Protein 2JIG (pdb70)

Solvent-accessible surface area: 17798 Å² total; per-residue (Å²): 134,57,39,130,33,114,74,54,60,49,11,84,35,0,16,0,1,20,3,52,107,3,4,50,80,130,20,0,65,83,0,8,102,58,0,117,114,90,30,100,81,3,52,42,95,53,149,176,64,56,135,85,65,92,9,150,97,3,24,0,30,1,9,101,1,40,79,45,77,39,92,50,0,22,117,0,2,106,25,0,2,24,22,5,14,10,23,46,105,3,1,14,14,0,6,0,6,23,7,58,122,34,30,59,18,69,46,37,77,7,31,117,43,60,102,8,15,24,36,58,140,40,62,38,54,2,16,0,2,0,19,0,0,0,29,85,12,127,91,7,0,2,1,1,0,13,68,7,124,150,105,22,109,41,149,57,58,18,130,36,0,65,139,0,17,6,8,88,2,74,63,0,2,0,0,3,1,16,0,2,94,36,75,37,50,74,14,79,10,0,35,8,4,9,0,42,0,90,112,40,61,2,7,0,0,8,0,14,0,2,22,38,92,33,74,121,124,89,45,178,14,63,37,53,47,37,10,79,61,0,17,0,0,23,3,48,65,0,2,7,82,148,15,0,59,78,0,12,118,59,0,132,112,101,73,106,48,50,43,14,117,8,52,78,56,137,17,102,50,1,17,105,0,6,124,18,0,2,66,27,4,13,9,16,57,93,3,1,31,14,0,29,0,28,33,31,127,48,150,37,115,64,86,49,7,17,50,133,71,104,115,68,18,15,95,121,73,0,10,30,34,14,0,5,0,20,0,0,0,30,82,2,113,87,0,0,0,2,0,0,28,70,6,156,124,118,22,116,39,151,39,66,11,134,22,0,64,130,0,12,5,5,48,1,70,62,1,1,0,0,2,2,15,1,3,93,37,80,40,50,60,15,74,14,0,37,10,2,21,2,44,41,109,117,50,69,3,5,0,0,9,0,34,0,4,18,19,62,72,65,72

Secondary structure (DSSP, 8-state):
------EEEEETTTTEEEETT-S-HHHHHHHHHHHGGG-EE-EEEETTTTEEEE-SSB-SEEEE--TT-SHHHHHHHHHHHHHHT--GGGBPPPEEEEEETT--EEEE--SS--TTSSS----S-EEEEEEEE-S--SEE--EEETTSSS---STTS-TTGGGSEEE---TT-EEEEESB-TTS-B-GGG-EEE--EEESEEEEEEEEEESS----/------EEEEEETTEEEEETTSS-HHHHHHHHHHHGGG--EEEEEE-TTSSHHHHHHHHHHHHHHT--GGGEEEEEEEEE------B-SS-SSGGGGSGGGTSSEEEEEEEE-S--SEE--EEETTSSS---STT--TTGGGSEEE---TT-EEEEESB-TTS-B-GGG-BEE--EEES--EEEEEEEESS-TT-

B-factor: mean 23.2, std 6.6, range [10.87, 57.45]

Radius of gyration: 22.9 Å; Cα contacts (8 Å, |Δi|>4): 1084; chains: 2; bounding box: 45×56×76 Å

Structure (mmCIF, N/CA/C/O backbone):
data_2JIG
#
_entry.id   2JIG
#
_cell.length_a   57.920
_cell.length_b   60.250
_cell.length_c   116.850
_cell.angle_alpha   90.00
_cell.angle_beta   90.00
_cell.angle_gamma   90.00
#
_symmetry.space_group_name_H-M   'P 21 21 21'
#
loop_
_entity.id
_entity.type
_entity.pdbx_description
1 polymer 'PROLYL-4 HYDROXYLASE'
2 non-polymer 'ZINC ION'
3 non-polymer 'PYRIDINE-2,4-DICARBOXYLIC ACID'
4 non-polymer GLYCEROL
5 non-polymer 'SULFATE ION'
6 water water
#
loop_
_atom_site.group_PDB
_atom_site.id
_atom_site.type_symbol
_atom_site.label_atom_id
_atom_site.label_alt_id
_atom_site.label_comp_id
_atom_site.label_asym_id
_atom_site.label_entity_id
_atom_site.label_seq_id
_atom_site.pdbx_PDB_ins_code
_atom_site.Cartn_x
_atom_site.Cartn_y
_atom_site.Cartn_z
_atom_site.occupancy
_atom_site.B_iso_or_equiv
_atom_site.auth_seq_id
_atom_site.auth_comp_id
_atom_site.auth_asym_id
_atom_site.auth_atom_id
_atom_site.pdbx_PDB_model_num
ATOM 1 N N . GLU A 1 7 ? -10.827 35.106 -8.809 1.00 41.89 36 GLU A N 1
ATOM 2 C CA . GLU A 1 7 ? -9.937 35.438 -7.646 1.00 42.05 36 GLU A CA 1
ATOM 3 C C . GLU A 1 7 ? -9.622 34.226 -6.755 1.00 41.20 36 GLU A C 1
ATOM 4 O O . GLU A 1 7 ? -9.309 33.158 -7.280 1.00 41.19 36 GLU A O 1
ATOM 10 N N . GLU A 1 8 ? -9.675 34.388 -5.427 1.00 40.21 37 GLU A N 1
ATOM 11 C CA . GLU A 1 8 ? -9.310 33.303 -4.500 1.00 39.08 37 GLU A CA 1
ATOM 12 C C . GLU A 1 8 ? -10.173 32.049 -4.715 1.00 38.40 37 GLU A C 1
ATOM 13 O O . GLU A 1 8 ? -11.384 32.146 -4.957 1.00 38.72 37 GLU A O 1
ATOM 19 N N . TRP A 1 9 ? -9.522 30.887 -4.651 1.00 36.77 38 TRP A N 1
ATOM 20 C CA . TRP A 1 9 ? -10.156 29.584 -4.899 1.00 34.87 38 TRP A CA 1
ATOM 21 C C . TRP A 1 9 ? -10.134 28.718 -3.643 1.00 34.34 38 TRP A C 1
ATOM 22 O O . TRP A 1 9 ? -9.126 28.644 -2.939 1.00 33.69 38 TRP A O 1
ATOM 33 N N . ARG A 1 10 ? -11.257 28.058 -3.395 1.00 33.79 39 ARG A N 1
ATOM 34 C CA . ARG A 1 10 ? -11.431 27.182 -2.256 1.00 33.73 39 ARG A CA 1
ATOM 35 C C . ARG A 1 10 ? -11.814 25.824 -2.841 1.00 33.30 39 ARG A C 1
ATOM 36 O O . ARG A 1 10 ? -12.834 25.709 -3.529 1.00 33.27 39 ARG A O 1
ATOM 44 N N . GLY A 1 11 ? -10.977 24.817 -2.604 1.00 32.37 40 GLY A N 1
ATOM 45 C CA . GLY A 1 11 ? -11.253 23.468 -3.094 1.00 31.25 40 GLY A CA 1
ATOM 46 C C . GLY A 1 11 ? -10.297 22.433 -2.539 1.00 30.56 40 GLY A C 1
ATOM 47 O O . GLY A 1 11 ? -9.405 22.751 -1.753 1.00 30.88 40 GLY A O 1
ATOM 48 N N . GLU A 1 12 ? -10.479 21.189 -2.965 1.00 29.65 41 GLU A N 1
ATOM 49 C CA . GLU A 1 12 ? -9.645 20.093 -2.510 1.00 28.76 41 GLU A CA 1
ATOM 50 C C . GLU A 1 12 ? -8.294 20.074 -3.237 1.00 27.78 41 GLU A C 1
ATOM 51 O O . GLU A 1 12 ? -8.238 20.085 -4.471 1.00 26.69 41 GLU A O 1
ATOM 57 N N . VAL A 1 13 ? -7.210 20.059 -2.464 1.00 26.05 42 VAL A N 1
ATOM 58 C CA . VAL A 1 13 ? -5.880 19.847 -3.038 1.00 24.91 42 VAL A CA 1
ATOM 59 C C . VAL A 1 13 ? -5.396 18.467 -2.603 1.00 24.92 42 VAL A C 1
ATOM 60 O O . VAL A 1 13 ? -5.397 18.135 -1.411 1.00 24.80 42 VAL A O 1
ATOM 64 N N . VAL A 1 14 ? -5.016 17.653 -3.576 1.00 23.92 43 VAL A N 1
ATOM 65 C CA . VAL A 1 14 ? -4.405 16.365 -3.295 1.00 23.93 43 VAL A CA 1
ATOM 66 C C . VAL A 1 14 ? -2.903 16.493 -3.501 1.00 23.19 43 VAL A C 1
ATOM 67 O O . VAL A 1 14 ? -2.452 16.792 -4.609 1.00 21.79 43 VAL A O 1
ATOM 71 N N . HIS A 1 15 ? -2.139 16.274 -2.431 1.00 22.36 44 HIS A N 1
ATOM 72 C CA . HIS A 1 15 ? -0.688 16.256 -2.526 1.00 21.98 44 HIS A CA 1
ATOM 73 C C . HIS A 1 15 ? -0.315 14.960 -3.246 1.00 21.44 44 HIS A C 1
ATOM 74 O O . HIS A 1 15 ? -0.719 13.874 -2.835 1.00 21.09 44 HIS A O 1
ATOM 81 N N . LEU A 1 16 ? 0.424 15.087 -4.339 1.00 20.84 45 LEU A N 1
ATOM 82 C CA . LEU A 1 16 ? 0.817 13.919 -5.120 1.00 20.51 45 LEU A CA 1
ATOM 83 C C . LEU A 1 16 ? 2.243 13.465 -4.817 1.00 19.94 45 LEU A C 1
ATOM 84 O O . LEU A 1 16 ? 2.521 12.257 -4.752 1.00 20.09 45 LEU A O 1
ATOM 89 N N . SER A 1 17 ? 3.145 14.426 -4.640 1.00 19.05 46 SER A N 1
ATOM 90 C CA . SER A 1 17 ? 4.564 14.111 -4.520 1.00 19.41 46 SER A CA 1
ATOM 91 C C . SER A 1 17 ? 5.334 15.295 -3.931 1.00 19.26 46 SER A C 1
ATOM 92 O O . SER A 1 17 ? 4.893 16.433 -4.056 1.00 19.75 46 SER A O 1
ATOM 95 N N . TRP A 1 18 ? 6.465 15.026 -3.270 1.00 18.80 47 TRP A N 1
ATOM 96 C CA . TRP A 1 18 ? 7.418 16.071 -2.919 1.00 19.26 47 TRP A CA 1
ATOM 97 C C . TRP A 1 18 ? 8.588 16.105 -3.887 1.00 19.12 47 TRP A C 1
ATOM 98 O O . TRP A 1 18 ? 9.249 17.127 -4.025 1.00 20.11 47 TRP A O 1
ATOM 109 N N . SER A 1 19 ? 8.838 14.985 -4.562 1.00 19.16 48 SER A N 1
ATOM 110 C CA . SER A 1 19 ? 9.900 14.900 -5.557 1.00 19.43 48 SER A CA 1
ATOM 111 C C . SER A 1 19 ? 9.310 14.302 -6.841 1.00 19.41 48 SER A C 1
ATOM 112 O O . SER A 1 19 ? 9.189 13.086 -6.926 1.00 19.33 48 SER A O 1
ATOM 115 N N . PRO A 1 20 ? 8.890 15.158 -7.804 1.00 18.54 49 PRO A N 1
ATOM 116 C CA . PRO A 1 20 ? 8.927 16.627 -7.759 1.00 18.40 49 PRO A CA 1
ATOM 117 C C . PRO A 1 20 ? 7.743 17.126 -6.932 1.00 18.22 49 PRO A C 1
ATOM 118 O O . PRO A 1 20 ? 6.867 16.345 -6.593 1.00 18.65 49 PRO A O 1
ATOM 122 N N . ARG A 1 21 ? 7.715 18.406 -6.598 1.00 17.58 50 ARG A N 1
ATOM 123 C CA . ARG A 1 21 ? 6.550 18.935 -5.908 1.00 17.14 50 ARG A CA 1
ATOM 124 C C . ARG A 1 21 ? 5.385 18.967 -6.870 1.00 17.16 50 ARG A C 1
ATOM 125 O O . ARG A 1 21 ? 5.451 19.608 -7.905 1.00 18.00 50 ARG A O 1
ATOM 133 N N . ALA A 1 22 ? 4.333 18.238 -6.533 1.00 17.11 51 ALA A N 1
ATOM 134 C CA . ALA A 1 22 ? 3.171 18.132 -7.389 1.00 17.18 51 ALA A CA 1
ATOM 135 C C . ALA A 1 22 ? 1.897 18.063 -6.549 1.00 17.75 51 ALA A C 1
ATOM 136 O O . ALA A 1 22 ? 1.829 17.301 -5.575 1.00 18.42 51 ALA A O 1
ATOM 138 N N . PHE A 1 23 ? 0.900 18.857 -6.942 1.00 17.70 52 PHE A N 1
ATOM 139 C CA . PHE A 1 23 ? -0.350 19.001 -6.205 1.00 18.16 52 PHE A CA 1
ATOM 140 C C . PHE A 1 23 ? -1.511 19.003 -7.205 1.00 18.94 52 PHE A C 1
ATOM 141 O O . PHE A 1 23 ? -1.456 19.699 -8.244 1.00 19.09 52 PHE A O 1
ATOM 149 N N . LEU A 1 24 ? -2.551 18.235 -6.899 1.00 19.05 53 LEU A N 1
ATOM 150 C CA . LEU A 1 24 ? -3.722 18.157 -7.749 1.00 19.91 53 LEU A CA 1
ATOM 151 C C . LEU A 1 24 ? -4.862 18.977 -7.166 1.00 19.82 53 LEU A C 1
ATOM 152 O O . LEU A 1 24 ? -5.330 18.715 -6.052 1.00 19.87 53 LEU A O 1
ATOM 157 N N . LEU A 1 25 ? -5.292 19.975 -7.924 1.00 20.26 54 LEU A N 1
ATOM 158 C CA . LEU A 1 25 ? -6.353 20.872 -7.506 1.00 20.66 54 LEU A CA 1
ATOM 159 C C . LEU A 1 25 ? -7.661 20.377 -8.108 1.00 21.31 54 LEU A C 1
ATOM 160 O O . LEU A 1 25 ? -7.873 20.438 -9.322 1.00 20.99 54 LEU A O 1
ATOM 165 N N . LYS A 1 26 ? -8.530 19.848 -7.243 1.00 21.54 55 LYS A N 1
ATOM 166 C CA . LYS A 1 26 ? -9.768 19.225 -7.681 1.00 21.19 55 LYS A CA 1
ATOM 167 C C . LYS A 1 26 ? -10.762 20.303 -8.072 1.00 21.71 55 LYS A C 1
ATOM 168 O O . LYS A 1 26 ? -10.958 21.259 -7.321 1.00 21.41 55 LYS A O 1
ATOM 174 N N . ASN A 1 27 ? -11.412 20.150 -9.229 1.00 21.97 56 ASN A N 1
ATOM 175 C CA . ASN A 1 27 ? -12.428 21.120 -9.646 1.00 22.15 56 ASN A CA 1
ATOM 176 C C . ASN A 1 27 ? -11.921 22.565 -9.624 1.00 21.53 56 ASN A C 1
ATOM 177 O O . ASN A 1 27 ? -12.571 23.451 -9.078 1.00 21.27 56 ASN A O 1
ATOM 182 N N . PHE A 1 28 ? -10.754 22.796 -10.221 1.00 20.32 57 PHE A N 1
ATOM 183 C CA . PHE A 1 28 ? -10.172 24.138 -10.276 1.00 19.75 57 PHE A CA 1
ATOM 184 C C . PHE A 1 28 ? -10.929 25.044 -11.283 1.00 19.66 57 PHE A C 1
ATOM 185 O O . PHE A 1 28 ? -11.098 26.240 -11.044 1.00 19.45 57 PHE A O 1
ATOM 193 N N . LEU A 1 29 ? -11.382 24.459 -12.397 1.00 19.36 58 LEU A N 1
ATOM 194 C CA . LEU A 1 29 ? -12.215 25.148 -13.371 1.00 19.05 58 LEU A CA 1
ATOM 195 C C . LEU A 1 29 ? -13.592 24.513 -13.369 1.00 19.49 58 LEU A C 1
ATOM 196 O O . LEU A 1 29 ? -13.734 23.314 -13.111 1.00 19.26 58 LEU A O 1
ATOM 201 N N . SER A 1 30 ? -14.607 25.312 -13.671 1.00 19.82 59 SER A N 1
ATOM 202 C CA . SER A 1 30 ? -15.955 24.794 -13.811 1.00 20.24 59 SER A CA 1
ATOM 203 C C . SER A 1 30 ? -16.049 24.106 -15.163 1.00 20.43 59 SER A C 1
ATOM 204 O O . SER A 1 30 ? -15.194 24.305 -16.042 1.00 20.37 59 SER A O 1
ATOM 207 N N . ASP A 1 31 ? -17.093 23.309 -15.341 1.00 21.09 60 ASP A N 1
ATOM 208 C CA . ASP A 1 31 ? -17.315 22.665 -16.634 1.00 21.55 60 ASP A CA 1
ATOM 209 C C . ASP A 1 31 ? -17.529 23.727 -17.720 1.00 21.30 60 ASP A C 1
ATOM 210 O O . ASP A 1 31 ? -17.069 23.573 -18.859 1.00 20.85 60 ASP A O 1
ATOM 215 N N . GLU A 1 32 ? -18.242 24.793 -17.354 1.00 20.49 61 GLU A N 1
ATOM 216 C CA . GLU A 1 32 ? -18.534 25.882 -18.274 1.00 21.01 61 GLU A CA 1
ATOM 217 C C . GLU A 1 32 ? -17.264 26.561 -18.777 1.00 20.39 61 GLU A C 1
ATOM 218 O O . GLU A 1 32 ? -17.158 26.851 -19.967 1.00 20.20 61 GLU A O 1
ATOM 224 N N . GLU A 1 33 ? -16.307 26.801 -17.878 1.00 19.30 62 GLU A N 1
ATOM 225 C CA . GLU A 1 33 ? -15.024 27.386 -18.253 1.00 19.16 62 GLU A CA 1
ATOM 226 C C . GLU A 1 33 ? -14.228 26.446 -19.156 1.00 18.95 62 GLU A C 1
ATOM 227 O O . GLU A 1 33 ? -13.582 26.886 -20.116 1.00 19.08 62 GLU A O 1
ATOM 233 N N . CYS A 1 34 ? -14.257 25.154 -18.835 1.00 18.34 63 CYS A N 1
ATOM 234 C CA . CYS A 1 34 ? -13.547 24.156 -19.649 1.00 17.89 63 CYS A CA 1
ATOM 235 C C . CYS A 1 34 ? 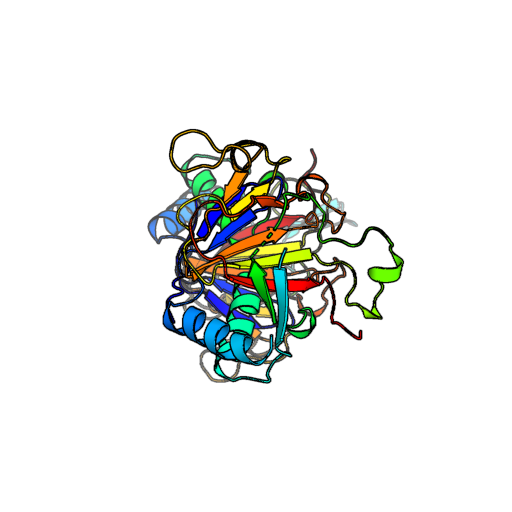-14.096 24.160 -21.084 1.00 18.48 63 CYS A C 1
ATOM 236 O O . CYS A 1 34 ? -13.335 24.157 -22.051 1.00 18.01 63 CYS A O 1
ATOM 239 N N . ASP A 1 35 ? -15.414 24.184 -21.201 1.00 18.75 64 ASP A N 1
ATOM 240 C CA . ASP A 1 35 ? -16.072 24.152 -22.500 1.00 20.09 64 ASP A CA 1
ATOM 241 C C . ASP A 1 35 ? -15.808 25.414 -23.284 1.00 20.05 64 ASP A C 1
ATOM 242 O O . ASP A 1 35 ? -15.625 25.355 -24.499 1.00 20.35 64 ASP A O 1
ATOM 247 N N . TYR A 1 36 ? -15.817 26.549 -22.581 1.00 20.45 65 TYR A N 1
ATOM 248 C CA . TYR A 1 36 ? -15.541 27.860 -23.174 1.00 20.40 65 TYR A CA 1
ATOM 249 C C . TYR A 1 36 ? -14.160 27.867 -23.842 1.00 19.64 65 TYR A C 1
ATOM 250 O O . TYR A 1 36 ? -14.018 28.300 -24.991 1.00 19.14 65 TYR A O 1
ATOM 259 N N . ILE A 1 37 ? -13.146 27.412 -23.111 1.00 19.36 66 ILE A N 1
ATOM 260 C CA . ILE A 1 37 ? -11.784 27.380 -23.633 1.00 19.48 66 ILE A CA 1
ATOM 261 C C . ILE A 1 37 ? -11.699 26.429 -24.832 1.00 18.81 66 ILE A C 1
ATOM 262 O O . ILE A 1 37 ? -11.126 26.794 -25.849 1.00 18.69 66 ILE A O 1
ATOM 267 N N . VAL A 1 38 ? -12.277 25.228 -24.718 1.00 18.74 67 VAL A N 1
ATOM 268 C CA . VAL A 1 38 ? -12.235 24.269 -25.828 1.00 18.75 67 VAL A CA 1
ATOM 269 C C . VAL A 1 38 ? -12.878 24.863 -27.096 1.00 19.79 67 VAL A C 1
ATOM 270 O O . VAL A 1 38 ? -12.279 24.840 -28.170 1.00 20.53 67 VAL A O 1
ATOM 274 N N . GLU A 1 39 ? -14.082 25.400 -26.950 1.00 21.03 68 GLU A N 1
ATOM 275 C CA . GLU A 1 39 ? -14.816 25.969 -28.079 1.00 21.73 68 GLU A CA 1
ATOM 276 C C . GLU A 1 39 ? -14.153 27.212 -28.687 1.00 21.12 68 GLU A C 1
ATOM 277 O O . GLU A 1 39 ? -14.225 27.414 -29.902 1.00 19.77 68 GLU A O 1
ATOM 283 N N . LYS A 1 40 ? -13.483 28.017 -27.851 1.00 20.52 69 LYS A N 1
ATOM 284 C CA . LYS A 1 40 ? -12.714 29.171 -28.341 1.00 20.29 69 LYS A CA 1
ATOM 285 C C . LYS A 1 40 ? -11.452 28.721 -29.078 1.00 19.67 69 LYS A C 1
ATOM 286 O O . LYS A 1 40 ? -11.054 29.340 -30.074 1.00 18.03 69 LYS A O 1
ATOM 292 N N . ALA A 1 41 ? -10.827 27.651 -28.575 1.00 19.05 70 ALA A N 1
ATOM 293 C CA . ALA A 1 41 ? -9.576 27.140 -29.122 1.00 19.29 70 ALA A CA 1
ATOM 294 C C . ALA A 1 41 ? -9.751 26.344 -30.415 1.00 19.54 70 ALA A C 1
ATOM 295 O O . ALA A 1 41 ? -8.915 26.421 -31.322 1.00 19.35 70 ALA A O 1
ATOM 297 N N . ARG A 1 42 ? -10.849 25.594 -30.485 1.00 19.96 71 ARG A N 1
ATOM 298 C CA . ARG A 1 42 ? -11.074 24.589 -31.535 1.00 21.30 71 ARG A CA 1
ATOM 299 C C . ARG A 1 42 ? -10.813 25.039 -32.985 1.00 20.88 71 ARG A C 1
ATOM 300 O O . ARG A 1 42 ? -10.098 24.353 -33.711 1.00 21.21 71 ARG A O 1
ATOM 308 N N . PRO A 1 43 ? -11.395 26.177 -33.422 1.00 21.80 72 PRO A N 1
ATOM 309 C CA . PRO A 1 43 ? -11.122 26.605 -34.797 1.00 21.83 72 PRO A CA 1
ATOM 310 C C . PRO A 1 43 ? -9.696 27.090 -35.043 1.00 21.97 72 PRO A C 1
ATOM 311 O O . PRO A 1 43 ? -9.302 27.225 -36.199 1.00 21.87 72 PRO A O 1
ATOM 315 N N . LYS A 1 44 ? -8.934 27.306 -33.969 1.00 21.57 73 LYS A N 1
ATOM 316 C CA . LYS A 1 44 ? -7.585 27.868 -34.034 1.00 21.90 73 LYS A CA 1
ATOM 317 C C . LYS A 1 44 ? -6.465 26.828 -33.955 1.00 21.43 73 LYS A C 1
ATOM 318 O O . LYS A 1 44 ? -5.308 27.171 -34.167 1.00 21.34 73 LYS A O 1
ATOM 324 N N . MET A 1 45 ? -6.809 25.578 -33.649 1.00 20.68 74 MET A N 1
ATOM 325 C CA . MET A 1 45 ? -5.819 24.519 -33.410 1.00 20.25 74 MET A CA 1
ATOM 326 C C . MET A 1 45 ? -5.031 24.130 -34.662 1.00 20.19 74 MET A C 1
ATOM 327 O O . MET A 1 45 ? -5.611 23.886 -35.710 1.00 18.81 74 MET A O 1
ATOM 332 N N . VAL A 1 46 ? -3.710 24.071 -34.530 1.00 19.23 75 VAL A N 1
ATOM 333 C CA . VAL A 1 46 ? -2.856 23.569 -35.598 1.00 20.05 75 VAL A CA 1
ATOM 334 C C . VAL A 1 46 ? -1.908 22.464 -35.120 1.00 19.30 75 VAL A C 1
ATOM 335 O O . VAL A 1 46 ? -1.454 22.473 -33.968 1.00 19.35 75 VAL A O 1
ATOM 339 N N . LYS A 1 47 ? -1.617 21.514 -36.008 1.00 19.75 76 LYS A N 1
ATOM 340 C CA . LYS A 1 47 ? -0.723 20.395 -35.677 1.00 19.90 76 LYS A CA 1
ATOM 341 C C . LYS A 1 47 ? 0.593 20.950 -35.143 1.00 20.03 76 LYS A C 1
ATOM 342 O O . LYS A 1 47 ? 1.079 21.970 -35.646 1.00 20.42 76 LYS A O 1
ATOM 348 N N . SER A 1 48 ? 1.150 20.315 -34.108 1.00 19.16 77 SER A N 1
ATOM 349 C CA . SER A 1 48 ? 2.396 20.764 -33.497 1.00 18.63 77 SER A CA 1
ATOM 350 C C . SER A 1 48 ? 3.528 20.642 -34.487 1.00 19.41 77 SER A C 1
ATOM 351 O O . SER A 1 48 ? 3.734 19.581 -35.082 1.00 18.93 77 SER A O 1
ATOM 354 N N . SER A 1 49 ? 4.255 21.733 -34.668 1.00 20.25 78 SER A N 1
ATOM 355 C CA . SER A 1 49 ? 5.314 21.755 -35.657 1.00 21.46 78 SER A CA 1
ATOM 356 C C . SER A 1 49 ? 6.503 22.582 -35.206 1.00 21.65 78 SER A C 1
ATOM 357 O O . SER A 1 49 ? 6.392 23.467 -34.325 1.00 20.69 78 SER A O 1
ATOM 360 N N . VAL A 1 50 ? 7.646 22.258 -35.812 1.00 21.34 79 VAL A N 1
ATOM 361 C CA . VAL A 1 50 ? 8.900 22.940 -35.551 1.00 21.54 79 VAL A CA 1
ATOM 362 C C . VAL A 1 50 ? 9.555 23.179 -36.904 1.00 21.37 79 VAL A C 1
ATOM 363 O O . VAL A 1 50 ? 9.180 22.555 -37.902 1.00 20.43 79 VAL A O 1
ATOM 367 N N . VAL A 1 51 ? 10.492 24.117 -36.958 1.00 21.71 80 VAL A N 1
ATOM 368 C CA . VAL A 1 51 ? 11.283 24.285 -38.175 1.00 22.07 80 VAL A CA 1
ATOM 369 C C . VAL A 1 51 ? 12.545 23.438 -38.052 1.00 21.92 80 VAL A C 1
ATOM 370 O O . VAL A 1 51 ? 13.302 23.568 -37.086 1.00 21.80 80 VAL A O 1
ATOM 374 N N . ASP A 1 52 ? 12.723 22.534 -39.014 1.00 20.63 81 ASP A N 1
ATOM 375 C CA . ASP A 1 52 ? 13.868 21.657 -39.056 1.00 20.50 81 ASP A CA 1
ATOM 376 C C . ASP A 1 52 ? 15.072 22.495 -39.459 1.00 20.58 81 ASP A C 1
ATOM 377 O O . ASP A 1 52 ? 15.075 23.136 -40.520 1.00 20.19 81 ASP A O 1
ATOM 382 N N . ASN A 1 53 ? 16.096 22.466 -38.619 1.00 20.34 82 ASN A N 1
ATOM 383 C CA . ASN A 1 53 ? 17.296 23.286 -38.808 1.00 20.37 82 ASN A CA 1
ATOM 384 C C . ASN A 1 53 ? 18.035 23.040 -40.115 1.00 19.74 82 ASN A C 1
ATOM 385 O O . ASN A 1 53 ? 18.348 23.980 -40.864 1.00 19.03 82 ASN A O 1
ATOM 390 N N . GLU A 1 54 ? 18.297 21.776 -40.409 1.00 19.21 83 GLU A N 1
ATOM 391 C CA . GLU A 1 54 ? 19.012 21.449 -41.625 1.00 19.48 83 GLU A CA 1
ATOM 392 C C . GLU A 1 54 ? 18.326 21.903 -42.914 1.00 18.62 83 GLU A C 1
ATOM 393 O O . GLU A 1 54 ? 18.933 22.608 -43.723 1.00 18.32 83 GLU A O 1
ATOM 399 N N . SER A 1 55 ? 17.080 21.483 -43.111 1.00 17.87 84 SER A N 1
ATOM 400 C CA . SER A 1 55 ? 16.383 21.729 -44.378 1.00 17.71 84 SER A CA 1
ATOM 401 C C . SER A 1 55 ? 15.741 23.116 -44.443 1.00 18.06 84 SER A C 1
ATOM 402 O O . SER A 1 55 ? 15.407 23.599 -45.526 1.00 18.68 84 SER A O 1
ATOM 405 N N . GLY A 1 56 ? 15.550 23.731 -43.278 1.00 18.05 85 GLY A N 1
ATOM 406 C CA . GLY A 1 56 ? 14.880 25.029 -43.166 1.00 18.86 85 GLY A CA 1
ATOM 407 C C . GLY A 1 56 ? 13.406 24.947 -43.519 1.00 19.40 85 GLY A C 1
ATOM 408 O O . GLY A 1 56 ? 12.853 25.864 -44.121 1.00 20.13 85 GLY A O 1
ATOM 409 N N . LYS A 1 57 ? 12.777 23.834 -43.176 1.00 18.98 86 LYS A N 1
ATOM 410 C CA . LYS A 1 57 ? 11.373 23.625 -43.497 1.00 19.68 86 LYS A CA 1
ATOM 411 C C . LYS A 1 57 ? 10.581 23.371 -42.237 1.00 19.85 86 LYS A C 1
ATOM 412 O O . LYS A 1 57 ? 11.129 22.894 -41.256 1.00 20.45 86 LYS A O 1
ATOM 418 N N . SER A 1 58 ? 9.292 23.674 -42.271 1.00 20.44 87 SER A N 1
ATOM 419 C CA . SER A 1 58 ? 8.420 23.353 -41.153 1.00 21.24 87 SER A CA 1
ATOM 420 C C . SER A 1 58 ? 8.093 21.865 -41.243 1.00 20.76 87 SER A C 1
ATOM 421 O O . SER A 1 58 ? 7.801 21.373 -42.328 1.00 21.36 87 SER A O 1
ATOM 424 N N . VAL A 1 59 ? 8.154 21.158 -40.115 1.00 20.02 88 VAL A N 1
ATOM 425 C CA . VAL A 1 59 ? 7.834 19.730 -40.047 1.00 19.30 88 VAL A CA 1
ATOM 426 C C . VAL A 1 59 ? 7.018 19.453 -38.797 1.00 19.19 88 VAL A C 1
ATOM 427 O O . VAL A 1 59 ? 7.143 20.188 -37.806 1.00 18.62 88 VAL A O 1
ATOM 431 N N . ASP A 1 60 ? 6.194 18.404 -38.830 1.00 18.50 89 ASP A N 1
ATOM 432 C CA . ASP A 1 60 ? 5.481 17.941 -37.625 1.00 18.22 89 ASP A CA 1
ATOM 433 C C . ASP A 1 60 ? 6.478 17.551 -36.548 1.00 17.97 89 ASP A C 1
ATOM 434 O O . ASP A 1 60 ? 7.436 16.827 -36.813 1.00 17.11 89 ASP A O 1
ATOM 439 N N . SER A 1 61 ? 6.253 18.042 -35.335 1.00 17.86 90 SER A N 1
ATOM 440 C CA . SER A 1 61 ? 6.994 17.580 -34.163 1.00 18.08 90 SER A CA 1
ATOM 441 C C . SER A 1 61 ? 6.805 16.087 -33.940 1.00 18.60 90 SER A C 1
ATOM 442 O O . SER A 1 61 ? 5.693 15.567 -34.107 1.00 19.03 90 SER A O 1
ATOM 445 N N . GLU A 1 62 ? 7.888 15.400 -33.580 1.00 18.71 91 GLU A N 1
ATOM 446 C CA . GLU A 1 62 ? 7.805 14.011 -33.138 1.00 20.58 91 GLU A CA 1
ATOM 447 C C . GLU A 1 62 ? 7.727 13.921 -31.617 1.00 19.68 91 GLU A C 1
ATOM 448 O O . GLU A 1 62 ? 7.680 12.825 -31.056 1.00 19.91 91 GLU A O 1
ATOM 454 N N . ILE A 1 63 ? 7.757 15.066 -30.951 1.00 19.93 92 ILE A N 1
ATOM 455 C CA . ILE A 1 63 ? 7.846 15.099 -29.488 1.00 20.08 92 ILE A CA 1
ATOM 456 C C . ILE A 1 63 ? 6.508 15.492 -28.854 1.00 19.64 92 ILE A C 1
ATOM 457 O O . ILE A 1 63 ? 5.992 14.788 -27.975 1.00 18.95 92 ILE A O 1
ATOM 462 N N . ARG A 1 64 ? 5.931 16.592 -29.335 1.00 18.56 93 ARG A N 1
ATOM 463 C CA . ARG A 1 64 ? 4.563 16.924 -28.990 1.00 17.92 93 ARG A CA 1
ATOM 464 C C . ARG A 1 64 ? 3.736 16.762 -30.253 1.00 17.30 93 ARG A C 1
ATOM 465 O O . ARG A 1 64 ? 3.896 17.519 -31.206 1.00 17.59 93 ARG A O 1
ATOM 473 N N . THR A 1 65 ? 2.852 15.777 -30.263 1.00 17.27 94 THR A N 1
ATOM 474 C CA . THR A 1 65 ? 2.132 15.453 -31.474 1.00 17.87 94 THR A CA 1
ATOM 475 C C . THR A 1 65 ? 0.656 15.854 -31.420 1.00 17.97 94 THR A C 1
ATOM 476 O O . THR A 1 65 ? -0.105 15.522 -32.329 1.00 17.85 94 THR A O 1
ATOM 480 N N . SER A 1 66 ? 0.276 16.598 -30.376 1.00 17.76 95 SER A N 1
ATOM 481 C CA . SER A 1 66 ? -1.048 17.234 -30.286 1.00 17.52 95 SER A CA 1
ATOM 482 C C . SER A 1 66 ? -1.220 18.324 -31.352 1.00 17.27 95 SER A C 1
ATOM 483 O O . SER A 1 66 ? -0.270 18.694 -32.052 1.00 17.51 95 SER A O 1
ATOM 486 N N . THR A 1 67 ? -2.442 18.812 -31.474 1.00 16.39 96 THR A N 1
ATOM 487 C CA . THR A 1 67 ? -2.648 20.145 -32.042 1.00 17.19 96 THR A CA 1
ATOM 488 C C . THR A 1 67 ? -2.529 21.176 -30.922 1.00 17.23 96 THR A C 1
ATOM 489 O O . THR A 1 67 ? -2.576 20.842 -29.736 1.00 17.71 96 THR A O 1
ATOM 493 N N . GLY A 1 68 ? -2.369 22.439 -31.285 1.00 17.16 97 GLY A N 1
ATOM 494 C CA . GLY A 1 68 ? -2.089 23.442 -30.281 1.00 17.54 97 GLY A CA 1
ATOM 495 C C . GLY A 1 68 ? -2.453 24.833 -30.730 1.00 17.73 97 GLY A C 1
ATOM 496 O O . GLY A 1 68 ? -2.527 25.119 -31.916 1.00 17.62 97 GLY A O 1
ATOM 497 N N . THR A 1 69 ? -2.713 25.678 -29.741 1.00 17.90 98 THR A N 1
ATOM 498 C CA . THR A 1 69 ? -2.855 27.112 -29.943 1.00 18.15 98 THR A CA 1
ATOM 499 C C . THR A 1 69 ? -2.495 27.846 -28.657 1.00 17.91 98 THR A C 1
ATOM 500 O O . THR A 1 69 ? -2.123 27.235 -27.647 1.00 19.05 98 THR A O 1
ATOM 504 N N . TRP A 1 70 ? -2.576 29.162 -28.715 1.00 18.77 99 TRP A N 1
ATOM 505 C CA . TRP A 1 70 ? -2.332 29.976 -27.561 1.00 19.81 99 TRP A CA 1
ATOM 506 C C . TRP A 1 70 ? -3.319 31.125 -27.488 1.00 19.43 99 TRP A C 1
ATOM 507 O O . TRP A 1 70 ? -3.870 31.587 -28.518 1.00 19.64 99 TRP A O 1
ATOM 518 N N . PHE A 1 71 ? -3.561 31.558 -26.252 1.00 19.22 100 PHE A N 1
ATOM 519 C CA . PHE A 1 71 ? -4.289 32.789 -25.979 1.00 19.18 100 PHE A CA 1
ATOM 520 C C . PHE A 1 71 ? -3.374 33.783 -25.261 1.00 19.13 100 PHE A C 1
ATOM 521 O O . PHE A 1 71 ? -2.523 33.400 -24.464 1.00 20.05 100 PHE A O 1
ATOM 529 N N . ALA A 1 72 ? -3.517 35.057 -25.572 1.00 19.74 101 ALA A N 1
ATOM 530 C CA . ALA A 1 72 ? -2.709 36.066 -24.916 1.00 20.53 101 ALA A CA 1
ATOM 531 C C . ALA A 1 72 ? -3.155 36.171 -23.462 1.00 21.61 101 ALA A C 1
ATOM 532 O O . ALA A 1 72 ? -4.326 35.972 -23.158 1.00 21.79 101 ALA A O 1
ATOM 534 N N . LYS A 1 73 ? -2.226 36.478 -22.559 1.00 22.51 102 LYS A N 1
ATOM 535 C CA . LYS A 1 73 ? -2.616 36.770 -21.183 1.00 23.80 102 LYS A CA 1
ATOM 536 C C . LYS A 1 73 ? -3.555 37.985 -21.223 1.00 24.10 102 LYS A C 1
ATOM 537 O O . LYS A 1 73 ? -3.266 38.991 -21.897 1.00 24.96 102 LYS A O 1
ATOM 543 N N . GLY A 1 74 ? -4.704 37.865 -20.560 1.00 24.41 103 GLY A N 1
ATOM 544 C CA . GLY A 1 74 ? -5.713 38.914 -20.547 1.00 24.50 103 GLY A CA 1
ATOM 545 C C . GLY A 1 74 ? -6.564 38.924 -21.806 1.00 24.99 103 GLY A C 1
ATOM 546 O O . GLY A 1 74 ? -7.282 39.883 -22.072 1.00 24.77 103 GLY A O 1
ATOM 547 N N . GLU A 1 75 ? -6.473 37.846 -22.580 1.00 25.67 104 GLU A N 1
ATOM 548 C CA . GLU A 1 75 ? -7.147 37.704 -23.867 1.00 26.22 104 GLU A CA 1
ATOM 549 C C . GLU A 1 75 ? -8.576 38.278 -23.892 1.00 26.44 104 GLU A C 1
ATOM 550 O O . GLU A 1 75 ? -8.925 39.048 -24.792 1.00 26.23 104 GLU A O 1
ATOM 556 N N . ASP A 1 76 ? -9.389 37.865 -22.917 1.00 26.32 105 ASP A N 1
ATOM 557 C CA . ASP A 1 76 ? -10.777 38.295 -22.765 1.00 26.56 105 ASP A CA 1
ATOM 558 C C . ASP A 1 76 ? -11.184 38.141 -21.300 1.00 26.75 105 ASP A C 1
ATOM 559 O O . ASP A 1 76 ? -10.380 37.666 -20.486 1.00 26.69 105 ASP A O 1
ATOM 564 N N . SER A 1 77 ? -12.406 38.547 -20.951 1.00 26.51 106 SER A N 1
ATOM 565 C CA . SER A 1 77 ? -12.826 38.563 -19.544 1.00 26.85 106 SER A CA 1
ATOM 566 C C . SER A 1 77 ? -12.876 37.187 -18.892 1.00 26.43 106 SER A C 1
ATOM 567 O O . SER A 1 77 ? -12.391 37.024 -17.774 1.00 26.58 106 SER A O 1
ATOM 570 N N . VAL A 1 78 ? -13.464 36.204 -19.574 1.00 25.78 107 VAL A N 1
ATOM 571 C CA . VAL A 1 78 ? -13.596 34.850 -19.005 1.00 25.03 107 VAL A CA 1
ATOM 572 C C . VAL A 1 78 ? -12.228 34.206 -18.701 1.00 25.33 107 VAL A C 1
ATOM 573 O O . VAL A 1 78 ? -12.009 33.660 -17.609 1.00 24.95 107 VAL A O 1
ATOM 577 N N . ILE A 1 79 ? -11.316 34.271 -19.669 1.00 25.33 108 ILE A N 1
ATOM 578 C CA . ILE A 1 79 ? -9.940 33.799 -19.469 1.00 25.43 108 ILE A CA 1
ATOM 579 C C . ILE A 1 79 ? -9.213 34.589 -18.356 1.00 24.71 108 ILE A C 1
ATOM 580 O O . ILE A 1 79 ? -8.528 33.991 -17.501 1.00 23.69 108 ILE A O 1
ATOM 585 N N . SER A 1 80 ? -9.378 35.916 -18.361 1.00 24.19 109 SER A N 1
ATOM 586 C CA . SER A 1 80 ? -8.762 36.800 -17.343 1.00 23.80 109 SER A CA 1
ATOM 587 C C . SER A 1 80 ? -9.064 36.350 -15.909 1.00 23.50 109 SER A C 1
ATOM 588 O O . SER A 1 80 ? -8.196 36.395 -15.033 1.00 22.88 109 SER A O 1
ATOM 591 N N . LYS A 1 81 ? -10.302 35.921 -15.689 1.00 22.99 110 LYS A N 1
ATOM 592 C CA . LYS A 1 81 ? -10.772 35.490 -14.376 1.00 22.75 110 LYS A CA 1
ATOM 593 C C . LYS A 1 81 ? -10.017 34.238 -13.912 1.00 21.76 110 LYS A C 1
ATOM 594 O O . LYS A 1 81 ? -9.477 34.194 -12.807 1.00 21.07 110 LYS A O 1
ATOM 600 N N . ILE A 1 82 ? -9.957 33.237 -14.785 1.00 20.43 111 ILE A N 1
ATOM 601 C CA . ILE A 1 82 ? -9.156 32.048 -14.549 1.00 19.89 111 ILE A CA 1
ATOM 602 C C . ILE A 1 82 ? -7.684 32.391 -14.280 1.00 19.09 111 ILE A C 1
ATOM 603 O O . ILE A 1 82 ? -7.049 31.822 -13.383 1.00 18.44 111 ILE A O 1
ATOM 608 N N . GLU A 1 83 ? -7.152 33.321 -15.055 1.00 18.39 112 GLU A N 1
ATOM 609 C CA . GLU A 1 83 ? -5.755 33.721 -14.915 1.00 19.28 112 GLU A CA 1
ATOM 610 C C . GLU A 1 83 ? -5.448 34.310 -13.538 1.00 19.46 112 GLU A C 1
ATOM 611 O O . GLU A 1 83 ? -4.384 34.053 -12.965 1.00 19.11 112 GLU A O 1
ATOM 617 N N . LYS A 1 84 ? -6.386 35.095 -13.006 1.00 18.96 113 LYS A N 1
ATOM 618 C CA . LYS A 1 84 ? -6.249 35.619 -11.656 1.00 19.75 113 LYS A CA 1
ATOM 619 C C . LYS A 1 84 ? -6.331 34.501 -10.615 1.00 19.54 113 LYS A C 1
ATOM 620 O O . LYS A 1 84 ? -5.616 34.519 -9.608 1.00 18.52 113 LYS A O 1
ATOM 626 N N . ARG A 1 85 ? -7.213 33.538 -10.850 1.00 18.53 114 ARG A N 1
ATOM 627 C CA . ARG A 1 85 ? -7.305 32.374 -9.975 1.00 18.22 114 ARG A CA 1
ATOM 628 C C . ARG A 1 85 ? -5.999 31.566 -9.957 1.00 18.16 114 ARG A C 1
ATOM 629 O O . ARG A 1 85 ? -5.563 31.104 -8.899 1.00 18.53 114 ARG A O 1
ATOM 637 N N . VAL A 1 86 ? -5.382 31.387 -11.120 1.00 17.74 115 VAL A N 1
ATOM 638 C CA . VAL A 1 86 ? -4.104 30.683 -11.203 1.00 17.94 115 VAL A CA 1
ATOM 639 C C . VAL A 1 86 ? -3.017 31.440 -10.418 1.00 17.73 115 VAL A C 1
ATOM 640 O O . VAL A 1 86 ? -2.179 30.835 -9.740 1.00 16.86 115 VAL A O 1
ATOM 644 N N . ALA A 1 87 ? -3.037 32.764 -10.538 1.00 17.86 116 ALA A N 1
ATOM 645 C CA . ALA A 1 87 ? -2.109 33.600 -9.796 1.00 17.89 116 ALA A CA 1
ATOM 646 C C . ALA A 1 87 ? -2.295 33.412 -8.269 1.00 18.24 116 ALA A C 1
ATOM 647 O O . ALA A 1 87 ? -1.307 33.303 -7.536 1.00 18.74 116 ALA A O 1
ATOM 649 N N . GLN A 1 88 ? -3.547 33.364 -7.809 1.00 17.93 117 GLN A N 1
ATOM 650 C CA . GLN A 1 88 ? -3.861 33.191 -6.387 1.00 17.83 117 GLN A CA 1
ATOM 651 C C . GLN A 1 88 ? -3.340 31.860 -5.851 1.00 17.19 117 GLN A C 1
ATOM 652 O O . GLN A 1 88 ? -2.668 31.826 -4.819 1.00 16.37 117 GLN A O 1
ATOM 658 N N . VAL A 1 89 ? -3.606 30.768 -6.566 1.00 16.13 118 VAL A N 1
ATOM 659 C CA . VAL A 1 89 ? -3.232 29.460 -6.025 1.00 16.61 118 VAL A CA 1
ATOM 660 C C . VAL A 1 89 ? -1.730 29.170 -6.084 1.00 17.01 118 VAL A C 1
ATOM 661 O O . VAL A 1 89 ? -1.212 28.421 -5.261 1.00 17.74 118 VAL A O 1
ATOM 665 N N . THR A 1 90 ? -1.037 29.754 -7.057 1.00 16.49 119 THR A N 1
ATOM 666 C CA . THR A 1 90 ? 0.410 29.609 -7.140 1.00 16.05 119 THR A CA 1
ATOM 667 C C . THR A 1 90 ? 1.144 30.667 -6.298 1.00 16.04 119 THR A C 1
ATOM 668 O O . THR A 1 90 ? 2.314 30.495 -6.015 1.00 16.09 119 THR A O 1
ATOM 672 N N . MET A 1 91 ? 0.456 31.747 -5.926 1.00 15.68 120 MET A N 1
ATOM 673 C CA . MET A 1 91 ? 1.026 32.829 -5.106 1.00 16.72 120 MET A CA 1
ATOM 674 C C . MET A 1 91 ? 2.161 33.578 -5.845 1.00 16.32 120 MET A C 1
ATOM 675 O O . MET A 1 91 ? 3.090 34.078 -5.228 1.00 16.19 120 MET A O 1
ATOM 680 N N . ILE A 1 92 ? 2.056 33.626 -7.180 1.00 16.21 121 ILE A N 1
ATOM 681 C CA . ILE A 1 92 ? 3.027 34.296 -8.051 1.00 16.17 121 ILE A CA 1
ATOM 682 C C . ILE A 1 92 ? 2.228 35.276 -8.920 1.00 16.73 121 ILE A C 1
ATOM 683 O O . ILE A 1 92 ? 1.219 34.899 -9.494 1.00 16.85 121 ILE A O 1
ATOM 688 N N . PRO A 1 93 ? 2.641 36.555 -8.955 1.00 17.32 122 PRO A N 1
ATOM 689 C CA . PRO A 1 93 ? 1.834 37.595 -9.622 1.00 17.72 122 PRO A CA 1
ATOM 690 C C . PRO A 1 93 ? 1.717 37.410 -11.126 1.00 17.77 122 PRO A C 1
ATOM 691 O O . PRO A 1 93 ? 2.627 36.863 -11.767 1.00 16.74 122 PRO A O 1
ATOM 695 N N . LEU A 1 94 ? 0.586 37.856 -11.674 1.00 18.45 123 LEU A N 1
ATOM 696 C CA . LEU A 1 94 ? 0.265 37.710 -13.109 1.00 18.81 123 LEU A CA 1
ATOM 697 C C . LEU A 1 94 ? 1.357 38.119 -14.098 1.00 18.83 123 LEU A C 1
ATOM 698 O O . LEU A 1 94 ? 1.461 37.544 -15.192 1.00 17.19 123 LEU A O 1
ATOM 703 N N . GLU A 1 95 ? 2.167 39.086 -13.691 1.00 17.94 124 GLU A N 1
ATOM 704 C CA . GLU A 1 95 ? 3.239 39.637 -14.528 1.00 19.16 124 GLU A CA 1
ATOM 705 C C . GLU A 1 95 ? 4.261 38.576 -14.906 1.00 18.94 124 GLU A C 1
ATOM 706 O O . GLU A 1 95 ? 4.990 38.732 -15.902 1.00 17.56 124 GLU A O 1
ATOM 712 N N . ASN A 1 96 ? 4.329 37.521 -14.093 1.00 18.73 125 ASN A N 1
ATOM 713 C CA . ASN A 1 96 ? 5.238 36.404 -14.358 1.00 18.99 125 ASN A CA 1
ATOM 714 C C . ASN A 1 96 ? 4.627 35.279 -15.177 1.00 18.78 125 ASN A C 1
ATOM 715 O O . ASN A 1 96 ? 5.328 34.304 -15.476 1.00 18.84 125 ASN A O 1
ATOM 720 N N . HIS A 1 97 ? 3.342 35.376 -15.521 1.00 18.50 126 HIS A N 1
ATOM 721 C CA . HIS A 1 97 ? 2.647 34.253 -16.209 1.00 17.99 126 HIS A CA 1
ATOM 722 C C . HIS A 1 97 ? 2.642 34.416 -17.727 1.00 17.62 126 HIS A C 1
ATOM 723 O O . HIS A 1 97 ? 2.367 35.512 -18.242 1.00 16.59 126 HIS A O 1
ATOM 730 N N . GLU A 1 98 ? 2.910 33.331 -18.456 1.00 17.58 127 GLU A N 1
ATOM 731 C CA . GLU A 1 98 ? 2.624 33.343 -19.902 1.00 18.21 127 GLU A CA 1
ATOM 732 C C . GLU A 1 98 ? 1.118 33.242 -20.102 1.00 18.67 127 GLU A C 1
ATOM 733 O O . GLU A 1 98 ? 0.393 33.003 -19.130 1.00 18.75 127 GLU A O 1
ATOM 739 N N . GLY A 1 99 ? 0.649 33.453 -21.334 1.00 18.61 128 GLY A N 1
ATOM 740 C CA . GLY A 1 99 ? -0.770 33.231 -21.684 1.00 19.44 128 GLY A CA 1
ATOM 741 C C . GLY A 1 99 ? -1.080 31.734 -21.782 1.00 19.67 128 GLY A C 1
ATOM 742 O O . GLY A 1 99 ? -0.176 30.911 -21.715 1.00 21.30 128 GLY A O 1
ATOM 743 N N . LEU A 1 100 ? -2.340 31.371 -21.957 1.00 19.85 129 LEU A N 1
ATOM 744 C CA . LEU A 1 100 ? -2.729 29.956 -22.026 1.00 19.74 129 LEU A CA 1
ATOM 745 C C . LEU A 1 100 ? -2.229 29.217 -23.271 1.00 19.78 129 LEU A C 1
ATOM 746 O O . LEU A 1 100 ? -2.487 29.643 -24.388 1.00 19.73 129 LEU A O 1
ATOM 751 N N . GLN A 1 101 ? -1.550 28.094 -23.065 1.00 18.28 130 GLN A N 1
ATOM 752 C CA . GLN A 1 101 ? -1.272 27.157 -24.153 1.00 19.05 130 GLN A CA 1
ATOM 753 C C . GLN A 1 101 ? -2.361 26.064 -24.162 1.00 19.44 130 GLN A C 1
ATOM 754 O O . GLN A 1 101 ? -2.477 25.310 -23.202 1.00 20.93 130 GLN A O 1
ATOM 760 N N . VAL A 1 102 ? -3.169 25.990 -25.219 1.00 18.08 131 VAL A N 1
ATOM 761 C CA . VAL A 1 102 ? -4.253 24.999 -25.260 1.00 17.80 131 VAL A CA 1
ATOM 762 C C . VAL A 1 102 ? -3.871 23.863 -26.194 1.00 17.13 131 VAL A C 1
ATOM 763 O O . VAL A 1 102 ? -3.435 24.108 -27.297 1.00 16.78 131 VAL A O 1
ATOM 767 N N . LEU A 1 103 ? -4.020 22.619 -25.738 1.00 17.02 132 LEU A N 1
ATOM 768 C CA . LEU A 1 103 ? -3.650 21.457 -26.564 1.00 17.35 132 LEU A CA 1
ATOM 769 C C . LEU A 1 103 ? -4.805 20.494 -26.714 1.00 17.54 132 LEU A C 1
ATOM 770 O O . LEU A 1 103 ? -5.669 20.399 -25.826 1.00 16.83 132 LEU A O 1
ATOM 775 N N . HIS A 1 104 ? -4.800 19.760 -27.822 1.00 15.74 133 HIS A N 1
ATOM 776 C CA . HIS A 1 104 ? -5.761 18.712 -28.013 1.00 15.91 133 HIS A CA 1
ATOM 777 C C . HIS A 1 104 ? -4.999 17.489 -28.478 1.00 16.09 133 HIS A C 1
ATOM 778 O O . HIS A 1 104 ? -4.303 17.529 -29.483 1.00 17.60 133 HIS A O 1
ATOM 785 N N . TYR A 1 105 ? -5.109 16.404 -27.726 1.00 15.44 134 TYR A N 1
ATOM 786 C CA . TYR A 1 105 ? -4.544 15.138 -28.164 1.00 14.92 134 TYR A CA 1
ATOM 787 C C . TYR A 1 105 ? -5.669 14.165 -28.378 1.00 15.20 134 TYR A C 1
ATOM 788 O O . TYR A 1 105 ? -6.609 14.116 -27.585 1.00 14.29 134 TYR A O 1
ATOM 797 N N . HIS A 1 106 ? -5.547 13.344 -29.416 1.00 16.24 135 HIS A N 1
ATOM 798 C CA . HIS A 1 106 ? -6.406 12.177 -29.587 1.00 16.51 135 HIS A CA 1
ATOM 799 C C . HIS A 1 106 ? -5.719 11.185 -30.502 1.00 16.56 135 HIS A C 1
ATOM 800 O O . HIS A 1 106 ? -4.659 11.475 -31.074 1.00 16.82 135 HIS A O 1
ATOM 807 N N . ASP A 1 107 ? -6.298 10.000 -30.628 1.00 17.68 136 ASP A N 1
ATOM 808 C CA . ASP A 1 107 ? -5.853 9.044 -31.642 1.00 18.16 136 ASP A CA 1
ATOM 809 C C . ASP A 1 107 ? -4.362 8.702 -31.518 1.00 17.79 136 ASP A C 1
ATOM 810 O O . ASP A 1 107 ? -3.657 8.567 -32.531 1.00 17.90 136 ASP A O 1
ATOM 815 N N . GLY A 1 108 ? -3.887 8.577 -30.282 1.00 17.10 137 GLY A N 1
ATOM 816 C CA . GLY A 1 108 ? -2.492 8.193 -30.010 1.00 17.53 137 GLY A CA 1
ATOM 817 C C . GLY A 1 108 ? -1.526 9.344 -29.731 1.00 16.98 137 GLY A C 1
ATOM 818 O O . GLY A 1 108 ? -0.377 9.117 -29.300 1.00 17.14 137 GLY A O 1
ATOM 819 N N . GLN A 1 109 ? -1.970 10.575 -29.973 1.00 17.04 138 GLN A N 1
ATOM 820 C CA . GLN A 1 109 ? -1.136 11.747 -29.748 1.00 17.25 138 GLN A CA 1
ATOM 821 C C . GLN A 1 109 ? -0.653 11.909 -28.306 1.00 17.45 138 GLN A C 1
ATOM 822 O O . GLN A 1 109 ? -1.373 11.567 -27.354 1.00 17.85 138 GLN A O 1
ATOM 828 N N . LYS A 1 110 ? 0.559 12.448 -28.167 1.00 17.66 139 LYS A N 1
ATOM 829 C CA . LYS A 1 110 ? 1.321 12.405 -26.920 1.00 18.18 139 LYS A CA 1
ATOM 830 C C . LYS A 1 110 ? 2.180 13.649 -26.747 1.00 17.72 139 LYS A C 1
ATOM 831 O O . LYS A 1 110 ? 2.252 14.521 -27.628 1.00 17.31 139 LYS A O 1
ATOM 837 N N . TYR A 1 111 ? 2.855 13.706 -25.605 1.00 18.29 140 TYR A N 1
ATOM 838 C CA . TYR A 1 111 ? 3.954 14.645 -25.433 1.00 17.92 140 TYR A CA 1
ATOM 839 C C . TYR A 1 111 ? 5.031 13.857 -24.709 1.00 18.32 140 TYR A C 1
ATOM 840 O O . TYR A 1 111 ? 4.842 13.482 -23.560 1.00 17.61 140 TYR A O 1
ATOM 849 N N . GLU A 1 112 ? 6.141 13.569 -25.399 1.00 19.13 141 GLU A N 1
ATOM 850 C CA . GLU A 1 112 ? 7.288 12.890 -24.785 1.00 19.51 141 GLU A CA 1
ATOM 851 C C . GLU A 1 112 ? 7.760 13.658 -23.538 1.00 19.67 141 GLU A C 1
ATOM 852 O O . GLU A 1 112 ? 7.706 14.892 -23.525 1.00 19.50 141 GLU A O 1
ATOM 858 N N . PRO A 1 113 ? 8.213 12.937 -22.487 1.00 19.63 142 PRO A N 1
ATOM 859 C CA . PRO A 1 113 ? 8.705 13.618 -21.279 1.00 19.45 142 PRO A CA 1
ATOM 860 C C . PRO A 1 113 ? 9.779 14.649 -21.583 1.00 19.11 142 PRO A C 1
ATOM 861 O O . PRO A 1 113 ? 10.658 14.420 -22.415 1.00 18.90 142 PRO A O 1
ATOM 865 N N . HIS A 1 114 ? 9.687 15.788 -20.905 1.00 18.99 143 HIS A N 1
ATOM 866 C CA . HIS A 1 114 ? 10.561 16.925 -21.111 1.00 18.64 143 HIS A CA 1
ATOM 867 C C . HIS A 1 114 ? 10.521 17.751 -19.820 1.00 18.12 143 HIS A C 1
ATOM 868 O O . HIS A 1 114 ? 9.831 17.402 -18.867 1.00 17.20 143 HIS A O 1
ATOM 875 N N . TYR A 1 115 ? 11.263 18.844 -19.817 1.00 18.50 144 TYR A N 1
ATOM 876 C CA . TYR A 1 115 ? 11.236 19.813 -18.718 1.00 17.88 144 TYR A CA 1
ATOM 877 C C . TYR A 1 115 ? 10.583 21.103 -19.211 1.00 17.81 144 TYR A C 1
ATOM 878 O O . TYR A 1 115 ? 10.763 21.470 -20.372 1.00 18.39 144 TYR A O 1
ATOM 887 N N . ASP A 1 116 ? 9.824 21.775 -18.340 1.00 17.81 145 ASP A N 1
ATOM 888 C CA . ASP A 1 116 ? 9.222 23.078 -18.662 1.00 18.66 145 ASP A CA 1
ATOM 889 C C . ASP A 1 116 ? 10.146 24.252 -18.303 1.00 18.66 145 ASP A C 1
ATOM 890 O O . ASP A 1 116 ? 9.699 25.402 -18.256 1.00 18.32 145 ASP A O 1
ATOM 895 N N . TYR A 1 117 ? 11.429 23.985 -18.081 1.00 18.56 146 TYR A N 1
ATOM 896 C CA . TYR A 1 117 ? 12.366 25.033 -17.653 1.00 19.44 146 TYR A CA 1
ATOM 897 C C . TYR A 1 117 ? 12.284 26.309 -18.519 1.00 19.07 146 TYR A C 1
ATOM 898 O O . TYR A 1 117 ? 12.333 27.416 -18.002 1.00 18.65 146 TYR A O 1
ATOM 907 N N . PHE A 1 118 ? 12.179 26.129 -19.830 1.00 19.67 147 PHE A N 1
ATOM 908 C CA . PHE A 1 118 ? 12.198 27.234 -20.785 1.00 20.09 147 PHE A CA 1
ATOM 909 C C . PHE A 1 118 ? 11.231 26.997 -21.923 1.00 20.33 147 PHE A C 1
ATOM 910 O O . PHE A 1 118 ? 10.816 25.857 -22.172 1.00 20.49 147 PHE A O 1
ATOM 918 N N . HIS A 1 119 ? 10.884 28.085 -22.610 1.00 20.73 148 HIS A N 1
ATOM 919 C CA . HIS A 1 119 ? 10.246 28.040 -23.926 1.00 21.10 148 HIS A CA 1
ATOM 920 C C . HIS A 1 119 ? 10.825 26.935 -24.809 1.00 21.20 148 HIS A C 1
ATOM 921 O O . HIS A 1 119 ? 12.035 26.684 -24.801 1.00 21.32 148 HIS A O 1
ATOM 928 N N . ASP A 1 120 ? 9.944 26.293 -25.572 1.00 21.37 149 ASP A N 1
ATOM 929 C CA . ASP A 1 120 ? 10.323 25.298 -26.575 1.00 21.89 149 ASP A CA 1
ATOM 930 C C . ASP A 1 120 ? 9.758 25.776 -27.909 1.00 21.66 149 ASP A C 1
ATOM 931 O O . ASP A 1 120 ? 8.625 26.270 -27.957 1.00 21.66 149 ASP A O 1
ATOM 936 N N . PRO A 1 121 ? 10.556 25.663 -28.993 1.00 21.48 150 PRO A N 1
ATOM 937 C CA . PRO A 1 121 ? 10.119 26.039 -30.354 1.00 21.11 150 PRO A CA 1
ATOM 938 C C . PRO A 1 121 ? 8.779 25.424 -30.760 1.00 20.51 150 PRO A C 1
ATOM 939 O O . PRO A 1 121 ? 8.071 25.987 -31.615 1.00 19.80 150 PRO A O 1
ATOM 943 N N . VAL A 1 122 ? 8.414 24.298 -30.143 1.00 19.10 151 VAL A N 1
ATOM 944 C CA . VAL A 1 122 ? 7.133 23.647 -30.469 1.00 18.28 151 VAL A CA 1
ATOM 945 C C . VAL A 1 122 ? 5.915 24.404 -29.899 1.00 17.67 151 VAL A C 1
ATOM 946 O O . VAL A 1 122 ? 4.788 24.201 -30.347 1.00 17.23 151 VAL A O 1
ATOM 950 N N . ASN A 1 123 ? 6.150 25.292 -28.935 1.00 16.87 152 ASN A N 1
ATOM 951 C CA . ASN A 1 123 ? 5.034 25.980 -28.262 1.00 16.99 152 ASN A CA 1
ATOM 952 C C . ASN A 1 123 ? 4.357 26.893 -29.257 1.00 17.60 152 ASN A C 1
ATOM 953 O O . ASN A 1 123 ? 5.031 27.534 -30.059 1.00 17.32 152 ASN A O 1
ATOM 958 N N . ALA A 1 124 ? 3.033 26.937 -29.224 1.00 17.11 153 ALA A N 1
ATOM 959 C CA . ALA A 1 124 ? 2.315 27.903 -30.041 1.00 17.16 153 ALA A CA 1
ATOM 960 C C . ALA A 1 124 ? 2.522 29.245 -29.374 1.00 16.86 153 ALA A C 1
ATOM 961 O O . ALA A 1 124 ? 2.751 29.310 -28.158 1.00 18.05 153 ALA A O 1
ATOM 963 N N . GLY A 1 125 ? 2.500 30.308 -30.162 1.00 16.67 154 GLY A N 1
ATOM 964 C CA . GLY A 1 125 ? 2.608 31.643 -29.598 1.00 16.38 154 GLY A CA 1
ATOM 965 C C . GLY A 1 125 ? 4.015 32.211 -29.527 1.00 16.49 154 GLY A C 1
ATOM 966 O O . GLY A 1 125 ? 4.946 31.688 -30.153 1.00 15.67 154 GLY A O 1
ATOM 967 N N . PRO A 1 126 ? 4.173 33.310 -28.772 1.00 16.46 155 PRO A N 1
ATOM 968 C CA . PRO A 1 126 ? 5.443 34.029 -28.728 1.00 17.47 155 PRO A CA 1
ATOM 969 C C . PRO A 1 126 ? 6.526 33.283 -27.966 1.00 18.56 155 PRO A C 1
ATOM 970 O O . PRO A 1 126 ? 6.237 32.363 -27.195 1.00 18.49 155 PRO A O 1
ATOM 974 N N . GLU A 1 127 ? 7.762 33.706 -28.183 1.00 20.43 156 GLU A N 1
ATOM 975 C CA . GLU A 1 127 ? 8.905 33.188 -27.470 1.00 22.63 156 GLU A CA 1
ATOM 976 C C . GLU A 1 127 ? 9.143 34.118 -26.284 1.00 22.51 156 GLU A C 1
ATOM 977 O O . GLU A 1 127 ? 9.408 35.297 -26.465 1.00 22.51 156 GLU A O 1
ATOM 983 N N . HIS A 1 128 ? 9.015 33.578 -25.078 1.00 23.04 157 HIS A N 1
ATOM 984 C CA . HIS A 1 128 ? 9.252 34.339 -23.863 1.00 23.72 157 HIS A CA 1
ATOM 985 C C . HIS A 1 128 ? 10.504 33.795 -23.209 1.00 24.04 157 HIS A C 1
ATOM 986 O O . HIS A 1 128 ? 10.511 32.644 -22.754 1.00 24.82 157 HIS A O 1
ATOM 993 N N . GLY A 1 129 ? 11.547 34.617 -23.149 1.00 23.96 158 GLY A N 1
ATOM 994 C CA . GLY A 1 129 ? 12.754 34.247 -22.416 1.00 23.49 158 GLY A CA 1
ATOM 995 C C . GLY A 1 129 ? 12.434 34.191 -20.932 1.00 23.77 158 GLY A C 1
ATOM 996 O O . GLY A 1 129 ? 11.490 34.836 -20.452 1.00 24.28 158 GLY A O 1
ATOM 997 N N . GLY A 1 130 ? 13.224 33.442 -20.178 1.00 23.21 159 GLY A N 1
ATOM 998 C CA . GLY A 1 130 ? 13.026 33.427 -18.743 1.00 21.67 159 GLY A CA 1
ATOM 999 C C . GLY A 1 130 ? 12.769 32.027 -18.246 1.00 21.74 159 GLY A C 1
ATOM 1000 O O . GLY A 1 130 ? 12.385 31.142 -19.010 1.00 21.26 159 GLY A O 1
ATOM 1001 N N . GLN A 1 131 ? 12.954 31.846 -16.946 1.00 21.28 160 GLN A N 1
ATOM 1002 C CA . GLN A 1 131 ? 12.899 30.536 -16.337 1.00 21.70 160 GLN A CA 1
ATOM 1003 C C . GLN A 1 131 ? 11.548 30.325 -15.689 1.00 20.93 160 GLN A C 1
ATOM 1004 O O . GLN A 1 131 ? 11.103 31.162 -14.898 1.00 21.00 160 GLN A O 1
ATOM 1010 N N . ARG A 1 132 ? 10.910 29.209 -16.022 1.00 19.21 161 ARG A N 1
ATOM 1011 C CA . ARG A 1 132 ? 9.692 28.784 -15.338 1.00 18.52 161 ARG A CA 1
ATOM 1012 C C . ARG A 1 132 ? 10.065 28.173 -13.992 1.00 18.39 161 ARG A C 1
ATOM 1013 O O . ARG A 1 132 ? 11.004 27.386 -13.904 1.00 18.34 161 ARG A O 1
ATOM 1021 N N . VAL A 1 133 ? 9.311 28.523 -12.961 1.00 17.90 162 VAL A N 1
ATOM 1022 C CA . VAL A 1 133 ? 9.389 27.821 -11.678 1.00 17.16 162 VAL A CA 1
ATOM 1023 C C . VAL A 1 133 ? 8.271 26.789 -11.552 1.00 17.28 162 VAL A C 1
ATOM 1024 O O . VAL A 1 133 ? 8.485 25.700 -11.015 1.00 16.94 162 VAL A O 1
ATOM 1028 N N . VAL A 1 134 ? 7.083 27.131 -12.029 1.00 16.93 163 VAL A N 1
ATOM 1029 C CA . VAL A 1 134 ? 5.900 26.281 -11.795 1.00 16.45 163 VAL A CA 1
ATOM 1030 C C . VAL A 1 134 ? 5.014 26.255 -13.032 1.00 16.06 163 VAL A C 1
ATOM 1031 O O . VAL A 1 134 ? 4.978 27.209 -13.796 1.00 14.00 163 VAL A O 1
ATOM 1035 N N . THR A 1 135 ? 4.333 25.130 -13.219 1.00 15.61 164 THR A N 1
ATOM 1036 C CA . THR A 1 135 ? 3.396 24.934 -14.332 1.00 17.37 164 THR A CA 1
ATOM 1037 C C . THR A 1 135 ? 2.055 24.520 -13.756 1.00 18.37 164 THR A C 1
ATOM 1038 O O . THR A 1 135 ? 1.990 23.771 -12.774 1.00 18.73 164 THR A O 1
ATOM 1042 N N . MET A 1 136 ? 0.984 25.026 -14.356 1.00 19.28 165 MET A N 1
ATOM 1043 C CA . MET A 1 136 ? -0.320 24.519 -14.061 1.00 22.13 165 MET A CA 1
ATOM 1044 C C . MET A 1 136 ? -0.939 23.962 -15.324 1.00 21.27 165 MET A C 1
ATOM 1045 O O . MET A 1 136 ? -1.077 24.664 -16.326 1.00 20.41 165 MET A O 1
ATOM 1050 N N . LEU A 1 137 ? -1.319 22.693 -15.228 1.00 20.35 166 LEU A N 1
ATOM 1051 C CA . LEU A 1 137 ? -1.924 21.959 -16.296 1.00 20.73 166 LEU A CA 1
ATOM 1052 C C . LEU A 1 137 ? -3.381 21.705 -15.963 1.00 20.37 166 LEU A C 1
ATOM 1053 O O . LEU A 1 137 ? -3.684 20.983 -15.011 1.00 18.27 166 LEU A O 1
ATOM 1058 N N . MET A 1 138 ? -4.276 22.304 -16.750 1.00 19.89 167 MET A N 1
ATOM 1059 C CA . MET A 1 138 ? -5.703 22.261 -16.483 1.00 20.61 167 MET A CA 1
ATOM 1060 C C . MET A 1 138 ? -6.385 21.323 -17.478 1.00 20.20 167 MET A C 1
ATOM 1061 O O . MET A 1 138 ? -6.271 21.516 -18.675 1.00 20.36 167 MET A O 1
ATOM 1066 N N . TYR A 1 139 ? -7.075 20.304 -16.971 1.00 19.49 168 TYR A N 1
ATOM 1067 C CA . TYR A 1 139 ? -7.707 19.316 -17.827 1.00 19.01 168 TYR A CA 1
ATOM 1068 C C . TYR A 1 139 ? -9.099 19.812 -18.188 1.00 18.48 168 TYR A C 1
ATOM 1069 O O . TYR A 1 139 ? -9.898 20.072 -17.299 1.00 18.64 168 TYR A O 1
ATOM 1078 N N . LEU A 1 140 ? -9.356 19.964 -19.490 1.00 17.68 169 LEU A N 1
ATOM 1079 C CA . LEU A 1 140 ? -10.626 20.526 -19.997 1.00 16.90 169 LEU A CA 1
ATOM 1080 C C . LEU A 1 140 ? -11.638 19.464 -20.385 1.00 17.21 169 LEU A C 1
ATOM 1081 O O . LEU A 1 140 ? -12.822 19.771 -20.635 1.00 17.45 169 LEU A O 1
ATOM 1086 N N . THR A 1 141 ? -11.169 18.217 -20.450 1.00 17.15 170 THR A N 1
ATOM 1087 C CA . THR A 1 141 ? -12.003 17.057 -20.741 1.00 17.53 170 THR A CA 1
ATOM 1088 C C . THR A 1 141 ? -11.553 15.898 -19.849 1.00 17.46 170 THR A C 1
ATOM 1089 O O . THR A 1 141 ? -10.430 15.904 -19.323 1.00 16.65 170 THR A O 1
ATOM 1093 N N . THR A 1 142 ? -12.455 14.932 -19.655 1.00 17.53 171 THR A N 1
ATOM 1094 C CA . THR A 1 142 ? -12.117 13.657 -19.036 1.00 17.19 171 THR A CA 1
ATOM 1095 C C . THR A 1 142 ? -11.731 12.686 -20.163 1.00 17.80 171 THR A C 1
ATOM 1096 O O . THR A 1 142 ? -12.470 12.534 -21.134 1.00 17.88 171 THR 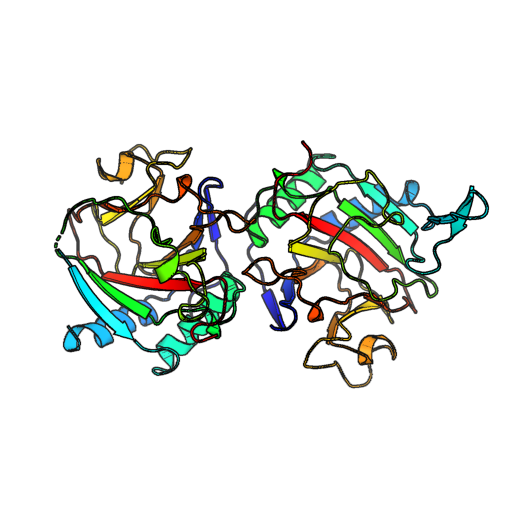A O 1
ATOM 1100 N N . VAL A 1 143 ? -10.555 12.065 -20.047 1.00 17.69 172 VAL A N 1
ATOM 1101 C CA . VAL A 1 143 ? -10.053 11.111 -21.060 1.00 18.78 172 VAL A CA 1
ATOM 1102 C C . VAL A 1 143 ? -10.332 9.649 -20.671 1.00 19.01 172 VAL A C 1
ATOM 1103 O O . VAL A 1 143 ? -9.887 9.203 -19.624 1.00 18.90 172 VAL A O 1
ATOM 1107 N N . GLU A 1 144 ? -11.036 8.893 -21.517 1.00 19.55 173 GLU A N 1
ATOM 1108 C CA . GLU A 1 144 ? -11.401 7.518 -21.162 1.00 20.64 173 GLU A CA 1
ATOM 1109 C C . GLU A 1 144 ? -10.213 6.589 -20.982 1.00 20.51 173 GLU A C 1
ATOM 1110 O O . GLU A 1 144 ? -10.171 5.802 -20.026 1.00 20.17 173 GLU A O 1
ATOM 1116 N N . GLU A 1 145 ? -9.253 6.663 -21.898 1.00 20.10 174 GLU A N 1
ATOM 1117 C CA . GLU A 1 145 ? -8.101 5.763 -21.869 1.00 20.22 174 GLU A CA 1
ATOM 1118 C C . GLU A 1 145 ? -6.836 6.501 -22.306 1.00 19.64 174 GLU A C 1
ATOM 1119 O O . GLU A 1 145 ? -6.838 7.231 -23.313 1.00 18.15 174 GLU A O 1
ATOM 1125 N N . GLY A 1 146 ? -5.768 6.311 -21.535 1.00 18.46 175 GLY A N 1
ATOM 1126 C CA . GLY A 1 146 ? -4.487 6.948 -21.807 1.00 17.27 175 GLY A CA 1
ATOM 1127 C C . GLY A 1 146 ? -4.588 8.434 -21.515 1.00 16.85 175 GLY A C 1
ATOM 1128 O O . GLY A 1 146 ? -5.470 8.861 -20.760 1.00 16.39 175 GLY A O 1
ATOM 1129 N N . GLY A 1 147 ? -3.687 9.222 -22.109 1.00 16.38 176 GLY A N 1
ATOM 1130 C CA . GLY A 1 147 ? -3.654 10.650 -21.857 1.00 16.02 176 GLY A CA 1
ATOM 1131 C C . GLY A 1 147 ? -3.169 11.076 -20.481 1.00 16.12 176 GLY A C 1
ATOM 1132 O O . GLY A 1 147 ? -3.306 12.245 -20.125 1.00 15.60 176 GLY A O 1
ATOM 1133 N N . GLU A 1 148 ? -2.609 10.165 -19.681 1.00 15.80 177 GLU A N 1
ATOM 1134 C CA . GLU A 1 148 ? -2.163 10.582 -18.343 1.00 16.24 177 GLU A CA 1
ATOM 1135 C C . GLU A 1 148 ? -0.947 11.513 -18.431 1.00 16.36 177 GLU A C 1
ATOM 1136 O O . GLU A 1 148 ? -0.098 11.362 -19.291 1.00 16.27 177 GLU A O 1
ATOM 1142 N N . THR A 1 149 ? -0.878 12.500 -17.545 1.00 17.03 178 THR A N 1
ATOM 1143 C CA . THR A 1 149 ? 0.359 13.205 -17.349 1.00 16.85 178 THR A CA 1
ATOM 1144 C C . THR A 1 149 ? 1.219 12.275 -16.500 1.00 17.08 178 THR A C 1
ATOM 1145 O O . THR A 1 149 ? 0.794 11.851 -15.420 1.00 15.88 178 THR A O 1
ATOM 1149 N N . VAL A 1 150 ? 2.407 11.961 -17.002 1.00 16.93 179 VAL A N 1
ATOM 1150 C CA . VAL A 1 150 ? 3.309 11.038 -16.360 1.00 17.96 179 VAL A CA 1
ATOM 1151 C C . VAL A 1 150 ? 4.546 11.796 -15.886 1.00 18.44 179 VAL A C 1
ATOM 1152 O O . VAL A 1 150 ? 5.019 12.722 -16.547 1.00 18.00 179 VAL A O 1
ATOM 1156 N N . LEU A 1 151 ? 5.021 11.431 -14.703 1.00 18.74 180 LEU A N 1
ATOM 1157 C CA . LEU A 1 151 ? 6.255 11.999 -14.172 1.00 19.22 180 LEU A CA 1
ATOM 1158 C C . LEU A 1 151 ? 7.203 10.826 -13.905 1.00 18.62 180 LEU A C 1
ATOM 1159 O O . LEU A 1 151 ? 7.153 10.220 -12.840 1.00 19.70 180 LEU A O 1
ATOM 1164 N N . PRO A 1 152 ? 8.018 10.453 -14.922 1.00 19.36 181 PRO A N 1
ATOM 1165 C CA . PRO A 1 152 ? 8.864 9.261 -14.807 1.00 19.33 181 PRO A CA 1
ATOM 1166 C C . PRO A 1 152 ? 9.939 9.240 -13.707 1.00 20.10 181 PRO A C 1
ATOM 1167 O O . PRO A 1 152 ? 10.302 8.147 -13.274 1.00 19.86 181 PRO A O 1
ATOM 1171 N N . ASN A 1 153 ? 10.432 10.401 -13.266 1.00 20.56 182 ASN A N 1
ATOM 1172 C CA . ASN A 1 153 ? 11.465 10.473 -12.225 1.00 22.29 182 ASN A CA 1
ATOM 1173 C C . ASN A 1 153 ? 10.908 10.651 -10.817 1.00 23.03 182 ASN A C 1
ATOM 1174 O O . ASN A 1 153 ? 11.654 10.874 -9.854 1.00 22.52 182 ASN A O 1
ATOM 1179 N N . ALA A 1 154 ? 9.593 10.548 -10.687 1.00 24.22 183 ALA A N 1
ATOM 1180 C CA . ALA A 1 154 ? 8.962 10.631 -9.386 1.00 25.59 183 ALA A CA 1
ATOM 1181 C C . ALA A 1 154 ? 9.304 9.399 -8.555 1.00 27.36 183 ALA A C 1
ATOM 1182 O O . ALA A 1 154 ? 9.659 8.351 -9.086 1.00 27.75 183 ALA A O 1
ATOM 1184 N N . GLU A 1 155 ? 9.198 9.559 -7.244 1.00 29.56 184 GLU A N 1
ATOM 1185 C CA . GLU A 1 155 ? 9.501 8.518 -6.270 1.00 31.39 184 GLU A CA 1
ATOM 1186 C C . GLU A 1 155 ? 8.567 7.313 -6.383 1.00 31.31 184 GLU A C 1
ATOM 1187 O O . GLU A 1 155 ? 9.021 6.185 -6.564 1.00 32.10 184 GLU A O 1
ATOM 1193 N N . GLN A 1 156 ? 7.262 7.556 -6.287 1.00 31.02 185 GLN A N 1
ATOM 1194 C CA . GLN A 1 156 ? 6.282 6.472 -6.249 1.00 30.40 185 GLN A CA 1
ATOM 1195 C C . GLN A 1 156 ? 5.505 6.371 -7.558 1.00 29.34 185 GLN A C 1
ATOM 1196 O O . GLN A 1 156 ? 4.612 7.189 -7.833 1.00 29.36 185 GLN A O 1
ATOM 1202 N N . LYS A 1 157 ? 5.844 5.361 -8.357 1.00 27.52 186 LYS A N 1
ATOM 1203 C CA . LYS A 1 157 ? 5.126 5.089 -9.600 1.00 26.28 186 LYS A CA 1
ATOM 1204 C C . LYS A 1 157 ? 3.719 4.555 -9.345 1.00 25.53 186 LYS A C 1
ATOM 1205 O O . LYS A 1 157 ? 3.491 3.826 -8.369 1.00 25.77 186 LYS A O 1
ATOM 1211 N N . VAL A 1 158 ? 2.787 4.896 -10.234 1.00 24.17 187 VAL A N 1
ATOM 1212 C CA . VAL A 1 158 ? 1.440 4.317 -10.204 1.00 23.13 187 VAL A CA 1
ATOM 1213 C C . VAL A 1 158 ? 1.482 2.862 -10.711 1.00 23.19 187 VAL A C 1
ATOM 1214 O O . VAL A 1 158 ? 2.355 2.484 -11.524 1.00 22.46 187 VAL A O 1
ATOM 1218 N N . THR A 1 159 ? 0.560 2.043 -10.201 1.00 22.08 188 THR A N 1
ATOM 1219 C CA . THR A 1 159 ? 0.542 0.625 -10.492 1.00 21.84 188 THR A CA 1
ATOM 1220 C C . THR A 1 159 ? -0.889 0.133 -10.615 1.00 21.28 188 THR A C 1
ATOM 1221 O O . THR A 1 159 ? -1.813 0.791 -10.142 1.00 21.09 188 THR A O 1
ATOM 1225 N N . GLY A 1 160 ? -1.061 -1.005 -11.277 1.00 21.25 189 GLY A N 1
ATOM 1226 C CA . GLY A 1 160 ? -2.347 -1.679 -11.346 1.00 21.86 189 GLY A CA 1
ATOM 1227 C C . GLY A 1 160 ? -3.061 -1.453 -12.667 1.00 22.57 189 GLY A C 1
ATOM 1228 O O . GLY A 1 160 ? -2.680 -0.603 -13.461 1.00 21.70 189 GLY A O 1
ATOM 1229 N N . ASP A 1 161 ? -4.107 -2.235 -12.889 1.00 23.23 190 ASP A N 1
ATOM 1230 C CA . ASP A 1 161 ? -4.930 -2.084 -14.065 1.00 24.54 190 ASP A CA 1
ATOM 1231 C C . ASP A 1 161 ? -5.730 -0.781 -13.992 1.00 24.82 190 ASP A C 1
ATOM 1232 O O . ASP A 1 161 ? -6.116 -0.323 -12.902 1.00 26.14 190 ASP A O 1
ATOM 1237 N N . GLY A 1 162 ? -5.965 -0.191 -15.156 1.00 24.64 191 GLY A N 1
ATOM 1238 C CA . GLY A 1 162 ? -6.632 1.097 -15.254 1.00 24.23 191 GLY A CA 1
ATOM 1239 C C . GLY A 1 162 ? -5.683 2.209 -15.661 1.00 23.79 191 GLY A C 1
ATOM 1240 O O . GLY A 1 162 ? -6.128 3.289 -16.059 1.00 24.88 191 GLY A O 1
ATOM 1241 N N . TRP A 1 163 ? -4.378 1.939 -15.569 1.00 22.66 192 TRP A N 1
ATOM 1242 C CA . TRP A 1 163 ? -3.324 2.848 -16.027 1.00 21.49 192 TRP A CA 1
ATOM 1243 C C . TRP A 1 163 ? -2.716 2.370 -17.346 1.00 21.12 192 TRP A C 1
ATOM 1244 O O . TRP A 1 163 ? -2.415 1.192 -17.485 1.00 19.74 192 TRP A O 1
ATOM 1255 N N . SER A 1 164 ? -2.471 3.279 -18.292 1.00 20.14 193 SER A N 1
ATOM 1256 C CA . SER A 1 164 ? -1.796 2.888 -19.531 1.00 20.10 193 SER A CA 1
ATOM 1257 C C . SER A 1 164 ? -0.372 2.450 -19.218 1.00 19.72 193 SER A C 1
ATOM 1258 O O . SER A 1 164 ? 0.173 2.832 -18.186 1.00 18.67 193 SER A O 1
ATOM 1261 N N . GLU A 1 165 ? 0.222 1.616 -20.073 1.00 19.68 194 GLU A N 1
ATOM 1262 C CA . GLU A 1 165 ? 1.616 1.202 -19.865 1.00 20.09 194 GLU A CA 1
ATOM 1263 C C . GLU A 1 165 ? 2.561 2.392 -19.758 1.00 19.29 194 GLU A C 1
ATOM 1264 O O . GLU A 1 165 ? 3.563 2.340 -19.052 1.00 18.02 194 GLU A O 1
ATOM 1270 N N . CYS A 1 166 ? 2.250 3.453 -20.491 1.00 19.51 195 CYS A N 1
ATOM 1271 C CA . CYS A 1 166 ? 3.043 4.657 -20.440 1.00 19.58 195 CYS A CA 1
ATOM 1272 C C . CYS A 1 166 ? 2.999 5.250 -19.026 1.00 19.18 195 CYS A C 1
ATOM 1273 O O . CYS A 1 166 ? 4.041 5.661 -18.493 1.00 18.05 195 CYS A O 1
ATOM 1276 N N . ALA A 1 167 ? 1.801 5.272 -18.429 1.00 18.42 196 ALA A N 1
ATOM 1277 C CA . ALA A 1 167 ? 1.581 5.908 -17.120 1.00 18.35 196 ALA A CA 1
ATOM 1278 C C . ALA A 1 167 ? 2.343 5.175 -16.022 1.00 18.63 196 ALA A C 1
ATOM 1279 O O . ALA A 1 167 ? 2.821 5.794 -15.085 1.00 18.65 196 ALA A O 1
ATOM 1281 N N . LYS A 1 168 ? 2.455 3.857 -16.165 1.00 18.47 197 LYS A N 1
ATOM 1282 C CA . LYS A 1 168 ? 3.121 3.023 -15.172 1.00 19.12 197 LYS A CA 1
ATOM 1283 C C . LYS A 1 168 ? 4.636 3.250 -15.118 1.00 18.91 197 LYS A C 1
ATOM 1284 O O . LYS A 1 168 ? 5.311 2.669 -14.286 1.00 19.47 197 LYS A O 1
ATOM 1290 N N . ARG A 1 169 ? 5.157 4.102 -15.993 1.00 19.02 198 ARG A N 1
ATOM 1291 C CA . ARG A 1 169 ? 6.565 4.454 -15.965 1.00 20.19 198 ARG A CA 1
ATOM 1292 C C . ARG A 1 169 ? 6.859 5.576 -14.971 1.00 19.39 198 ARG A C 1
ATOM 1293 O O . ARG A 1 169 ? 8.020 5.908 -14.727 1.00 19.85 198 ARG A O 1
ATOM 1301 N N . GLY A 1 170 ? 5.828 6.172 -14.386 1.00 18.41 199 GLY A N 1
ATOM 1302 C CA . GLY A 1 170 ? 6.092 7.186 -13.375 1.00 18.32 199 GLY A CA 1
ATOM 1303 C C . GLY A 1 170 ? 4.948 7.360 -12.423 1.00 18.49 199 GLY A C 1
ATOM 1304 O O . GLY A 1 170 ? 4.089 6.479 -12.315 1.00 18.17 199 GLY A O 1
ATOM 1305 N N . LEU A 1 171 ? 4.952 8.483 -11.709 1.00 18.10 200 LEU A N 1
ATOM 1306 C CA . LEU A 1 171 ? 3.741 8.940 -11.048 1.00 19.42 200 LEU A CA 1
ATOM 1307 C C . LEU A 1 171 ? 2.909 9.452 -12.206 1.00 19.03 200 LEU A C 1
ATOM 1308 O O . LEU A 1 171 ? 3.467 10.025 -13.166 1.00 18.82 200 LEU A O 1
ATOM 1313 N N . ALA A 1 172 ? 1.599 9.236 -12.156 1.00 18.53 201 ALA A N 1
ATOM 1314 C CA . ALA A 1 172 ? 0.727 9.652 -13.257 1.00 18.73 201 ALA A CA 1
ATOM 1315 C C . ALA A 1 172 ? -0.615 10.221 -12.787 1.00 18.87 201 ALA A C 1
ATOM 1316 O O . ALA A 1 172 ? -1.067 9.902 -11.702 1.00 19.25 201 ALA A O 1
ATOM 1318 N N . VAL A 1 173 ? -1.209 11.089 -13.602 1.00 19.26 202 VAL A N 1
ATOM 1319 C CA . VAL A 1 173 ? -2.455 11.790 -13.273 1.00 19.46 202 VAL A CA 1
ATOM 1320 C C . VAL A 1 173 ? -3.425 11.607 -14.429 1.00 19.15 202 VAL A C 1
ATOM 1321 O O . VAL A 1 173 ? -3.099 11.952 -15.580 1.00 18.94 202 VAL A O 1
ATOM 1325 N N . LYS A 1 174 ? -4.602 11.054 -14.133 1.00 18.65 203 LYS A N 1
ATOM 1326 C CA . LYS A 1 174 ? -5.655 10.892 -15.139 1.00 19.75 203 LYS A CA 1
ATOM 1327 C C . LYS A 1 174 ? -6.376 12.213 -15.377 1.00 19.30 203 LYS A C 1
ATOM 1328 O O . LYS A 1 174 ? -6.838 12.843 -14.423 1.00 20.27 203 LYS A O 1
ATOM 1334 N N . PRO A 1 175 ? -6.488 12.637 -16.645 1.00 19.74 204 PRO A N 1
ATOM 1335 C CA . PRO A 1 175 ? -7.192 13.888 -16.889 1.00 19.99 204 PRO A CA 1
ATOM 1336 C C . PRO A 1 175 ? -8.680 13.782 -16.565 1.00 19.50 204 PRO A C 1
ATOM 1337 O O . PRO A 1 175 ? -9.399 12.949 -17.118 1.00 20.40 204 PRO A O 1
ATOM 1341 N N . ILE A 1 176 ? -9.114 14.609 -15.628 1.00 19.59 205 ILE A N 1
ATOM 1342 C CA . ILE A 1 176 ? -10.513 14.660 -15.228 1.00 18.59 205 ILE A CA 1
ATOM 1343 C C . ILE A 1 176 ? -10.940 16.106 -15.406 1.00 17.74 205 ILE A C 1
ATOM 1344 O O . ILE A 1 176 ? -10.285 17.004 -14.911 1.00 17.09 205 ILE A O 1
ATOM 1349 N N . LYS A 1 177 ? -12.011 16.298 -16.157 1.00 17.56 206 LYS A N 1
ATOM 1350 C CA . LYS A 1 177 ? -12.512 17.623 -16.514 1.00 17.17 206 LYS A CA 1
ATOM 1351 C C . LYS A 1 177 ? -12.584 18.568 -15.306 1.00 17.20 206 LYS A C 1
ATOM 1352 O O . LYS A 1 177 ? -13.263 18.285 -14.305 1.00 17.17 206 LYS A O 1
ATOM 1358 N N . GLY A 1 178 ? -11.846 19.668 -15.384 1.00 17.01 207 GLY A N 1
ATOM 1359 C CA . GLY A 1 178 ? -11.912 20.678 -14.328 1.00 17.75 207 GLY A CA 1
ATOM 1360 C C . GLY A 1 178 ? -10.788 20.635 -13.319 1.00 18.22 207 GLY A C 1
ATOM 1361 O O . GLY A 1 178 ? -10.578 21.610 -12.607 1.00 19.12 207 GLY A O 1
ATOM 1362 N N . ASP A 1 179 ? -10.070 19.514 -13.246 1.00 18.16 208 ASP A N 1
ATOM 1363 C CA . ASP A 1 179 ? -8.940 19.384 -12.315 1.00 17.57 208 ASP A CA 1
ATOM 1364 C C . ASP A 1 179 ? -7.746 20.126 -12.898 1.00 17.73 208 ASP A C 1
ATOM 1365 O O . ASP A 1 179 ? -7.683 20.350 -14.128 1.00 17.23 208 ASP A O 1
ATOM 1370 N N . ALA A 1 180 ? -6.813 20.520 -12.033 1.00 17.83 209 ALA A N 1
ATOM 1371 C CA . ALA A 1 180 ? -5.561 21.140 -12.502 1.00 17.93 209 ALA A CA 1
ATOM 1372 C C . ALA A 1 180 ? -4.396 20.564 -11.738 1.00 18.44 209 ALA A C 1
ATOM 1373 O O . ALA A 1 180 ? -4.463 20.450 -10.517 1.00 18.01 209 ALA A O 1
ATOM 1375 N N . LEU A 1 181 ? -3.343 20.185 -12.462 1.00 17.78 210 LEU A N 1
ATOM 1376 C CA . LEU A 1 181 ? -2.108 19.707 -11.852 1.00 17.30 210 LEU A CA 1
ATOM 1377 C C . LEU A 1 181 ? -1.121 20.861 -11.750 1.00 17.55 210 LEU A C 1
ATOM 1378 O O . LEU A 1 181 ? -0.806 21.505 -12.741 1.00 18.03 210 LEU A O 1
ATOM 1383 N N . MET A 1 182 ? -0.673 21.147 -10.535 1.00 17.75 211 MET A N 1
ATOM 1384 C CA . MET A 1 182 ? 0.389 22.097 -10.327 1.00 17.96 211 MET A CA 1
ATOM 1385 C C . MET A 1 182 ? 1.659 21.320 -10.018 1.00 17.51 211 MET A C 1
ATOM 1386 O O . MET A 1 182 ? 1.686 20.505 -9.083 1.00 18.22 211 MET A O 1
ATOM 1391 N N . PHE A 1 183 ? 2.721 21.590 -10.768 1.00 17.78 212 PHE A N 1
ATOM 1392 C CA . PHE A 1 183 ? 4.018 20.988 -10.461 1.00 17.82 212 PHE A CA 1
ATOM 1393 C C . PHE A 1 183 ? 5.174 21.953 -10.705 1.00 18.22 212 PHE A C 1
ATOM 1394 O O . PHE A 1 183 ? 5.129 22.821 -11.613 1.00 17.98 212 PHE A O 1
ATOM 1402 N N . TYR A 1 184 ? 6.212 21.786 -9.892 1.00 18.36 213 TYR A N 1
ATOM 1403 C CA . TYR A 1 184 ? 7.314 22.724 -9.851 1.00 18.49 213 TYR A CA 1
ATOM 1404 C C . TYR A 1 184 ? 8.498 22.197 -10.617 1.00 18.21 213 TYR A C 1
ATOM 1405 O O . TYR A 1 184 ? 8.986 21.082 -10.342 1.00 17.94 213 TYR A O 1
ATOM 1414 N N . SER A 1 185 ? 8.997 23.029 -11.530 1.00 17.30 214 SER A N 1
ATOM 1415 C CA . SER A 1 185 ? 10.217 22.713 -12.271 1.00 17.51 214 SER A CA 1
ATOM 1416 C C . SER A 1 185 ? 11.467 23.061 -11.471 1.00 17.19 214 SER A C 1
ATOM 1417 O O . SER A 1 185 ? 12.518 22.430 -11.653 1.00 17.68 214 SER A O 1
ATOM 1420 N N . LEU A 1 186 ? 11.366 24.080 -10.624 1.00 16.78 215 LEU A N 1
ATOM 1421 C CA . LEU A 1 186 ? 12.487 24.465 -9.735 1.00 17.31 215 LEU A CA 1
ATOM 1422 C C . LEU A 1 186 ? 12.222 24.154 -8.288 1.00 16.81 215 LEU A C 1
ATOM 1423 O O . LEU A 1 186 ? 11.069 24.150 -7.840 1.00 17.02 215 LEU A O 1
ATOM 1428 N N . LYS A 1 187 ? 13.306 23.905 -7.558 1.00 17.35 216 LYS A N 1
ATOM 1429 C CA . LYS A 1 187 ? 13.250 23.769 -6.105 1.00 17.70 216 LYS A CA 1
ATOM 1430 C C . LYS A 1 187 ? 13.027 25.150 -5.476 1.00 17.71 216 LYS A C 1
ATOM 1431 O O . LYS A 1 187 ? 13.177 26.179 -6.162 1.00 18.28 216 LYS A O 1
ATOM 1437 N N . PRO A 1 188 ? 12.620 25.184 -4.196 1.00 18.23 217 PRO A N 1
ATOM 1438 C CA . PRO A 1 188 ? 12.415 26.457 -3.488 1.00 18.56 217 PRO A CA 1
ATOM 1439 C C . PRO A 1 188 ? 13.636 27.391 -3.514 1.00 18.83 217 PRO A C 1
ATOM 1440 O O . PRO A 1 188 ? 13.488 28.600 -3.337 1.00 19.45 217 PRO A O 1
ATOM 1444 N N . ASP A 1 189 ? 14.825 26.852 -3.769 1.00 19.02 218 ASP A N 1
ATOM 1445 C CA . ASP A 1 189 ? 16.014 27.701 -3.839 1.00 18.47 218 ASP A CA 1
ATOM 1446 C C . ASP A 1 189 ? 16.365 28.116 -5.276 1.00 18.90 218 ASP A C 1
ATOM 1447 O O . ASP A 1 189 ? 17.449 28.639 -5.516 1.00 18.34 218 ASP A O 1
ATOM 1452 N N . GLY A 1 190 ? 15.470 27.839 -6.227 1.00 18.84 219 GLY A N 1
ATOM 1453 C CA . GLY A 1 190 ? 15.691 28.223 -7.633 1.00 18.73 219 GLY A CA 1
ATOM 1454 C C . GLY A 1 190 ? 16.519 27.241 -8.456 1.00 18.85 219 GLY A C 1
ATOM 1455 O O . GLY A 1 190 ? 16.658 27.413 -9.673 1.00 18.68 219 GLY A O 1
ATOM 1456 N N . SER A 1 191 ? 17.066 26.211 -7.817 1.00 18.05 220 SER A N 1
ATOM 1457 C CA . SER A 1 191 ? 17.805 25.184 -8.560 1.00 18.57 220 SER A CA 1
ATOM 1458 C C . SER A 1 191 ? 16.844 24.284 -9.352 1.00 19.13 220 SER A C 1
ATOM 1459 O O . SER A 1 191 ? 15.663 24.162 -9.007 1.00 18.65 220 SER A O 1
ATOM 1462 N N . ASN A 1 192 ? 17.351 23.684 -10.430 1.00 18.43 221 ASN A N 1
ATOM 1463 C CA . ASN A 1 192 ? 16.537 22.783 -11.243 1.00 19.71 221 ASN A CA 1
ATOM 1464 C C . ASN A 1 192 ? 16.150 21.556 -10.446 1.00 19.37 221 ASN A C 1
ATOM 1465 O O . ASN A 1 192 ? 16.964 21.031 -9.690 1.00 19.93 221 ASN A O 1
ATOM 1470 N N . ASP A 1 193 ? 14.905 21.113 -10.593 1.00 19.37 222 ASP A N 1
ATOM 1471 C CA . ASP A 1 193 ? 14.508 19.798 -10.074 1.00 19.02 222 ASP A CA 1
ATOM 1472 C C . ASP A 1 193 ? 14.376 18.794 -11.220 1.00 19.45 222 ASP A C 1
ATOM 1473 O O . ASP A 1 193 ? 13.377 18.808 -11.952 1.00 19.20 222 ASP A O 1
ATOM 1478 N N . PRO A 1 194 ? 15.384 17.901 -11.373 1.00 19.52 223 PRO A N 1
ATOM 1479 C CA . PRO A 1 194 ? 15.380 16.880 -12.418 1.00 19.82 223 PRO A CA 1
ATOM 1480 C C . PRO A 1 194 ? 14.218 15.897 -12.251 1.00 19.02 223 PRO A C 1
ATOM 1481 O O . PRO A 1 194 ? 13.926 15.104 -13.156 1.00 19.03 223 PRO A O 1
ATOM 1485 N N . ALA A 1 195 ? 13.556 15.952 -11.106 1.00 18.88 224 ALA A N 1
ATOM 1486 C CA . ALA A 1 195 ? 12.429 15.059 -10.863 1.00 18.23 224 ALA A CA 1
ATOM 1487 C C . ALA A 1 195 ? 11.162 15.555 -11.532 1.00 18.01 224 ALA A C 1
ATOM 1488 O O . ALA A 1 195 ? 10.165 14.829 -11.572 1.00 17.71 224 ALA A O 1
ATOM 1490 N N . SER A 1 196 ? 11.220 16.765 -12.100 1.00 17.65 225 SER A N 1
ATOM 1491 C CA . SER A 1 196 ? 10.054 17.399 -12.724 1.00 17.90 225 SER A CA 1
ATOM 1492 C C . SER A 1 196 ? 9.820 17.000 -14.189 1.00 17.28 225 SER A C 1
ATOM 1493 O O . SER A 1 196 ? 8.925 17.560 -14.862 1.00 18.16 225 SER A O 1
ATOM 1496 N N . LEU A 1 197 ? 10.632 16.069 -14.689 1.00 17.07 226 LEU A N 1
ATOM 1497 C CA . LEU A 1 197 ? 10.469 15.506 -16.018 1.00 17.04 226 LEU A CA 1
ATOM 1498 C C . LEU A 1 197 ? 9.015 15.068 -16.130 1.00 16.59 226 LEU A C 1
ATOM 1499 O O . LEU A 1 197 ? 8.489 14.384 -15.235 1.00 16.92 226 LEU A O 1
ATOM 1504 N N . HIS A 1 198 ? 8.328 15.469 -17.193 1.00 16.94 227 HIS A N 1
ATOM 1505 C CA . HIS A 1 198 ? 6.919 15.081 -17.302 1.00 17.48 227 HIS A CA 1
ATOM 1506 C C . HIS A 1 198 ? 6.470 15.040 -18.751 1.00 17.98 227 HIS A C 1
ATOM 1507 O O . HIS A 1 198 ? 7.005 15.761 -19.622 1.00 18.56 227 HIS A O 1
ATOM 1514 N N . GLY A 1 199 ? 5.466 14.207 -19.012 1.00 18.34 228 GLY A N 1
ATOM 1515 C CA . GLY A 1 199 ? 4.956 14.020 -20.383 1.00 17.61 228 GLY A CA 1
ATOM 1516 C C . GLY A 1 199 ? 3.449 13.810 -20.375 1.00 17.96 228 GLY A C 1
ATOM 1517 O O . GLY A 1 199 ? 2.807 13.831 -19.307 1.00 18.09 228 GLY A O 1
ATOM 1518 N N . SER A 1 200 ? 2.890 13.657 -21.571 1.00 17.12 229 SER A N 1
ATOM 1519 C CA . SER A 1 200 ? 1.494 13.286 -21.766 1.00 16.29 229 SER A CA 1
ATOM 1520 C C . SER A 1 200 ? 1.525 11.942 -22.498 1.00 16.28 229 SER A C 1
ATOM 1521 O O . SER A 1 200 ? 2.013 11.832 -23.633 1.00 14.98 229 SER A O 1
ATOM 1524 N N . CYS A 1 201 ? 1.061 10.908 -21.808 1.00 16.05 230 CYS A N 1
ATOM 1525 C CA . CYS A 1 201 ? 0.981 9.585 -22.387 1.00 16.49 230 CYS A CA 1
ATOM 1526 C C . CYS A 1 201 ? -0.014 9.613 -23.531 1.00 16.39 230 CYS A C 1
ATOM 1527 O O . CYS A 1 201 ? -1.007 10.341 -23.459 1.00 16.87 230 CYS A O 1
ATOM 1530 N N . PRO A 1 202 ? 0.236 8.814 -24.583 1.00 16.41 231 PRO A N 1
ATOM 1531 C CA . PRO A 1 202 ? -0.665 8.762 -25.733 1.00 16.52 231 PRO A CA 1
ATOM 1532 C C . PRO A 1 202 ? -2.123 8.718 -25.294 1.00 16.35 231 PRO A C 1
ATOM 1533 O O . PRO A 1 202 ? -2.491 7.951 -24.396 1.00 15.30 231 PRO A O 1
ATOM 1537 N N . THR A 1 203 ? -2.952 9.542 -25.913 1.00 15.73 232 THR A N 1
ATOM 1538 C CA . THR A 1 203 ? -4.370 9.467 -25.675 1.00 15.71 232 THR A CA 1
ATOM 1539 C C . THR A 1 203 ? -4.896 8.305 -26.524 1.00 15.78 232 THR A C 1
ATOM 1540 O O . THR A 1 203 ? -4.705 8.298 -27.732 1.00 16.01 232 THR A O 1
ATOM 1544 N N . LEU A 1 204 ? -5.548 7.321 -25.894 1.00 15.29 233 LEU A N 1
ATOM 1545 C CA . LEU A 1 204 ? -5.907 6.061 -26.585 1.00 15.84 233 LEU A CA 1
ATOM 1546 C C . LEU A 1 204 ? -7.372 5.966 -26.966 1.00 17.01 233 LEU A C 1
ATOM 1547 O O . LEU A 1 204 ? -7.724 5.308 -27.956 1.00 18.22 233 LEU A O 1
ATOM 1552 N N . LYS A 1 205 ? -8.219 6.584 -26.148 1.00 17.45 234 LYS A N 1
ATOM 1553 C CA . LYS A 1 205 ? -9.657 6.634 -26.371 1.00 19.06 234 LYS A CA 1
ATOM 1554 C C . LYS A 1 205 ? -10.191 7.973 -25.881 1.00 18.71 234 LYS A C 1
ATOM 1555 O O . LYS A 1 205 ? -9.927 8.366 -24.761 1.00 19.00 234 LYS A O 1
ATOM 1561 N N . GLY A 1 206 ? -10.947 8.665 -26.728 1.00 18.93 235 GLY A N 1
ATOM 1562 C CA . GLY A 1 206 ? -11.492 9.971 -26.337 1.00 18.26 235 GLY A CA 1
ATOM 1563 C C . GLY A 1 206 ? -10.676 11.135 -26.875 1.00 17.67 235 GLY A C 1
ATOM 1564 O O . GLY A 1 206 ? -9.919 11.007 -27.849 1.00 17.48 235 GLY A O 1
ATOM 1565 N N . ASP A 1 207 ? -10.860 12.289 -26.244 1.00 17.11 236 ASP A N 1
ATOM 1566 C CA . ASP A 1 207 ? -10.196 13.507 -26.647 1.00 17.07 236 ASP A CA 1
ATOM 1567 C C . ASP A 1 207 ? -9.672 14.197 -25.411 1.00 16.97 236 ASP A C 1
ATOM 1568 O O . ASP A 1 207 ? -10.435 14.456 -24.463 1.00 17.09 236 ASP A O 1
ATOM 1573 N N . LYS A 1 208 ? -8.373 14.488 -25.410 1.00 16.17 237 LYS A N 1
ATOM 1574 C CA . LYS A 1 208 ? -7.757 15.190 -24.286 1.00 16.46 237 LYS A CA 1
ATOM 1575 C C . LYS A 1 208 ? -7.559 16.631 -24.678 1.00 16.71 237 LYS A C 1
ATOM 1576 O O . LYS A 1 208 ? -6.786 16.910 -25.586 1.00 15.87 237 LYS A O 1
ATOM 1582 N N . TRP A 1 209 ? -8.272 17.529 -24.006 1.00 16.44 238 TRP A N 1
ATOM 1583 C CA . TRP A 1 209 ? -8.034 18.944 -24.143 1.00 17.33 238 TRP A CA 1
ATOM 1584 C C . TRP A 1 209 ? -7.405 19.413 -22.849 1.00 17.38 238 TRP A C 1
ATOM 1585 O O . TRP A 1 209 ? -7.880 19.058 -21.767 1.00 17.53 238 TRP A O 1
ATOM 1596 N N . SER A 1 210 ? -6.311 20.157 -22.957 1.00 17.84 239 SER A N 1
ATOM 1597 C CA . SER A 1 210 ? -5.633 20.709 -21.780 1.00 18.66 239 SER A CA 1
ATOM 1598 C C . SER A 1 210 ? -5.235 22.153 -22.021 1.00 18.96 239 SER A C 1
ATOM 1599 O O . SER A 1 210 ? -5.080 22.571 -23.152 1.00 18.92 239 SER A O 1
ATOM 1602 N N . ALA A 1 211 ? -5.090 22.921 -20.938 1.00 18.91 240 ALA A N 1
ATOM 1603 C CA . ALA A 1 211 ? -4.571 24.277 -21.023 1.00 19.01 240 ALA A CA 1
ATOM 1604 C C . ALA A 1 211 ? -3.404 24.379 -20.037 1.00 18.80 240 ALA A C 1
ATOM 1605 O O . ALA A 1 211 ? -3.550 24.014 -18.871 1.00 18.77 240 ALA A O 1
ATOM 1607 N N . THR A 1 212 ? -2.249 24.821 -20.538 1.00 18.69 241 THR A N 1
ATOM 1608 C CA . THR A 1 212 ? -1.043 24.967 -19.730 1.00 18.36 241 THR A CA 1
ATOM 1609 C C . THR A 1 212 ? -0.766 26.435 -19.431 1.00 19.19 241 THR A C 1
ATOM 1610 O O . THR A 1 212 ? -0.871 27.299 -20.318 1.00 18.72 241 THR A O 1
ATOM 1614 N N . LYS A 1 213 ? -0.414 26.687 -18.169 1.00 18.89 242 LYS A N 1
ATOM 1615 C CA . LYS A 1 213 ? 0.039 27.976 -17.711 1.00 18.81 242 LYS A CA 1
ATOM 1616 C C . LYS A 1 213 ? 1.468 27.813 -17.204 1.00 18.35 242 LYS A C 1
ATOM 1617 O O . LYS A 1 213 ? 1.727 27.117 -16.214 1.00 19.07 242 LYS A O 1
ATOM 1623 N N . TRP A 1 214 ? 2.393 28.424 -17.925 1.00 17.69 243 TRP A N 1
ATOM 1624 C CA . TRP A 1 214 ? 3.799 28.439 -17.554 1.00 17.82 243 TRP A CA 1
ATOM 1625 C C . TRP A 1 214 ? 4.112 29.726 -16.777 1.00 17.25 243 TRP A C 1
ATOM 1626 O O . TRP A 1 214 ? 3.813 30.838 -17.241 1.00 17.61 243 TRP A O 1
ATOM 1637 N N . ILE A 1 215 ? 4.715 29.572 -15.600 1.00 17.18 244 ILE A N 1
ATOM 1638 C CA . ILE A 1 215 ? 4.889 30.689 -14.658 1.00 17.04 244 ILE A CA 1
ATOM 1639 C C . ILE A 1 215 ? 6.368 30.893 -14.314 1.00 17.67 244 ILE A C 1
ATOM 1640 O O . ILE A 1 215 ? 7.018 29.996 -13.773 1.00 18.26 244 ILE A O 1
ATOM 1645 N N . HIS A 1 216 ? 6.877 32.089 -14.619 1.00 18.30 245 HIS A N 1
ATOM 1646 C CA . HIS A 1 216 ? 8.300 32.399 -14.506 1.00 17.99 245 HIS A CA 1
ATOM 1647 C C . HIS A 1 216 ? 8.673 32.912 -13.110 1.00 18.72 245 HIS A C 1
ATOM 1648 O O . HIS A 1 216 ? 7.799 33.329 -12.338 1.00 17.99 245 HIS A O 1
ATOM 1655 N N . VAL A 1 217 ? 9.974 32.918 -12.809 1.00 17.76 246 VAL A N 1
ATOM 1656 C CA . VAL A 1 217 ? 10.478 33.475 -11.548 1.00 18.50 246 VAL A CA 1
ATOM 1657 C C . VAL A 1 217 ? 10.492 34.997 -11.535 1.00 18.00 246 VAL A C 1
ATOM 1658 O O . VAL A 1 217 ? 10.634 35.600 -10.494 1.00 17.73 246 VAL A O 1
ATOM 1662 N N . ALA A 1 218 ? 10.323 35.612 -12.701 1.00 18.14 247 ALA A N 1
ATOM 1663 C CA . ALA A 1 218 ? 10.483 37.043 -12.832 1.00 18.64 247 ALA A CA 1
ATOM 1664 C C . ALA A 1 218 ? 9.490 37.500 -13.893 1.00 18.72 247 ALA A C 1
ATOM 1665 O O . ALA A 1 218 ? 9.013 36.667 -14.674 1.00 16.63 247 ALA A O 1
ATOM 1667 N N . PRO A 1 219 ? 9.130 38.801 -13.896 1.00 20.00 248 PRO A N 1
ATOM 1668 C CA . PRO A 1 219 ? 8.172 39.277 -14.894 1.00 21.59 248 PRO A CA 1
ATOM 1669 C C . PRO A 1 219 ? 8.589 38.966 -16.330 1.00 23.51 248 PRO A C 1
ATOM 1670 O O . PRO A 1 219 ? 9.777 39.049 -16.661 1.00 24.24 248 PRO A O 1
ATOM 1674 N N . ILE A 1 220 ? 7.608 38.599 -17.154 1.00 24.97 249 ILE A N 1
ATOM 1675 C CA . ILE A 1 220 ? 7.808 38.355 -18.576 1.00 26.67 249 ILE A CA 1
ATOM 1676 C C . ILE A 1 220 ? 8.191 39.645 -19.258 1.00 28.09 249 ILE A C 1
ATOM 1677 O O . ILE A 1 220 ? 7.694 40.715 -18.897 1.00 27.80 249 ILE A O 1
ATOM 1682 N N . GLY A 1 221 ? 9.110 39.536 -20.215 1.00 30.17 250 GLY A N 1
ATOM 1683 C CA . GLY A 1 221 ? 9.607 40.687 -20.957 1.00 32.42 250 GLY A CA 1
ATOM 1684 C C . GLY A 1 221 ? 10.399 41.638 -20.079 1.00 34.16 250 GLY A C 1
ATOM 1685 O O . GLY A 1 221 ? 11.422 41.251 -19.503 1.00 34.86 250 GLY A O 1
ATOM 1686 N N . GLY A 1 222 ? 9.920 42.877 -19.945 1.00 35.23 251 GLY A N 1
ATOM 1687 C CA . GLY A 1 222 ? 8.658 43.312 -20.552 1.00 36.16 251 GLY A CA 1
ATOM 1688 C C . GLY A 1 222 ? 8.809 44.402 -21.591 1.00 36.73 251 GLY A C 1
ATOM 1689 O O . GLY A 1 222 ? 9.887 44.993 -21.747 1.00 37.67 251 GLY A O 1
ATOM 1690 N N . GLU B 1 7 ? -9.693 20.403 13.414 1.00 45.03 36 GLU B N 1
ATOM 1691 C CA . GLU B 1 7 ? -9.456 20.713 11.974 1.00 44.81 36 GLU B CA 1
ATOM 1692 C C . GLU B 1 7 ? -10.520 21.688 11.436 1.00 44.52 36 GLU B C 1
ATOM 1693 O O . GLU B 1 7 ? -11.671 21.312 11.182 1.00 44.47 36 GLU B O 1
ATOM 1699 N N . GLU B 1 8 ? -10.113 22.945 11.279 1.00 43.91 37 GLU B N 1
ATOM 1700 C CA . GLU B 1 8 ? -11.001 24.025 10.849 1.00 43.49 37 GLU B CA 1
ATOM 1701 C C . GLU B 1 8 ? -10.673 24.502 9.425 1.00 42.63 37 GLU B C 1
ATOM 1702 O O . GLU B 1 8 ? -11.491 25.159 8.771 1.00 42.46 37 GLU B O 1
ATOM 1708 N N . TRP B 1 9 ? -9.472 24.160 8.960 1.00 41.73 38 TRP B N 1
ATOM 1709 C CA . TRP B 1 9 ? -8.961 24.601 7.656 1.00 40.65 38 TRP B CA 1
ATOM 1710 C C . TRP B 1 9 ? -9.696 23.987 6.459 1.00 40.44 38 TRP B C 1
ATOM 1711 O O . TRP B 1 9 ? -9.669 22.767 6.249 1.00 40.44 38 TRP B O 1
ATOM 1722 N N . ARG B 1 10 ? -10.333 24.855 5.674 1.00 39.84 39 ARG B N 1
ATOM 1723 C CA . ARG B 1 10 ? -11.121 24.443 4.510 1.00 39.36 39 ARG B CA 1
ATOM 1724 C C . ARG B 1 10 ? -10.594 25.078 3.227 1.00 38.07 39 ARG B C 1
ATOM 1725 O O . ARG B 1 10 ? -11.113 24.835 2.141 1.00 38.34 39 ARG B O 1
ATOM 1733 N N . GLY B 1 11 ? -9.558 25.895 3.356 1.00 37.01 40 GLY B N 1
ATOM 1734 C CA . GLY B 1 11 ? -8.910 26.474 2.193 1.00 35.19 40 GLY B CA 1
ATOM 1735 C C . GLY B 1 11 ? -9.254 27.922 1.909 1.00 33.77 40 GLY B C 1
ATOM 1736 O O . GLY B 1 11 ? -8.917 28.426 0.838 1.00 33.61 40 GLY B O 1
ATOM 1737 N N . GLU B 1 12 ? -9.913 28.602 2.849 1.00 32.31 41 GLU B N 1
ATOM 1738 C CA . GLU B 1 12 ? -10.239 30.006 2.626 1.00 30.98 41 GLU B CA 1
ATOM 1739 C C . GLU B 1 12 ? -9.060 30.956 2.819 1.00 30.14 41 GLU B C 1
ATOM 1740 O O . GLU B 1 12 ? -8.595 31.197 3.935 1.00 30.28 41 GLU B O 1
ATOM 1746 N N . VAL B 1 13 ? -8.628 31.524 1.703 1.00 28.67 42 VAL B N 1
ATOM 1747 C CA . VAL B 1 13 ? -7.507 32.436 1.659 1.00 27.55 42 VAL B CA 1
ATOM 1748 C C . VAL B 1 13 ? -8.012 33.795 1.213 1.00 26.36 42 VAL B C 1
ATOM 1749 O O . VAL B 1 13 ? -8.825 33.894 0.288 1.00 26.01 42 VAL B O 1
ATOM 1753 N N . VAL B 1 14 ? -7.540 34.842 1.873 1.00 25.00 43 VAL B N 1
ATOM 1754 C CA . VAL B 1 14 ? -7.845 36.196 1.455 1.00 23.98 43 VAL B CA 1
ATOM 1755 C C . VAL B 1 14 ? -6.543 36.801 0.955 1.00 23.22 43 VAL B C 1
ATOM 1756 O O . VAL B 1 14 ? -5.554 36.840 1.685 1.00 22.90 43 VAL B O 1
ATOM 1760 N N . HIS B 1 15 ? -6.535 37.237 -0.303 1.00 22.30 44 HIS B N 1
ATOM 1761 C CA . HIS B 1 15 ? -5.374 37.920 -0.845 1.00 21.51 44 HIS B CA 1
ATOM 1762 C C . HIS B 1 15 ? -5.209 39.260 -0.134 1.00 21.14 44 HIS B C 1
ATOM 1763 O O . HIS B 1 15 ? -6.150 40.050 -0.079 1.00 20.39 44 HIS B O 1
ATOM 1770 N N . LEU B 1 16 ? -4.020 39.516 0.405 1.00 20.65 45 LEU B N 1
ATOM 1771 C CA . LEU B 1 16 ? -3.756 40.825 1.008 1.00 20.98 45 LEU B CA 1
ATOM 1772 C C . LEU B 1 16 ? -2.936 41.718 0.100 1.00 21.13 45 LEU B C 1
ATOM 1773 O O . LEU B 1 16 ? -3.330 42.855 -0.136 1.00 22.09 45 LEU B O 1
ATOM 1778 N N . SER B 1 17 ? -1.819 41.215 -0.434 1.00 20.16 46 SER B N 1
ATOM 1779 C CA . SER B 1 17 ? -0.936 42.064 -1.237 1.00 20.18 46 SER B CA 1
ATOM 1780 C C . SER B 1 17 ? -0.074 41.248 -2.193 1.00 20.16 46 SER B C 1
ATOM 1781 O O . SER B 1 17 ? 0.242 40.103 -1.906 1.00 20.71 46 SER B O 1
ATOM 1784 N N . TRP B 1 18 ? 0.316 41.850 -3.318 1.00 19.86 47 TRP B N 1
ATOM 1785 C CA . TRP B 1 18 ? 1.375 41.289 -4.146 1.00 20.04 47 TRP B CA 1
ATOM 1786 C C . TRP B 1 18 ? 2.760 41.873 -3.822 1.00 20.24 47 TRP B C 1
ATOM 1787 O O . TRP B 1 18 ? 3.769 41.249 -4.113 1.00 20.47 47 TRP B O 1
ATOM 1798 N N . SER B 1 19 ? 2.815 43.068 -3.238 1.00 20.95 48 SER B N 1
ATOM 1799 C CA . SER B 1 19 ? 4.102 43.673 -2.874 1.00 21.24 48 SER B CA 1
ATOM 1800 C C . SER B 1 19 ? 4.016 44.245 -1.460 1.00 21.87 48 SER B C 1
ATOM 1801 O O . SER B 1 19 ? 3.553 45.379 -1.289 1.00 22.13 48 SER B O 1
ATOM 1804 N N . PRO B 1 20 ? 4.399 43.445 -0.427 1.00 20.91 49 PRO B N 1
ATOM 1805 C CA . PRO B 1 20 ? 4.955 42.094 -0.503 1.00 20.40 49 PRO B CA 1
ATOM 1806 C C . PRO B 1 20 ? 3.863 41.064 -0.802 1.00 20.06 49 PRO B C 1
ATOM 1807 O O . PRO B 1 20 ? 2.660 41.376 -0.740 1.00 19.49 49 PRO B O 1
ATOM 1811 N N . ARG B 1 21 ? 4.276 39.846 -1.131 1.00 19.38 50 ARG B N 1
ATOM 1812 C CA . ARG B 1 21 ? 3.308 38.764 -1.297 1.00 18.90 50 ARG B CA 1
ATOM 1813 C C . ARG B 1 21 ? 2.815 38.338 0.081 1.00 18.70 50 ARG B C 1
ATOM 1814 O O . ARG B 1 21 ? 3.591 37.825 0.904 1.00 18.54 50 ARG B O 1
ATOM 1822 N N . ALA B 1 22 ? 1.529 38.579 0.337 1.00 18.75 51 ALA B N 1
ATOM 1823 C CA . ALA B 1 22 ? 0.915 38.298 1.632 1.00 17.95 51 ALA B CA 1
ATOM 1824 C C . ALA B 1 22 ? -0.513 37.783 1.484 1.00 18.09 51 ALA B C 1
ATOM 1825 O O . ALA B 1 22 ? -1.311 38.347 0.723 1.00 17.06 51 ALA B O 1
ATOM 1827 N N . PHE B 1 23 ? -0.828 36.733 2.242 1.00 18.79 52 PHE B N 1
ATOM 1828 C CA . PHE B 1 23 ? -2.115 36.029 2.154 1.00 19.73 52 PHE B CA 1
ATOM 1829 C C . PHE B 1 23 ? -2.578 35.693 3.562 1.00 19.68 52 PHE B C 1
ATOM 1830 O O . PHE B 1 23 ? -1.761 35.339 4.446 1.00 20.26 52 PHE B O 1
ATOM 1838 N N . LEU B 1 24 ? -3.881 35.842 3.772 1.00 19.74 53 LEU B N 1
ATOM 1839 C CA . LEU B 1 24 ? -4.483 35.590 5.069 1.00 20.41 53 LEU B CA 1
ATOM 1840 C C . LEU B 1 24 ? -5.259 34.305 4.960 1.00 20.68 53 LEU B C 1
ATOM 1841 O O . LEU B 1 24 ? -6.161 34.194 4.125 1.00 20.81 53 LEU B O 1
ATOM 1846 N N . LEU B 1 25 ? -4.888 33.332 5.781 1.00 21.19 54 LEU B N 1
ATOM 1847 C CA . LEU B 1 25 ? -5.562 32.050 5.778 1.00 21.40 54 LEU B CA 1
ATOM 1848 C C . LEU B 1 25 ? -6.521 32.026 6.955 1.00 21.43 54 LEU B C 1
ATOM 1849 O O . LEU B 1 25 ? -6.104 31.940 8.109 1.00 21.01 54 LEU B O 1
ATOM 1854 N N . LYS B 1 26 ? -7.810 32.112 6.634 1.00 21.52 55 LYS B N 1
ATOM 1855 C CA . LYS B 1 26 ? -8.885 32.104 7.616 1.00 21.17 55 LYS B CA 1
ATOM 1856 C C . LYS B 1 26 ? -9.058 30.723 8.205 1.00 21.78 55 LYS B C 1
ATOM 1857 O O . LYS B 1 26 ? -9.045 29.726 7.467 1.00 21.16 55 LYS B O 1
ATOM 1863 N N . ASN B 1 27 ? -9.198 30.675 9.533 1.00 21.11 56 ASN B N 1
ATOM 1864 C CA . ASN B 1 27 ? -9.380 29.415 10.278 1.00 22.27 56 ASN B CA 1
ATOM 1865 C C . ASN B 1 27 ? -8.334 28.358 9.897 1.00 21.62 56 ASN B C 1
ATOM 1866 O O . ASN B 1 27 ? -8.664 27.184 9.688 1.00 21.35 56 ASN B O 1
ATOM 1871 N N . PHE B 1 28 ? -7.079 28.786 9.783 1.00 20.31 57 PHE B N 1
ATOM 1872 C CA . PHE B 1 28 ? -5.999 27.853 9.493 1.00 20.28 57 PHE B CA 1
ATOM 1873 C C . PHE B 1 28 ? -5.852 26.864 10.670 1.00 19.85 57 PHE B C 1
ATOM 1874 O O . PHE B 1 28 ? -5.664 25.650 10.481 1.00 19.98 57 PHE B O 1
ATOM 1882 N N . LEU B 1 29 ? -5.981 27.397 11.883 1.00 19.19 58 LEU B N 1
ATOM 1883 C CA . LEU B 1 29 ? -5.999 26.594 13.091 1.00 19.00 58 LEU B CA 1
ATOM 1884 C C . LEU B 1 29 ? -7.392 26.631 13.665 1.00 18.86 58 LEU B C 1
ATOM 1885 O O . LEU B 1 29 ? -8.040 27.676 13.634 1.00 17.96 58 LEU B O 1
ATOM 1890 N N . SER B 1 30 ? -7.854 25.500 14.195 1.00 18.65 59 SER B N 1
ATOM 1891 C CA . SER B 1 30 ? -9.063 25.509 15.008 1.00 19.05 59 SER B CA 1
ATOM 1892 C C . SER B 1 30 ? -8.794 26.201 16.353 1.00 19.81 59 SER B C 1
ATOM 1893 O O . SER B 1 30 ? -7.639 26.404 16.745 1.00 19.49 59 SER B O 1
ATOM 1896 N N . ASP B 1 31 ? -9.874 26.568 17.037 1.00 20.14 60 ASP B N 1
ATOM 1897 C CA . ASP B 1 31 ? -9.813 27.063 18.414 1.00 20.96 60 ASP B CA 1
ATOM 1898 C C . ASP B 1 31 ? -9.159 26.049 19.354 1.00 20.99 60 ASP B C 1
ATOM 1899 O O . ASP B 1 31 ? -8.333 26.413 20.201 1.00 20.76 60 ASP B O 1
ATOM 1904 N N . GLU B 1 32 ? -9.530 24.780 19.200 1.00 21.10 61 GLU B N 1
ATOM 1905 C CA . GLU B 1 32 ? -8.932 23.703 19.983 1.00 21.58 61 GLU B CA 1
ATOM 1906 C C . GLU B 1 32 ? -7.416 23.659 19.791 1.00 20.99 61 GLU B C 1
ATOM 1907 O O . GLU B 1 32 ? -6.672 23.559 20.765 1.00 20.37 61 GLU B O 1
ATOM 1913 N N . GLU B 1 33 ? -6.962 23.761 18.542 1.00 20.12 62 GLU B N 1
ATOM 1914 C CA . GLU B 1 33 ? -5.524 23.747 18.245 1.00 19.86 62 GLU B CA 1
ATOM 1915 C C . GLU B 1 33 ? -4.823 24.942 18.883 1.00 19.92 62 GLU B C 1
ATOM 1916 O O . GLU B 1 33 ? -3.763 24.786 19.486 1.00 19.69 62 GLU B O 1
ATOM 1922 N N . CYS B 1 34 ? -5.437 26.121 18.755 1.00 20.17 63 CYS B N 1
ATOM 1923 C CA . CYS B 1 34 ? -4.927 27.363 19.357 1.00 20.61 63 CYS B CA 1
ATOM 1924 C C . CYS B 1 34 ? -4.781 27.239 20.878 1.00 20.87 63 CYS B C 1
ATOM 1925 O O . CYS B 1 34 ? -3.723 27.547 21.435 1.00 20.51 63 CYS B O 1
ATOM 1928 N N . ASP B 1 35 ? -5.854 26.792 21.528 1.00 20.97 64 ASP B N 1
ATOM 1929 C CA . ASP B 1 35 ? -5.876 26.598 22.973 1.00 21.21 64 ASP B CA 1
ATOM 1930 C C . ASP B 1 35 ? -4.844 25.556 23.384 1.00 21.20 64 ASP B C 1
ATOM 1931 O O . ASP B 1 35 ? -4.106 25.764 24.338 1.00 21.35 64 ASP B O 1
ATOM 1936 N N . TYR B 1 36 ? -4.774 24.449 22.647 1.00 20.91 65 TYR B N 1
ATOM 1937 C CA . TYR B 1 36 ? -3.758 23.431 22.920 1.00 21.18 65 TYR B CA 1
ATOM 1938 C C . TYR B 1 36 ? -2.331 24.015 22.983 1.00 20.97 65 TYR B C 1
ATOM 1939 O O . TYR B 1 36 ? -1.567 23.721 23.908 1.00 20.94 65 TYR B O 1
ATOM 1948 N N . ILE B 1 37 ? -1.991 24.844 22.004 1.00 20.99 66 ILE B N 1
ATOM 1949 C CA . ILE B 1 37 ? -0.633 25.369 21.853 1.00 20.84 66 ILE B CA 1
ATOM 1950 C C . ILE B 1 37 ? -0.273 26.338 22.978 1.00 21.11 66 ILE B C 1
ATOM 1951 O O . ILE B 1 37 ? 0.820 26.238 23.543 1.00 20.68 66 ILE B O 1
ATOM 1956 N N . VAL B 1 38 ? -1.185 27.266 23.281 1.00 21.05 67 VAL B N 1
ATOM 1957 C CA . VAL B 1 38 ? -1.043 28.168 24.432 1.00 22.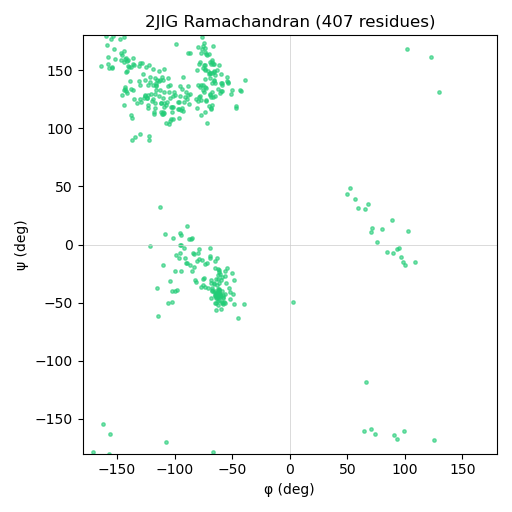12 67 VAL B CA 1
ATOM 1958 C C . VAL B 1 38 ? -0.859 27.361 25.728 1.00 22.81 67 VAL B C 1
ATOM 1959 O O . VAL B 1 38 ? 0.082 27.603 26.482 1.00 22.59 67 VAL B O 1
ATOM 1963 N N . GLU B 1 39 ? -1.738 26.385 25.954 1.00 23.98 68 GLU B N 1
ATOM 1964 C CA . GLU B 1 39 ? -1.700 25.564 27.175 1.00 25.76 68 GLU B CA 1
ATOM 1965 C C . GLU B 1 39 ? -0.406 24.766 27.313 1.00 25.75 68 GLU B C 1
ATOM 1966 O O . GLU B 1 39 ? 0.066 24.522 28.423 1.00 26.16 68 GLU B O 1
ATOM 1972 N N . LYS B 1 40 ? 0.156 24.354 26.185 1.00 26.15 69 LYS B N 1
ATOM 1973 C CA . LYS B 1 40 ? 1.410 23.632 26.182 1.00 26.71 69 LYS B CA 1
ATOM 1974 C C . LYS B 1 40 ? 2.594 24.564 26.450 1.00 26.76 69 LYS B C 1
ATOM 1975 O O . LYS B 1 40 ? 3.560 24.173 27.104 1.00 26.28 69 LYS B O 1
ATOM 1981 N N . ALA B 1 41 ? 2.503 25.792 25.950 1.00 26.74 70 ALA B N 1
ATOM 1982 C CA . ALA B 1 41 ? 3.611 26.735 26.001 1.00 27.39 70 ALA B CA 1
ATOM 1983 C C . ALA B 1 41 ? 3.723 27.444 27.351 1.00 28.05 70 ALA B C 1
ATOM 1984 O O . ALA B 1 41 ? 4.833 27.755 27.798 1.00 27.79 70 ALA B O 1
ATOM 1986 N N . ARG B 1 42 ? 2.580 27.675 28.001 1.00 28.95 71 ARG B N 1
ATOM 1987 C CA . ARG B 1 42 ? 2.542 28.357 29.305 1.00 30.10 71 ARG B CA 1
ATOM 1988 C C . ARG B 1 42 ? 3.598 27.861 30.304 1.00 30.80 71 ARG B C 1
ATOM 1989 O O . ARG B 1 42 ? 4.472 28.638 30.694 1.00 30.76 71 ARG B O 1
ATOM 1997 N N . PRO B 1 43 ? 3.530 26.570 30.708 1.00 31.62 72 PRO B N 1
ATOM 1998 C CA . PRO B 1 43 ? 4.469 26.043 31.702 1.00 31.95 72 PRO B CA 1
ATOM 1999 C C . PRO B 1 43 ? 5.917 26.135 31.247 1.00 32.74 72 PRO B C 1
ATOM 2000 O O . PRO B 1 43 ? 6.819 26.192 32.077 1.00 32.62 72 PRO B O 1
ATOM 2004 N N . LYS B 1 44 ? 6.125 26.154 29.934 1.00 33.42 73 LYS B N 1
ATOM 2005 C CA . LYS B 1 44 ? 7.457 26.213 29.338 1.00 34.49 73 LYS B CA 1
ATOM 2006 C C . LYS B 1 44 ? 8.062 27.620 29.348 1.00 34.90 73 LYS B C 1
ATOM 2007 O O . LYS B 1 44 ? 9.212 27.801 28.953 1.00 35.54 73 LYS B O 1
ATOM 2013 N N . MET B 1 45 ? 7.292 28.606 29.805 1.00 35.24 74 MET B N 1
ATOM 2014 C CA . MET B 1 45 ? 7.702 30.009 29.750 1.00 35.21 74 MET B CA 1
ATOM 2015 C C . MET B 1 45 ? 8.076 30.579 31.123 1.00 35.44 74 MET B C 1
ATOM 2016 O O . MET B 1 45 ? 7.228 31.062 31.878 1.00 35.57 74 MET B O 1
ATOM 2021 N N . THR B 1 65 ? 8.694 42.707 26.912 1.00 38.68 94 THR B N 1
ATOM 2022 C CA . THR B 1 65 ? 7.970 42.922 25.653 1.00 38.35 94 THR B CA 1
ATOM 2023 C C . THR B 1 65 ? 7.243 41.650 25.178 1.00 37.99 94 THR B C 1
ATOM 2024 O O . THR B 1 65 ? 6.054 41.701 24.833 1.00 37.97 94 THR B O 1
ATOM 2028 N N . SER B 1 66 ? 7.964 40.523 25.156 1.00 37.18 95 SER B N 1
ATOM 2029 C CA . SER B 1 66 ? 7.376 39.197 24.878 1.00 36.16 95 SER B CA 1
ATOM 2030 C C . SER B 1 66 ? 8.196 38.040 25.490 1.00 35.21 95 SER B C 1
ATOM 2031 O O . SER B 1 66 ? 9.409 38.161 25.696 1.00 35.42 95 SER B O 1
ATOM 2034 N N . THR B 1 67 ? 7.520 36.937 25.808 1.00 33.38 96 THR B N 1
ATOM 2035 C CA . THR B 1 67 ? 8.190 35.717 26.250 1.00 31.69 96 THR B CA 1
ATOM 2036 C C . THR B 1 67 ? 7.983 34.675 25.157 1.00 30.29 96 THR B C 1
ATOM 2037 O O . THR B 1 67 ? 6.909 34.599 24.561 1.00 29.60 96 THR B O 1
ATOM 2041 N N . GLY B 1 68 ? 9.011 33.877 24.895 1.00 29.13 97 GLY B N 1
ATOM 2042 C CA . GLY B 1 68 ? 8.942 32.882 23.835 1.00 27.74 97 GLY B CA 1
ATOM 2043 C C . GLY B 1 68 ? 9.371 31.489 24.225 1.00 26.81 97 GLY B C 1
ATOM 2044 O O . GLY B 1 68 ? 10.131 31.295 25.183 1.00 26.31 97 GLY B O 1
ATOM 2045 N N . THR B 1 69 ? 8.864 30.510 23.479 1.00 25.99 98 THR B N 1
ATOM 2046 C CA . THR B 1 69 ? 9.308 29.128 23.608 1.00 25.49 98 THR B CA 1
ATOM 2047 C C . THR B 1 69 ? 9.268 28.406 22.246 1.00 25.00 98 THR B C 1
ATOM 2048 O O . THR B 1 69 ? 8.652 28.883 21.295 1.00 25.04 98 THR B O 1
ATOM 2052 N N . TRP B 1 70 ? 9.932 27.259 22.169 1.00 24.87 99 TRP B N 1
ATOM 2053 C CA . TRP B 1 70 ? 9.995 26.502 20.930 1.00 24.90 99 TRP B CA 1
ATOM 2054 C C . TRP B 1 70 ? 9.444 25.105 21.082 1.00 25.18 99 TRP B C 1
ATOM 2055 O O . TRP B 1 70 ? 9.605 24.479 22.121 1.00 25.04 99 TRP B O 1
ATOM 2066 N N . PHE B 1 71 ? 8.785 24.633 20.028 1.00 25.37 100 PHE B N 1
ATOM 2067 C CA . PHE B 1 71 ? 8.396 23.247 19.914 1.00 25.48 100 PHE B CA 1
ATOM 2068 C C . PHE B 1 71 ? 9.097 22.643 18.712 1.00 25.32 100 PHE B C 1
ATOM 2069 O O . PHE B 1 71 ? 8.892 23.080 17.568 1.00 26.04 100 PHE B O 1
ATOM 2077 N N . ALA B 1 72 ? 9.940 21.647 18.978 1.00 24.38 101 ALA B N 1
ATOM 2078 C CA . ALA B 1 72 ? 10.706 20.964 17.926 1.00 23.69 101 ALA B CA 1
ATOM 2079 C C . ALA B 1 72 ? 9.791 20.242 16.950 1.00 23.03 101 ALA B C 1
ATOM 2080 O O . ALA B 1 72 ? 8.708 19.802 17.325 1.00 22.02 101 ALA B O 1
ATOM 2082 N N . LYS B 1 73 ? 10.234 20.133 15.696 1.00 22.91 102 LYS B N 1
ATOM 2083 C CA . LYS B 1 73 ? 9.469 19.442 14.675 1.00 22.75 102 LYS B CA 1
ATOM 2084 C C . LYS B 1 73 ? 9.177 17.985 15.013 1.00 23.45 102 LYS B C 1
ATOM 2085 O O . LYS B 1 73 ? 10.067 17.241 15.454 1.00 23.43 102 LYS B O 1
ATOM 2091 N N . GLY B 1 74 ? 7.913 17.601 14.839 1.00 23.97 103 GLY B N 1
ATOM 2092 C CA . GLY B 1 74 ? 7.476 16.213 14.986 1.00 24.82 103 GLY B CA 1
ATOM 2093 C C . GLY B 1 74 ? 7.431 15.637 16.396 1.00 25.17 103 GLY B C 1
ATOM 2094 O O . GLY B 1 74 ? 7.307 14.419 16.561 1.00 25.29 103 GLY B O 1
ATOM 2095 N N . GLU B 1 75 ? 7.514 16.491 17.417 1.00 25.84 104 GLU B N 1
ATOM 2096 C CA . GLU B 1 75 ? 7.611 16.001 18.808 1.00 25.93 104 GLU B CA 1
ATOM 2097 C C . GLU B 1 75 ? 6.277 15.933 19.560 1.00 25.83 104 GLU B C 1
ATOM 2098 O O . GLU B 1 75 ? 6.215 15.416 20.675 1.00 25.42 104 GLU B O 1
ATOM 2104 N N . ASP B 1 76 ? 5.218 16.451 18.943 1.00 25.19 105 ASP B N 1
ATOM 2105 C CA . ASP B 1 76 ? 3.893 16.501 19.549 1.00 25.29 105 ASP B CA 1
ATOM 2106 C C . ASP B 1 76 ? 2.926 16.200 18.427 1.00 25.02 105 ASP B C 1
ATOM 2107 O O . ASP B 1 76 ? 3.034 16.800 17.373 1.00 24.86 105 ASP B O 1
ATOM 2112 N N . SER B 1 77 ? 1.998 15.267 18.637 1.00 24.51 106 SER B N 1
ATOM 2113 C CA . SER B 1 77 ? 1.157 14.805 17.531 1.00 23.95 106 SER B CA 1
ATOM 2114 C C . SER B 1 77 ? 0.166 15.877 17.024 1.00 23.72 106 SER B C 1
ATOM 2115 O O . SER B 1 77 ? -0.132 15.928 15.826 1.00 22.86 106 SER B O 1
ATOM 2118 N N . VAL B 1 78 ? -0.315 16.736 17.927 1.00 22.74 107 VAL B N 1
ATOM 2119 C CA . VAL B 1 78 ? -1.178 17.853 17.523 1.00 22.38 107 VAL B CA 1
ATOM 2120 C C . VAL B 1 78 ? -0.388 18.825 16.647 1.00 21.91 107 VAL B C 1
ATOM 2121 O O . VAL B 1 78 ? -0.832 19.191 15.558 1.00 21.23 107 VAL B O 1
ATOM 2125 N N . ILE B 1 79 ? 0.788 19.220 17.124 1.00 21.66 108 ILE B N 1
ATOM 2126 C CA . ILE B 1 79 ? 1.585 20.203 16.431 1.00 22.35 108 ILE B CA 1
ATOM 2127 C C . ILE B 1 79 ? 2.088 19.640 15.109 1.00 22.13 108 ILE B C 1
ATOM 2128 O O . ILE B 1 79 ? 2.113 20.352 14.115 1.00 22.42 108 ILE B O 1
ATOM 2133 N N . SER B 1 80 ? 2.434 18.352 15.094 1.00 22.01 109 SER B N 1
ATOM 2134 C CA . SER B 1 80 ? 2.884 17.692 13.867 1.00 21.44 109 SER B CA 1
ATOM 2135 C C . SER B 1 80 ? 1.846 17.752 12.753 1.00 20.98 109 SER B C 1
ATOM 2136 O O . SER B 1 80 ? 2.199 17.938 11.583 1.00 20.68 109 SER B O 1
ATOM 2139 N N . LYS B 1 81 ? 0.574 17.580 13.114 1.00 20.49 110 LYS B N 1
ATOM 2140 C CA . LYS B 1 81 ? -0.516 17.729 12.161 1.00 20.91 110 LYS B CA 1
ATOM 2141 C C . LYS B 1 81 ? -0.505 19.145 11.603 1.00 20.29 110 LYS B C 1
ATOM 2142 O O . LYS B 1 81 ? -0.639 19.360 10.388 1.00 20.22 110 LYS B O 1
ATOM 2148 N N . ILE B 1 82 ? -0.315 20.110 12.499 1.00 19.21 111 ILE B N 1
ATOM 2149 C CA . ILE B 1 82 ? -0.270 21.515 12.114 1.00 18.47 111 ILE B CA 1
ATOM 2150 C C . ILE B 1 82 ? 0.936 21.767 11.184 1.00 18.53 111 ILE B C 1
ATOM 2151 O O . ILE B 1 82 ? 0.819 22.481 10.176 1.00 18.11 111 ILE B O 1
ATOM 2156 N N . GLU B 1 83 ? 2.079 21.162 11.517 1.00 18.88 112 GLU B N 1
ATOM 2157 C CA . GLU B 1 83 ? 3.298 21.273 10.700 1.00 18.66 112 GLU B CA 1
ATOM 2158 C C . GLU B 1 83 ? 3.085 20.783 9.264 1.00 18.72 112 GLU B C 1
ATOM 2159 O O . GLU B 1 83 ? 3.525 21.439 8.307 1.00 18.12 112 GLU B O 1
ATOM 2165 N N . LYS B 1 84 ? 2.439 19.623 9.115 1.00 18.41 113 LYS B N 1
ATOM 2166 C CA . LYS B 1 84 ? 2.108 19.069 7.782 1.00 18.64 113 LYS B CA 1
ATOM 2167 C C . LYS B 1 84 ? 1.175 19.995 6.988 1.00 18.37 113 LYS B C 1
ATOM 2168 O O . LYS B 1 84 ? 1.349 20.157 5.761 1.00 18.00 113 LYS B O 1
ATOM 2174 N N . ARG B 1 85 ? 0.208 20.610 7.680 1.00 17.48 114 ARG B N 1
ATOM 2175 C CA . ARG B 1 85 ? -0.714 21.573 7.045 1.00 17.36 114 ARG B CA 1
ATOM 2176 C C . ARG B 1 85 ? 0.044 22.783 6.484 1.00 16.79 114 ARG B C 1
ATOM 2177 O O . ARG B 1 85 ? -0.217 23.237 5.365 1.00 16.79 114 ARG B O 1
ATOM 2185 N N . VAL B 1 86 ? 0.986 23.305 7.262 1.00 15.93 115 VAL B N 1
ATOM 2186 C CA . VAL B 1 86 ? 1.797 24.439 6.824 1.00 15.30 115 VAL B CA 1
ATOM 2187 C C . VAL B 1 86 ? 2.621 24.043 5.570 1.00 14.99 115 VAL B C 1
ATOM 2188 O O . VAL B 1 86 ? 2.801 24.846 4.646 1.00 15.46 115 VAL B O 1
ATOM 2192 N N . ALA B 1 87 ? 3.125 22.815 5.541 1.00 14.66 116 ALA B N 1
ATOM 2193 C CA . ALA B 1 87 ? 3.919 22.352 4.397 1.00 15.88 116 ALA B CA 1
ATOM 2194 C C . ALA B 1 87 ? 2.998 22.335 3.191 1.00 16.15 116 ALA B C 1
ATOM 2195 O O . ALA B 1 87 ? 3.374 22.786 2.110 1.00 15.51 116 ALA B O 1
ATOM 2197 N N . GLN B 1 88 ? 1.782 21.848 3.410 1.00 16.72 117 GLN B N 1
ATOM 2198 C CA . GLN B 1 88 ? 0.792 21.725 2.337 1.00 18.08 117 GLN B CA 1
ATOM 2199 C C . GLN B 1 88 ? 0.418 23.088 1.734 1.00 17.55 117 GLN B C 1
ATOM 2200 O O . GLN B 1 88 ? 0.523 23.255 0.546 1.00 17.04 117 GLN B O 1
ATOM 2206 N N . VAL B 1 89 ? 0.043 24.072 2.553 1.00 17.48 118 VAL B N 1
ATOM 2207 C CA . VAL B 1 89 ? -0.331 25.394 2.007 1.00 17.77 118 VAL B CA 1
ATOM 2208 C C . VAL B 1 89 ? 0.805 26.219 1.386 1.00 17.85 118 VAL B C 1
ATOM 2209 O O . VAL B 1 89 ? 0.554 27.037 0.507 1.00 17.53 118 VAL B O 1
ATOM 2213 N N . THR B 1 90 ? 2.031 26.056 1.885 1.00 18.43 119 THR B N 1
ATOM 2214 C CA . THR B 1 90 ? 3.175 26.786 1.345 1.00 18.67 119 THR B CA 1
ATOM 2215 C C . THR B 1 90 ? 3.835 25.990 0.209 1.00 18.87 119 THR B C 1
ATOM 2216 O O . THR B 1 90 ? 4.624 26.546 -0.560 1.00 19.28 119 THR B O 1
ATOM 2220 N N . MET B 1 91 ? 3.506 24.694 0.122 1.00 19.03 120 MET B N 1
ATOM 2221 C CA . MET B 1 91 ? 4.058 23.761 -0.877 1.00 19.20 120 MET B CA 1
ATOM 2222 C C . MET B 1 91 ? 5.589 23.664 -0.771 1.00 19.30 120 MET B C 1
ATOM 2223 O O . MET B 1 91 ? 6.296 23.462 -1.755 1.00 20.13 120 MET B O 1
ATOM 2228 N N . ILE B 1 92 ? 6.095 23.818 0.445 1.00 18.74 121 ILE B N 1
ATOM 2229 C CA . ILE B 1 92 ? 7.521 23.707 0.708 1.00 19.03 121 ILE B CA 1
ATOM 2230 C C . ILE B 1 92 ? 7.706 22.619 1.769 1.00 18.47 121 ILE B C 1
ATOM 2231 O O . ILE B 1 92 ? 7.051 22.656 2.819 1.00 19.88 121 ILE B O 1
ATOM 2236 N N . PRO B 1 93 ? 8.599 21.651 1.505 1.00 18.06 122 PRO B N 1
ATOM 2237 C CA . PRO B 1 93 ? 8.664 20.477 2.378 1.00 17.60 122 PRO B CA 1
ATOM 2238 C C . PRO B 1 93 ? 9.184 20.761 3.791 1.00 18.08 122 PRO B C 1
ATOM 2239 O O . PRO B 1 93 ? 9.895 21.744 4.005 1.00 18.82 122 PRO B O 1
ATOM 2243 N N . LEU B 1 94 ? 8.809 19.912 4.741 1.00 17.84 123 LEU B N 1
ATOM 2244 C CA . LEU B 1 94 ? 9.122 20.111 6.176 1.00 18.97 123 LEU B CA 1
ATOM 2245 C C . LEU B 1 94 ? 10.599 20.205 6.541 1.00 18.78 123 LEU B C 1
ATOM 2246 O O . LEU B 1 94 ? 10.950 20.834 7.539 1.00 19.78 123 LEU B O 1
ATOM 2251 N N . GLU B 1 95 ? 11.461 19.570 5.763 1.00 19.48 124 GLU B N 1
ATOM 2252 C CA . GLU B 1 95 ? 12.890 19.642 6.033 1.00 19.17 124 GLU B CA 1
ATOM 2253 C C . GLU B 1 95 ? 13.400 21.088 5.924 1.00 19.08 124 GLU B C 1
ATOM 2254 O O . GLU B 1 95 ? 14.421 21.424 6.518 1.00 19.01 124 GLU B O 1
ATOM 2260 N N . ASN B 1 96 ? 12.658 21.943 5.205 1.00 18.44 125 ASN B N 1
ATOM 2261 C CA . ASN B 1 96 ? 12.991 23.368 5.062 1.00 18.78 125 ASN B CA 1
ATOM 2262 C C . ASN B 1 96 ? 12.514 24.240 6.235 1.00 19.09 125 ASN B C 1
ATOM 2263 O O . ASN B 1 96 ? 12.842 25.439 6.296 1.00 18.66 125 ASN B O 1
ATOM 2268 N N . HIS B 1 97 ? 11.718 23.656 7.137 1.00 18.56 126 HIS B N 1
ATOM 2269 C CA . HIS B 1 97 ? 11.046 24.429 8.200 1.00 19.56 126 HIS B CA 1
ATOM 2270 C C . HIS B 1 97 ? 11.825 24.496 9.495 1.00 19.34 126 HIS B C 1
ATOM 2271 O O . HIS B 1 97 ? 12.479 23.521 9.887 1.00 20.22 126 HIS B O 1
ATOM 2278 N N . GLU B 1 98 ? 11.749 25.643 10.171 1.00 19.30 127 GLU B N 1
ATOM 2279 C CA . GLU B 1 98 ? 12.222 25.732 11.551 1.00 19.36 127 GLU B CA 1
ATOM 2280 C C . GLU B 1 98 ? 11.173 25.062 12.459 1.00 19.83 127 GLU B C 1
ATOM 2281 O O . GLU B 1 98 ? 10.150 24.569 11.964 1.00 19.78 127 GLU B O 1
ATOM 2287 N N . GLY B 1 99 ? 11.448 25.016 13.761 1.00 19.95 128 GLY B N 1
ATOM 2288 C CA . GLY B 1 99 ? 10.460 24.580 14.766 1.00 21.17 128 GLY B CA 1
ATOM 2289 C C . GLY B 1 99 ? 9.300 25.569 14.856 1.00 22.19 128 GLY B C 1
ATOM 2290 O O . GLY B 1 99 ? 9.239 26.560 14.102 1.00 23.09 128 GLY B O 1
ATOM 2291 N N . LEU B 1 100 ? 8.358 25.298 15.748 1.00 21.90 129 LEU B N 1
ATOM 2292 C CA . LEU B 1 100 ? 7.299 26.251 15.984 1.00 21.84 129 LEU B CA 1
ATOM 2293 C C . LEU B 1 100 ? 7.701 27.177 17.138 1.00 22.08 129 LEU B C 1
ATOM 2294 O O . LEU B 1 100 ? 7.873 26.736 18.257 1.00 22.20 129 LEU B O 1
ATOM 2299 N N . GLN B 1 101 ? 7.877 28.457 16.847 1.00 22.02 130 GLN B N 1
ATOM 2300 C CA . GLN B 1 101 ? 8.095 29.441 17.885 1.00 21.69 130 GLN B CA 1
ATOM 2301 C C . GLN B 1 101 ? 6.745 29.940 18.411 1.00 22.07 130 GLN B C 1
ATOM 2302 O O . GLN B 1 101 ? 5.876 30.323 17.630 1.00 22.25 130 GLN B O 1
ATOM 2308 N N . VAL B 1 102 ? 6.570 29.934 19.731 1.00 22.16 131 VAL B N 1
ATOM 2309 C CA . VAL B 1 102 ? 5.350 30.451 20.355 1.00 22.28 131 VAL B CA 1
ATOM 2310 C C . VAL B 1 102 ? 5.706 31.644 21.238 1.00 22.54 131 VAL B C 1
ATOM 2311 O O . VAL B 1 102 ? 6.619 31.564 22.061 1.00 22.08 131 VAL B O 1
ATOM 2315 N N . LEU B 1 103 ? 4.979 32.743 21.043 1.00 22.75 132 LEU B N 1
ATOM 2316 C CA . LEU B 1 103 ? 5.233 34.003 21.731 1.00 23.15 132 LEU B CA 1
ATOM 2317 C C . LEU B 1 103 ? 4.022 34.462 22.518 1.00 23.71 132 LEU B C 1
ATOM 2318 O O . LEU B 1 103 ? 2.889 34.359 22.050 1.00 23.66 132 LEU B O 1
ATOM 2323 N N . HIS B 1 104 ? 4.277 34.991 23.704 1.00 24.59 133 HIS B N 1
ATOM 2324 C CA . HIS B 1 104 ? 3.250 35.699 24.445 1.00 25.65 133 HIS B CA 1
ATOM 2325 C C . HIS B 1 104 ? 3.689 37.148 24.613 1.00 26.68 133 HIS B C 1
ATOM 2326 O O . HIS B 1 104 ? 4.755 37.423 25.166 1.00 26.57 133 HIS B O 1
ATOM 2333 N N . TYR B 1 105 ? 2.859 38.056 24.109 1.00 27.70 134 TYR B N 1
ATOM 2334 C CA . TYR B 1 105 ? 3.166 39.478 24.060 1.00 29.53 134 TYR B CA 1
ATOM 2335 C C . TYR B 1 105 ? 2.740 40.201 25.321 1.00 30.64 134 TYR B C 1
ATOM 2336 O O . TYR B 1 105 ? 1.647 39.967 25.845 1.00 30.60 134 TYR B O 1
ATOM 2345 N N . HIS B 1 106 ? 3.616 41.078 25.800 1.00 32.07 135 HIS B N 1
ATOM 2346 C CA . HIS B 1 106 ? 3.338 41.878 26.982 1.00 32.96 135 HIS B CA 1
ATOM 2347 C C . HIS B 1 106 ? 3.249 43.362 26.625 1.00 33.45 135 HIS B C 1
ATOM 2348 O O . HIS B 1 106 ? 2.645 44.158 27.366 1.00 33.82 135 HIS B O 1
ATOM 2355 N N . GLN B 1 109 ? 5.957 46.243 24.991 1.00 35.40 138 GLN B N 1
ATOM 2356 C CA . GLN B 1 109 ? 6.153 45.771 23.623 1.00 35.21 138 GLN B CA 1
ATOM 2357 C C . GLN B 1 109 ? 5.939 46.898 22.623 1.00 34.76 138 GLN B C 1
ATOM 2358 O O . GLN B 1 109 ? 4.941 47.622 22.690 1.00 35.18 138 GLN B O 1
ATOM 2364 N N . LYS B 1 110 ? 6.883 47.046 21.697 1.00 33.40 139 LYS B N 1
ATOM 2365 C CA . LYS B 1 110 ? 6.880 48.202 20.816 1.00 32.35 139 LYS B CA 1
ATOM 2366 C C . LYS B 1 110 ? 7.038 47.821 19.355 1.00 31.09 139 LYS B C 1
ATOM 2367 O O . LYS B 1 110 ? 7.584 46.759 19.036 1.00 31.06 139 LYS B O 1
ATOM 2373 N N . TYR B 1 111 ? 6.517 48.684 18.485 1.00 29.55 140 TYR B N 1
ATOM 2374 C CA . TYR B 1 111 ? 6.606 48.507 17.043 1.00 28.21 140 TYR B CA 1
ATOM 2375 C C . TYR B 1 111 ? 8.052 48.669 16.579 1.00 27.49 140 TYR B C 1
ATOM 2376 O O . TYR B 1 111 ? 8.653 49.740 16.720 1.00 26.87 140 TYR B O 1
ATOM 2385 N N . GLU B 1 112 ? 8.601 47.585 16.041 1.00 26.50 141 GLU B N 1
ATOM 2386 C CA . GLU B 1 112 ? 9.990 47.551 15.624 1.00 26.36 141 GLU B CA 1
ATOM 2387 C C . GLU B 1 112 ? 10.010 46.850 14.288 1.00 25.12 141 GLU B C 1
ATOM 2388 O O . GLU B 1 112 ? 10.118 45.627 14.239 1.00 24.41 141 GLU B O 1
ATOM 2394 N N . PRO B 1 113 ? 9.881 47.619 13.190 1.00 24.40 142 PRO B N 1
ATOM 2395 C CA . PRO B 1 113 ? 9.832 46.987 11.881 1.00 23.43 142 PRO B CA 1
ATOM 2396 C C . PRO B 1 113 ? 11.161 46.303 11.546 1.00 22.51 142 PRO B C 1
ATOM 2397 O O . PRO B 1 113 ? 12.237 46.831 11.872 1.00 21.97 142 PRO B O 1
ATOM 2401 N N . HIS B 1 114 ? 11.069 45.129 10.923 1.00 21.32 143 HIS B N 1
ATOM 2402 C CA . HIS B 1 114 ? 12.225 44.304 10.613 1.00 20.74 143 HIS B CA 1
ATOM 2403 C C . HIS B 1 114 ? 11.950 43.429 9.375 1.00 19.82 143 HIS B C 1
ATOM 2404 O O . HIS B 1 114 ? 10.811 43.308 8.888 1.00 20.06 143 HIS B O 1
ATOM 2411 N N . TYR B 1 115 ? 13.017 42.825 8.877 1.00 19.22 144 TYR B N 1
ATOM 2412 C CA . TYR B 1 115 ? 12.936 41.810 7.840 1.00 18.89 144 TYR B CA 1
ATOM 2413 C C . TYR B 1 115 ? 13.189 40.450 8.454 1.00 19.14 144 TYR B C 1
ATOM 2414 O O . TYR B 1 115 ? 14.026 40.319 9.364 1.00 19.06 144 TYR B O 1
ATOM 2423 N N . ASP B 1 116 ? 12.485 39.436 7.958 1.00 18.75 145 ASP B N 1
ATOM 2424 C CA . ASP B 1 116 ? 12.741 38.057 8.424 1.00 19.72 145 ASP B CA 1
ATOM 2425 C C . ASP B 1 116 ? 13.897 37.398 7.663 1.00 19.83 145 ASP B C 1
ATOM 2426 O O . ASP B 1 116 ? 14.516 36.467 8.175 1.00 21.16 145 ASP B O 1
ATOM 2431 N N . TYR B 1 117 ? 14.195 37.871 6.451 1.00 19.75 146 TYR B N 1
ATOM 2432 C CA . TYR B 1 117 ? 15.388 37.382 5.772 1.00 19.19 146 TYR B CA 1
ATOM 2433 C C . TYR B 1 117 ? 16.623 37.871 6.529 1.00 19.11 146 TYR B C 1
ATOM 2434 O O . TYR B 1 117 ? 16.564 38.842 7.289 1.00 19.69 146 TYR B O 1
ATOM 2443 N N . PHE B 1 118 ? 17.729 37.175 6.322 1.00 19.62 147 PHE B N 1
ATOM 2444 C CA . PHE B 1 118 ? 18.976 37.485 6.998 1.00 19.20 147 PHE B CA 1
ATOM 2445 C C . PHE B 1 118 ? 19.787 38.500 6.222 1.00 19.16 147 PHE B C 1
ATOM 2446 O O . PHE B 1 118 ? 20.037 38.324 5.026 1.00 18.22 147 PHE B O 1
ATOM 2454 N N . HIS B 1 119 ? 20.202 39.556 6.922 1.00 19.55 148 HIS B N 1
ATOM 2455 C CA . HIS B 1 119 ? 21.035 40.605 6.346 1.00 20.33 148 HIS B CA 1
ATOM 2456 C C . HIS B 1 119 ? 22.484 40.166 6.170 1.00 20.72 148 HIS B C 1
ATOM 2457 O O . HIS B 1 119 ? 23.169 40.634 5.263 1.00 21.30 148 HIS B O 1
ATOM 2464 N N . ASP B 1 120 ? 22.950 39.263 7.031 1.00 20.14 149 ASP B N 1
ATOM 2465 C CA . ASP B 1 120 ? 24.307 38.738 6.939 1.00 20.36 149 ASP B CA 1
ATOM 2466 C C . ASP B 1 120 ? 24.223 37.412 6.207 1.00 20.19 149 ASP B C 1
ATOM 2467 O O . ASP B 1 120 ? 23.607 36.472 6.716 1.00 19.96 149 ASP B O 1
ATOM 2472 N N . PRO B 1 121 ? 24.852 37.318 5.016 1.00 20.22 150 PRO B N 1
ATOM 2473 C CA . PRO B 1 121 ? 24.775 36.110 4.187 1.00 20.43 150 PRO B CA 1
ATOM 2474 C C . PRO B 1 121 ? 25.243 34.852 4.925 1.00 19.90 150 PRO B C 1
ATOM 2475 O O . PRO B 1 121 ? 24.806 33.739 4.605 1.00 19.21 150 PRO B O 1
ATOM 2479 N N . VAL B 1 122 ? 26.123 35.043 5.899 1.00 19.30 151 VAL B N 1
ATOM 2480 C CA . VAL B 1 122 ? 26.666 33.937 6.668 1.00 19.07 151 VAL B CA 1
ATOM 2481 C C . VAL B 1 122 ? 25.540 33.244 7.456 1.00 18.98 151 VAL B C 1
ATOM 2482 O O . VAL B 1 122 ? 25.594 32.025 7.680 1.00 19.18 151 VAL B O 1
ATOM 2486 N N . ASN B 1 123 ? 24.513 34.008 7.834 1.00 18.62 152 ASN B N 1
ATOM 2487 C CA . ASN B 1 123 ? 23.359 33.451 8.545 1.00 19.49 152 ASN B CA 1
ATOM 2488 C C . ASN B 1 123 ? 22.371 32.733 7.621 1.00 20.88 152 ASN B C 1
ATOM 2489 O O . ASN B 1 123 ? 21.467 32.031 8.094 1.00 20.90 152 ASN B O 1
ATOM 2494 N N . ALA B 1 124 ? 22.545 32.921 6.308 1.00 22.43 153 ALA B N 1
ATOM 2495 C CA . ALA B 1 124 ? 21.726 32.254 5.295 1.00 23.43 153 ALA B CA 1
ATOM 2496 C C . ALA B 1 124 ? 22.527 31.248 4.469 1.00 23.69 153 ALA B C 1
ATOM 2497 O O . ALA B 1 124 ? 22.240 31.041 3.294 1.00 24.37 153 ALA B O 1
ATOM 2499 N N . GLY B 1 125 ? 23.518 30.619 5.090 1.00 24.09 154 GLY B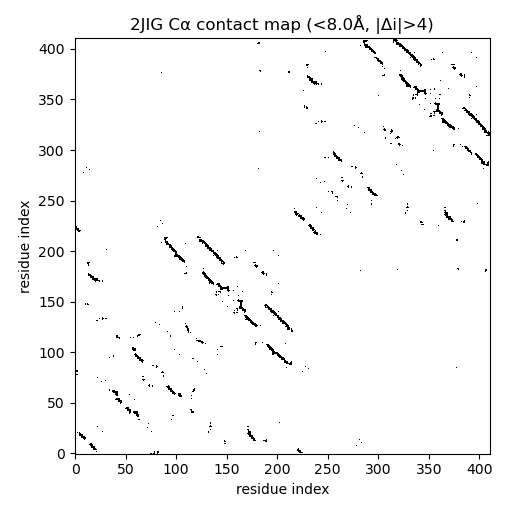 N 1
ATOM 2500 C CA . GLY B 1 125 ? 24.317 29.606 4.415 1.00 24.81 154 GLY B CA 1
ATOM 2501 C C . GLY B 1 125 ? 23.536 28.309 4.277 1.00 24.89 154 GLY B C 1
ATOM 2502 O O . GLY B 1 125 ? 22.465 28.160 4.882 1.00 24.34 154 GLY B O 1
ATOM 2503 N N . PRO B 1 126 ? 24.083 27.342 3.507 1.00 25.57 155 PRO B N 1
ATOM 2504 C CA . PRO B 1 126 ? 23.443 26.015 3.305 1.00 25.49 155 PRO B CA 1
ATOM 2505 C C . PRO B 1 126 ? 23.077 25.294 4.608 1.00 25.08 155 PRO B C 1
ATOM 2506 O O . PRO B 1 126 ? 22.031 24.654 4.703 1.00 24.65 155 PRO B O 1
ATOM 2510 N N . GLU B 1 127 ? 23.931 25.433 5.616 1.00 24.88 156 GLU B N 1
ATOM 2511 C CA . GLU B 1 127 ? 23.743 24.801 6.916 1.00 24.18 156 GLU B CA 1
ATOM 2512 C C . GLU B 1 127 ? 22.442 25.229 7.593 1.00 24.01 156 GLU B C 1
ATOM 2513 O O . GLU B 1 127 ? 21.834 24.457 8.332 1.00 23.69 156 GLU B O 1
ATOM 2519 N N . HIS B 1 128 ? 22.016 26.455 7.307 1.00 22.83 157 HIS B N 1
ATOM 2520 C CA . HIS B 1 128 ? 20.822 27.042 7.917 1.00 22.98 157 HIS B CA 1
ATOM 2521 C C . HIS B 1 128 ? 19.578 26.855 7.053 1.00 21.91 157 HIS B C 1
ATOM 2522 O O . HIS B 1 128 ? 18.488 27.253 7.453 1.00 22.04 157 HIS B O 1
ATOM 2529 N N . GLY B 1 129 ? 19.750 26.219 5.893 1.00 21.48 158 GLY B N 1
ATOM 2530 C CA . GLY B 1 129 ? 18.667 26.063 4.919 1.00 20.39 158 GLY B CA 1
ATOM 2531 C C . GLY B 1 129 ? 18.588 27.218 3.939 1.00 19.66 158 GLY B C 1
ATOM 2532 O O . GLY B 1 129 ? 17.545 27.449 3.316 1.00 18.90 158 GLY B O 1
ATOM 2533 N N . GLY B 1 130 ? 19.684 27.955 3.789 1.00 20.06 159 GLY B N 1
ATOM 2534 C CA . GLY B 1 130 ? 19.665 29.194 2.985 1.00 19.46 159 GLY B CA 1
ATOM 2535 C C . GLY B 1 130 ? 18.747 30.238 3.618 1.00 19.72 159 GLY B C 1
ATOM 2536 O O . GLY B 1 130 ? 18.417 30.144 4.806 1.00 19.51 159 GLY B O 1
ATOM 2537 N N . GLN B 1 131 ? 18.321 31.219 2.819 1.00 19.67 160 GLN B N 1
ATOM 2538 C CA . GLN B 1 131 ? 17.428 32.270 3.289 1.00 19.55 160 GLN B CA 1
ATOM 2539 C C . GLN B 1 131 ? 16.084 31.744 3.763 1.00 19.20 160 GLN B C 1
ATOM 2540 O O . GLN B 1 131 ? 15.637 30.672 3.341 1.00 18.25 160 GLN B O 1
ATOM 2546 N N . ARG B 1 132 ? 15.458 32.506 4.655 1.00 17.67 161 ARG B N 1
ATOM 2547 C CA . ARG B 1 132 ? 14.053 32.334 4.950 1.00 18.23 161 ARG B CA 1
ATOM 2548 C C . ARG B 1 132 ? 13.254 32.891 3.777 1.00 18.62 161 ARG B C 1
ATOM 2549 O O . ARG B 1 132 ? 13.573 33.965 3.261 1.00 19.22 161 ARG B O 1
ATOM 2557 N N . VAL B 1 133 ? 12.237 32.159 3.336 1.00 18.59 162 VAL B N 1
ATOM 2558 C CA . VAL B 1 133 ? 11.450 32.596 2.188 1.00 18.78 162 VAL B CA 1
ATOM 2559 C C . VAL B 1 133 ? 10.010 32.900 2.590 1.00 18.84 162 VAL B C 1
ATOM 2560 O O . VAL B 1 133 ? 9.409 33.854 2.076 1.00 18.74 162 VAL B O 1
ATOM 2564 N N . VAL B 1 134 ? 9.467 32.098 3.503 1.00 19.79 163 VAL B N 1
ATOM 2565 C CA . VAL B 1 134 ? 8.072 32.262 3.951 1.00 20.60 163 VAL B CA 1
ATOM 2566 C C . VAL B 1 134 ? 7.992 32.286 5.465 1.00 20.10 163 VAL B C 1
ATOM 2567 O O . VAL B 1 134 ? 8.690 31.519 6.154 1.00 21.46 163 VAL B O 1
ATOM 2571 N N . THR B 1 135 ? 7.176 33.201 5.982 1.00 19.94 164 THR B N 1
ATOM 2572 C CA . THR B 1 135 ? 6.793 33.255 7.395 1.00 20.43 164 THR B CA 1
ATOM 2573 C C . THR B 1 135 ? 5.315 32.966 7.504 1.00 21.26 164 THR B C 1
ATOM 2574 O O . THR B 1 135 ? 4.499 33.566 6.792 1.00 21.04 164 THR B O 1
ATOM 2578 N N . MET B 1 136 ? 4.981 32.013 8.365 1.00 21.88 165 MET B N 1
ATOM 2579 C CA . MET B 1 136 ? 3.601 31.771 8.723 1.00 23.59 165 MET B CA 1
ATOM 2580 C C . MET B 1 136 ? 3.437 32.252 10.158 1.00 23.02 165 MET B C 1
ATOM 2581 O O . MET B 1 136 ? 4.104 31.751 11.087 1.00 23.91 165 MET B O 1
ATOM 2586 N N . LEU B 1 137 ? 2.565 33.233 10.328 1.00 22.47 166 LEU B N 1
ATOM 2587 C CA . LEU B 1 137 ? 2.262 33.783 11.640 1.00 22.98 166 LEU B CA 1
ATOM 2588 C C . LEU B 1 137 ? 0.841 33.375 12.038 1.00 22.58 166 LEU B C 1
ATOM 2589 O O . LEU B 1 137 ? -0.130 33.809 11.423 1.00 22.37 166 LEU B O 1
ATOM 2594 N N . MET B 1 138 ? 0.736 32.528 13.059 1.00 22.61 167 MET B N 1
ATOM 2595 C CA . MET B 1 138 ? -0.545 32.015 13.530 1.00 22.79 167 MET B CA 1
ATOM 2596 C C . MET B 1 138 ? -1.011 32.754 14.784 1.00 21.87 167 MET B C 1
ATOM 2597 O O . MET B 1 138 ? -0.338 32.730 15.814 1.00 21.16 167 MET B O 1
ATOM 2602 N N . TYR B 1 139 ? -2.158 33.422 14.682 1.00 20.11 168 TYR B N 1
ATOM 2603 C CA . TYR B 1 139 ? -2.737 34.110 15.830 1.00 19.90 168 TYR B CA 1
ATOM 2604 C C . TYR B 1 139 ? -3.461 33.103 16.706 1.00 18.83 168 TYR B C 1
ATOM 2605 O O . TYR B 1 139 ? -4.398 32.432 16.263 1.00 19.05 168 TYR B O 1
ATOM 2614 N N . LEU B 1 140 ? -2.986 32.966 17.939 1.00 18.88 169 LEU B N 1
ATOM 2615 C CA . LEU B 1 140 ? -3.554 31.993 18.870 1.00 17.96 169 LEU B CA 1
ATOM 2616 C C . LEU B 1 140 ? -4.675 32.565 19.729 1.00 18.70 169 LEU B C 1
ATOM 2617 O O . LEU B 1 140 ? -5.396 31.823 20.410 1.00 18.88 169 LEU B O 1
ATOM 2622 N N . THR B 1 141 ? -4.830 33.883 19.709 1.00 18.82 170 THR B N 1
ATOM 2623 C CA . THR B 1 141 ? -5.920 34.548 20.437 1.00 18.71 170 THR B CA 1
ATOM 2624 C C . THR B 1 141 ? -6.449 35.703 19.607 1.00 18.61 170 THR B C 1
ATOM 2625 O O . THR B 1 141 ? -5.744 36.221 18.734 1.00 18.21 170 THR B O 1
ATOM 2629 N N . THR B 1 142 ? -7.688 36.113 19.886 1.00 18.50 171 THR B N 1
ATOM 2630 C CA . THR B 1 142 ? -8.234 37.320 19.284 1.00 19.11 171 THR B CA 1
ATOM 2631 C C . THR B 1 142 ? -7.929 38.521 20.169 1.00 19.46 171 THR B C 1
ATOM 2632 O O . THR B 1 142 ? -8.142 38.470 21.367 1.00 19.73 171 THR B O 1
ATOM 2636 N N . VAL B 1 143 ? -7.401 39.588 19.562 1.00 19.89 172 VAL B N 1
ATOM 2637 C CA . VAL B 1 143 ? -7.026 40.807 20.275 1.00 20.26 172 VAL B CA 1
ATOM 2638 C C . VAL B 1 143 ? -7.947 41.968 19.882 1.00 20.37 172 VAL B C 1
ATOM 2639 O O . VAL B 1 143 ? -8.041 42.327 18.708 1.00 20.50 172 VAL B O 1
ATOM 2643 N N . GLU B 1 144 ? -8.617 42.547 20.877 1.00 20.76 173 GLU B N 1
ATOM 2644 C CA . GLU B 1 144 ? -9.643 43.564 20.650 1.00 21.08 173 GLU B CA 1
ATOM 2645 C C . GLU B 1 144 ? -9.112 44.853 20.036 1.00 21.21 173 GLU B C 1
ATOM 2646 O O . GLU B 1 144 ? -9.724 45.409 19.116 1.00 20.96 173 GLU B O 1
ATOM 2652 N N . GLU B 1 145 ? -7.986 45.332 20.552 1.00 21.16 174 GLU B N 1
ATOM 2653 C CA . GLU B 1 145 ? -7.428 46.597 20.092 1.00 21.84 174 GLU B CA 1
ATOM 2654 C C . GLU B 1 145 ? -5.913 46.515 20.038 1.00 21.63 174 GLU B C 1
ATOM 2655 O O . GLU B 1 145 ? -5.267 46.058 20.990 1.00 21.42 174 GLU B O 1
ATOM 2661 N N . GLY B 1 146 ? -5.361 46.961 18.913 1.00 21.77 175 GLY B N 1
ATOM 2662 C CA . GLY B 1 146 ? -3.930 46.924 18.688 1.00 21.40 175 GLY B CA 1
ATOM 2663 C C . GLY B 1 146 ? -3.457 45.520 18.400 1.00 21.57 175 GLY B C 1
ATOM 2664 O O . GLY B 1 146 ? -4.254 44.632 18.070 1.00 21.60 175 GLY B O 1
ATOM 2665 N N . GLY B 1 147 ? -2.154 45.320 18.524 1.00 21.42 176 GLY B N 1
ATOM 2666 C CA . GLY B 1 147 ? -1.562 44.026 18.279 1.00 20.91 176 GLY B CA 1
ATOM 2667 C C . GLY B 1 147 ? -1.432 43.636 16.820 1.00 20.87 176 GLY B C 1
ATOM 2668 O O . GLY B 1 147 ? -0.966 42.543 16.536 1.00 21.08 176 GLY B O 1
ATOM 2669 N N . GLU B 1 148 ? -1.819 44.506 15.886 1.00 20.75 177 GLU B N 1
ATOM 2670 C CA . GLU B 1 148 ? -1.811 44.112 14.452 1.00 20.45 177 GLU B CA 1
ATOM 2671 C C . GLU B 1 148 ? -0.406 43.851 13.917 1.00 20.88 177 GLU B C 1
ATOM 2672 O O . GLU B 1 148 ? 0.559 44.474 14.362 1.00 20.51 177 GLU B O 1
ATOM 2678 N N . THR B 1 149 ? -0.297 42.928 12.967 1.00 21.18 178 THR B N 1
ATOM 2679 C CA . THR B 1 149 ? 0.904 42.865 12.134 1.00 21.39 178 THR B CA 1
ATOM 2680 C C . THR B 1 149 ? 0.726 43.921 11.043 1.00 21.48 178 THR B C 1
ATOM 2681 O O . THR B 1 149 ? -0.287 43.939 10.352 1.00 21.86 178 THR B O 1
ATOM 2685 N N . VAL B 1 150 ? 1.705 44.815 10.926 1.00 20.96 179 VAL B N 1
ATOM 2686 C CA . VAL B 1 150 ? 1.651 45.911 9.970 1.00 20.97 179 VAL B CA 1
ATOM 2687 C C . VAL B 1 150 ? 2.771 45.751 8.957 1.00 20.83 179 VAL B C 1
ATOM 2688 O O . VAL B 1 150 ? 3.899 45.385 9.305 1.00 20.24 179 VAL B O 1
ATOM 2692 N N . LEU B 1 151 ? 2.436 46.016 7.702 1.00 21.01 180 LEU B N 1
ATOM 2693 C CA . LEU B 1 151 ? 3.395 45.946 6.612 1.00 21.33 180 LEU B CA 1
ATOM 2694 C C . LEU B 1 151 ? 3.422 47.325 5.938 1.00 21.52 180 LEU B C 1
ATOM 2695 O O . LEU B 1 151 ? 2.598 47.628 5.055 1.00 20.68 180 LEU B O 1
ATOM 2700 N N . PRO B 1 152 ? 4.354 48.177 6.393 1.00 21.71 181 PRO B N 1
ATOM 2701 C CA . PRO B 1 152 ? 4.385 49.603 6.051 1.00 22.12 181 PRO B CA 1
ATOM 2702 C C . PRO B 1 152 ? 4.795 49.884 4.612 1.00 22.72 181 PRO B C 1
ATOM 2703 O O . PRO B 1 152 ? 4.592 51.000 4.151 1.00 21.84 181 PRO B O 1
ATOM 2707 N N . ASN B 1 153 ? 5.378 48.895 3.926 1.00 22.46 182 ASN B N 1
ATOM 2708 C CA . ASN B 1 153 ? 5.849 49.074 2.567 1.00 23.92 182 ASN B CA 1
ATOM 2709 C C . ASN B 1 153 ? 4.874 48.474 1.554 1.00 24.88 182 ASN B C 1
ATOM 2710 O O . ASN B 1 153 ? 5.179 48.422 0.360 1.00 25.44 182 ASN B O 1
ATOM 2715 N N . ALA B 1 154 ? 3.720 48.001 2.021 1.00 25.98 183 ALA B N 1
ATOM 2716 C CA . ALA B 1 154 ? 2.702 47.488 1.113 1.00 27.14 183 ALA B CA 1
ATOM 2717 C C . ALA B 1 154 ? 2.022 48.659 0.422 1.00 28.67 183 ALA B C 1
ATOM 2718 O O . ALA B 1 154 ? 2.001 49.761 0.959 1.00 28.75 183 ALA B O 1
ATOM 2720 N N . GLU B 1 155 ? 1.481 48.412 -0.766 1.00 30.59 184 GLU B N 1
ATOM 2721 C CA . GLU B 1 155 ? 0.806 49.439 -1.566 1.00 32.93 184 GLU B CA 1
ATOM 2722 C C . GLU B 1 155 ? -0.461 49.942 -0.864 1.00 32.83 184 GLU B C 1
ATOM 2723 O O . GLU B 1 155 ? -0.703 51.143 -0.800 1.00 33.83 184 GLU B O 1
ATOM 2729 N N . GLN B 1 156 ? -1.233 49.014 -0.305 1.00 32.85 185 GLN B N 1
ATOM 2730 C CA . GLN B 1 156 ? -2.571 49.308 0.202 1.00 32.67 185 GLN B CA 1
ATOM 2731 C C . GLN B 1 156 ? -2.593 49.424 1.715 1.00 31.73 185 GLN B C 1
ATOM 2732 O O . GLN B 1 156 ? -2.485 48.418 2.414 1.00 32.83 185 GLN B O 1
ATOM 2738 N N . LYS B 1 157 ? -2.752 50.637 2.222 1.00 30.10 186 LYS B N 1
ATOM 2739 C CA . LYS B 1 157 ? -2.835 50.842 3.665 1.00 29.14 186 LYS B CA 1
ATOM 2740 C C . LYS B 1 157 ? -4.248 50.529 4.172 1.00 27.23 186 LYS B C 1
ATOM 2741 O O . LYS B 1 157 ? -5.222 50.688 3.437 1.00 26.50 186 LYS B O 1
ATOM 2747 N N . VAL B 1 158 ? -4.357 50.078 5.421 1.00 25.26 187 VAL B N 1
ATOM 2748 C CA . VAL B 1 158 ? -5.673 49.961 6.046 1.00 23.71 187 VAL B CA 1
ATOM 2749 C C . VAL B 1 158 ? -6.129 51.343 6.507 1.00 23.04 187 VAL B C 1
ATOM 2750 O O . VAL B 1 158 ? -5.305 52.227 6.746 1.00 22.80 187 VAL B O 1
ATOM 2754 N N . THR B 1 159 ? -7.439 51.526 6.621 1.00 21.99 188 THR B N 1
ATOM 2755 C CA . THR B 1 159 ? -8.006 52.799 7.051 1.00 21.43 188 THR B CA 1
ATOM 2756 C C . THR B 1 159 ? -9.346 52.540 7.749 1.00 20.88 188 THR B C 1
ATOM 2757 O O . THR B 1 159 ? -9.951 51.487 7.565 1.00 20.53 188 THR B O 1
ATOM 2761 N N . GLY B 1 160 ? -9.796 53.498 8.548 1.00 20.64 189 GLY B N 1
ATOM 2762 C CA . GLY B 1 160 ? -11.108 53.420 9.186 1.00 20.93 189 GLY B CA 1
ATOM 2763 C C . GLY B 1 160 ? -11.131 52.767 10.560 1.00 21.23 189 GLY B C 1
ATOM 2764 O O . GLY B 1 160 ? -10.094 52.616 11.208 1.00 21.07 189 GLY B O 1
ATOM 2765 N N . ASP B 1 161 ? -12.331 52.394 10.999 1.00 21.74 190 ASP B N 1
ATOM 2766 C CA . ASP B 1 161 ? -12.563 51.797 12.323 1.00 22.15 190 ASP B CA 1
ATOM 2767 C C . ASP B 1 161 ? -11.941 50.414 12.437 1.00 22.06 190 ASP B C 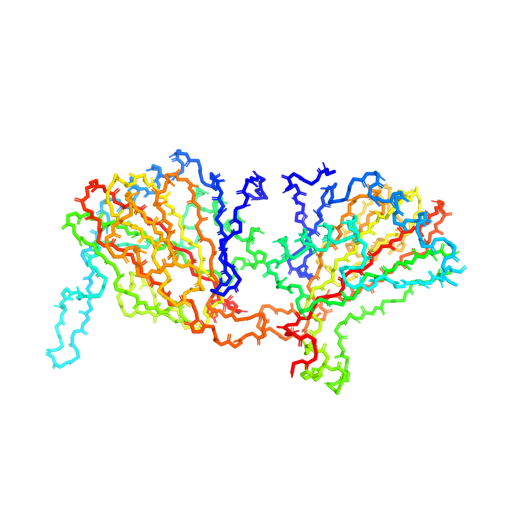1
ATOM 2768 O O . ASP B 1 161 ? -11.915 49.662 11.476 1.00 22.11 190 ASP B O 1
ATOM 2773 N N . GLY B 1 162 ? -11.494 50.069 13.640 1.00 22.35 191 GLY B N 1
ATOM 2774 C CA . GLY B 1 162 ? -10.967 48.736 13.888 1.00 22.59 191 GLY B CA 1
ATOM 2775 C C . GLY B 1 162 ? -9.464 48.629 13.726 1.00 22.85 191 GLY B C 1
ATOM 2776 O O . GLY B 1 162 ? -8.896 47.563 13.965 1.00 23.69 191 GLY B O 1
ATOM 2777 N N . TRP B 1 163 ? -8.810 49.712 13.307 1.00 21.93 192 TRP B N 1
ATOM 2778 C CA . TRP B 1 163 ? -7.354 49.678 13.144 1.00 21.24 192 TRP B CA 1
ATOM 2779 C C . TRP B 1 163 ? -6.675 50.648 14.107 1.00 21.81 192 TRP B C 1
ATOM 2780 O O . TRP B 1 163 ? -7.100 51.805 14.238 1.00 21.84 192 TRP B O 1
ATOM 2791 N N . SER B 1 164 ? -5.629 50.180 14.787 1.00 22.18 193 SER B N 1
ATOM 2792 C CA . SER B 1 164 ? -4.818 51.051 15.644 1.00 22.81 193 SER B CA 1
ATOM 2793 C C . SER B 1 164 ? -4.090 52.061 14.767 1.00 23.39 193 SER B C 1
ATOM 2794 O O . SER B 1 164 ? -3.858 51.795 13.581 1.00 23.47 193 SER B O 1
ATOM 2797 N N . GLU B 1 165 ? -3.715 53.210 15.323 1.00 23.56 194 GLU B N 1
ATOM 2798 C CA . GLU B 1 165 ? -2.973 54.198 14.528 1.00 24.25 194 GLU B CA 1
ATOM 2799 C C . GLU B 1 165 ? -1.618 53.661 14.048 1.00 23.56 194 GLU B C 1
ATOM 2800 O O . GLU B 1 165 ? -1.144 54.043 12.986 1.00 23.02 194 GLU B O 1
ATOM 2806 N N . CYS B 1 166 ? -1.022 52.753 14.819 1.00 23.35 195 CYS B N 1
ATOM 2807 C CA . CYS B 1 166 ? 0.150 51.998 14.367 1.00 22.98 195 CYS B CA 1
ATOM 2808 C C . CYS B 1 166 ? -0.192 51.173 13.124 1.00 22.49 195 CYS B C 1
ATOM 2809 O O . CYS B 1 166 ? 0.590 51.106 12.166 1.00 22.47 195 CYS B O 1
ATOM 2812 N N . ALA B 1 167 ? -1.367 50.549 13.135 1.00 21.88 196 ALA B N 1
ATOM 2813 C CA . ALA B 1 167 ? -1.780 49.680 12.036 1.00 21.60 196 ALA B CA 1
ATOM 2814 C C . ALA B 1 167 ? -1.917 50.490 10.746 1.00 21.72 196 ALA B C 1
ATOM 2815 O O . ALA B 1 167 ? -1.613 50.004 9.660 1.00 21.38 196 ALA B O 1
ATOM 2817 N N . LYS B 1 168 ? -2.354 51.735 10.891 1.00 21.99 197 LYS B N 1
ATOM 2818 C CA . LYS B 1 168 ? -2.623 52.616 9.762 1.00 22.20 197 LYS B CA 1
ATOM 2819 C C . LYS B 1 168 ? -1.359 53.046 9.012 1.00 22.61 197 LYS B C 1
ATOM 2820 O O . LYS B 1 168 ? -1.461 53.616 7.932 1.00 22.44 197 LYS B O 1
ATOM 2826 N N . ARG B 1 169 ? -0.180 52.750 9.577 1.00 23.27 198 ARG B N 1
ATOM 2827 C CA . ARG B 1 169 ? 1.118 52.928 8.887 1.00 24.56 198 ARG B CA 1
ATOM 2828 C C . ARG B 1 169 ? 1.222 52.065 7.610 1.00 23.87 198 ARG B C 1
ATOM 2829 O O . ARG B 1 169 ? 2.036 52.331 6.726 1.00 23.59 198 ARG B O 1
ATOM 2837 N N . GLY B 1 170 ? 0.432 51.006 7.522 1.00 23.54 199 GLY B N 1
ATOM 2838 C CA . GLY B 1 170 ? 0.508 50.175 6.332 1.00 22.96 199 GLY B CA 1
ATOM 2839 C C . GLY B 1 170 ? -0.686 49.268 6.138 1.00 22.52 199 GLY B C 1
ATOM 2840 O O . GLY B 1 170 ? -1.798 49.556 6.592 1.00 21.61 199 GLY B O 1
ATOM 2841 N N . LEU B 1 171 ? -0.436 48.178 5.422 1.00 22.64 200 LEU B N 1
ATOM 2842 C CA . LEU B 1 171 ? -1.367 47.077 5.356 1.00 22.43 200 LEU B CA 1
ATOM 2843 C C . LEU B 1 171 ? -1.240 46.396 6.697 1.00 21.61 200 LEU B C 1
ATOM 2844 O O . LEU B 1 171 ? -0.126 46.128 7.153 1.00 22.45 200 LEU B O 1
ATOM 2849 N N . ALA B 1 172 ? -2.366 46.121 7.341 1.00 20.89 201 ALA B N 1
ATOM 2850 C CA . ALA B 1 172 ? -2.332 45.507 8.651 1.00 20.02 201 ALA B CA 1
ATOM 2851 C C . ALA B 1 172 ? -3.218 44.280 8.741 1.00 20.15 201 ALA B C 1
ATOM 2852 O O . ALA B 1 172 ? -4.188 44.129 7.973 1.00 19.57 201 ALA B O 1
AT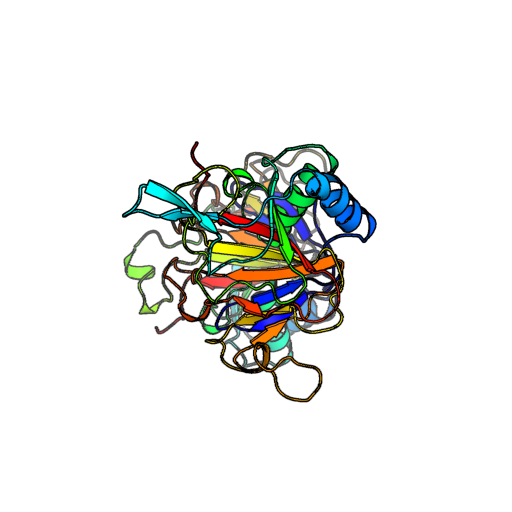OM 2854 N N . VAL B 1 173 ? -2.869 43.409 9.686 1.00 19.25 202 VAL B N 1
ATOM 2855 C CA . VAL B 1 173 ? -3.631 42.191 9.969 1.00 19.92 202 VAL B CA 1
ATOM 2856 C C . VAL B 1 173 ? -4.058 42.105 11.435 1.00 19.39 202 VAL B C 1
ATOM 2857 O O . VAL B 1 173 ? -3.231 42.187 12.346 1.00 19.11 202 VAL B O 1
ATOM 2861 N N . LYS B 1 174 ? -5.354 41.925 11.664 1.00 19.91 203 LYS B N 1
ATOM 2862 C CA . LYS B 1 174 ? -5.876 41.805 13.037 1.00 20.16 203 LYS B CA 1
ATOM 2863 C C . LYS B 1 174 ? -5.559 40.443 13.610 1.00 19.95 203 LYS B C 1
ATOM 2864 O O . LYS B 1 174 ? -5.713 39.439 12.922 1.00 19.83 203 LYS B O 1
ATOM 2870 N N . PRO B 1 175 ? -5.123 40.395 14.883 1.00 20.09 204 PRO B N 1
ATOM 2871 C CA . PRO B 1 175 ? -5.012 39.085 15.501 1.00 19.29 204 PRO B CA 1
ATOM 2872 C C . PRO B 1 175 ? -6.387 38.501 15.794 1.00 19.03 204 PRO B C 1
ATOM 2873 O O . PRO B 1 175 ? -7.077 38.936 16.731 1.00 18.59 204 PRO B O 1
ATOM 2877 N N . ILE B 1 176 ? -6.784 37.540 14.961 1.00 17.93 205 ILE B N 1
ATOM 2878 C CA . ILE B 1 176 ? -8.021 36.800 15.152 1.00 18.26 205 ILE B CA 1
ATOM 2879 C C . ILE B 1 176 ? -7.678 35.328 15.345 1.00 18.21 205 ILE B C 1
ATOM 2880 O O . ILE B 1 176 ? -6.991 34.737 14.511 1.00 17.32 205 ILE B O 1
ATOM 2885 N N . LYS B 1 177 ? -8.157 34.753 16.449 1.00 17.91 206 LYS B N 1
ATOM 2886 C CA . LYS B 1 177 ? -7.869 33.363 16.814 1.00 18.19 206 LYS B CA 1
ATOM 2887 C C . LYS B 1 177 ? -8.046 32.395 15.654 1.00 18.28 206 LYS B C 1
ATOM 2888 O O . LYS B 1 177 ? -9.143 32.249 15.115 1.00 18.05 206 LYS B O 1
ATOM 2894 N N . GLY B 1 178 ? -6.957 31.743 15.268 1.00 19.09 207 GLY B N 1
ATOM 2895 C CA . GLY B 1 178 ? -7.029 30.708 14.239 1.00 18.83 207 GLY B CA 1
ATOM 2896 C C . GLY B 1 178 ? -6.639 31.146 12.846 1.00 19.29 207 GLY B C 1
ATOM 2897 O O . GLY B 1 178 ? -6.414 30.311 11.964 1.00 18.99 207 GLY B O 1
ATOM 2898 N N . ASP B 1 179 ? -6.572 32.452 12.625 1.00 19.49 208 ASP B N 1
ATOM 2899 C CA . ASP B 1 179 ? -6.079 32.945 11.355 1.00 19.53 208 ASP B CA 1
ATOM 2900 C C . ASP B 1 179 ? -4.573 32.795 11.287 1.00 19.85 208 ASP B C 1
ATOM 2901 O O . ASP B 1 179 ? -3.878 32.848 12.316 1.00 19.88 208 ASP B O 1
ATOM 2906 N N . ALA B 1 180 ? -4.080 32.652 10.065 1.00 20.33 209 ALA B N 1
ATOM 2907 C CA . ALA B 1 180 ? -2.654 32.623 9.783 1.00 20.99 209 ALA B CA 1
ATOM 2908 C C . ALA B 1 180 ? -2.294 33.588 8.655 1.00 20.88 209 ALA B C 1
ATOM 2909 O O . ALA B 1 180 ? -2.872 33.541 7.569 1.00 21.32 209 ALA B O 1
ATOM 2911 N N . LEU B 1 181 ? -1.346 34.476 8.936 1.00 20.81 210 LEU B N 1
ATOM 2912 C CA . LEU B 1 181 ? -0.757 35.331 7.914 1.00 20.70 210 LEU B CA 1
ATOM 2913 C C . LEU B 1 181 ? 0.443 34.610 7.311 1.00 21.10 210 LEU B C 1
ATOM 2914 O O . LEU B 1 181 ? 1.332 34.160 8.030 1.00 21.44 210 LEU B O 1
ATOM 2919 N N . MET B 1 182 ? 0.428 34.460 5.989 1.00 20.85 211 MET B N 1
ATOM 2920 C CA . MET B 1 182 ? 1.566 33.960 5.237 1.00 22.18 211 MET B CA 1
ATOM 2921 C C . MET B 1 182 ? 2.164 35.089 4.421 1.00 21.01 211 MET B C 1
ATOM 2922 O O . MET B 1 182 ? 1.473 35.670 3.589 1.00 22.21 211 MET B O 1
ATOM 2927 N N . PHE B 1 183 ? 3.434 35.409 4.620 1.00 20.53 212 PHE B N 1
ATOM 2928 C CA . PHE B 1 183 ? 4.071 36.385 3.706 1.00 20.52 212 PHE B CA 1
ATOM 2929 C C . PHE B 1 183 ? 5.460 35.960 3.257 1.00 19.83 212 PHE B C 1
ATOM 2930 O O . PHE B 1 183 ? 6.154 35.222 3.960 1.00 20.94 212 PHE B O 1
ATOM 2938 N N . TYR B 1 184 ? 5.869 36.448 2.091 1.00 20.01 213 TYR B N 1
ATOM 2939 C CA . TYR B 1 184 ? 7.135 36.034 1.498 1.00 19.93 213 TYR B CA 1
ATOM 2940 C C . TYR B 1 184 ? 8.194 37.096 1.749 1.00 20.52 213 TYR B C 1
ATOM 2941 O O . TYR B 1 184 ? 7.933 38.275 1.559 1.00 20.07 213 TYR B O 1
ATOM 2950 N N . SER B 1 185 ? 9.365 36.676 2.225 1.00 20.56 214 SER B N 1
ATOM 2951 C CA . SER B 1 185 ? 10.498 37.600 2.461 1.00 20.01 214 SER B CA 1
ATOM 2952 C C . SER B 1 185 ? 11.370 37.745 1.218 1.00 19.49 214 SER B C 1
ATOM 2953 O O . SER B 1 185 ? 12.184 38.672 1.109 1.00 19.35 214 SER B O 1
ATOM 2956 N N . LEU B 1 186 ? 11.189 36.817 0.281 1.00 18.10 215 LEU B N 1
ATOM 2957 C CA . LEU B 1 186 ? 11.919 36.818 -0.972 1.00 17.59 215 LEU B CA 1
ATOM 2958 C C . LEU B 1 186 ? 10.954 36.940 -2.140 1.00 17.69 215 LEU B C 1
ATOM 2959 O O . LEU B 1 186 ? 9.815 36.496 -2.056 1.00 16.85 215 LEU B O 1
ATOM 2964 N N . LYS B 1 187 ? 11.435 37.528 -3.232 1.00 17.26 216 LYS B N 1
ATOM 2965 C CA . LYS B 1 187 ? 10.708 37.512 -4.500 1.00 17.94 216 LYS B CA 1
ATOM 2966 C C . LYS B 1 187 ? 10.813 36.101 -5.090 1.00 17.97 216 LYS B C 1
ATOM 2967 O O . LYS B 1 187 ? 11.617 35.286 -4.603 1.00 17.98 216 LYS B O 1
ATOM 2973 N N . PRO B 1 188 ? 9.976 35.776 -6.093 1.00 18.20 217 PRO B N 1
ATOM 2974 C CA . PRO B 1 188 ? 10.067 34.461 -6.748 1.00 18.12 217 PRO B CA 1
ATOM 2975 C C . PRO B 1 188 ? 11.423 34.098 -7.347 1.00 18.30 217 PRO B C 1
ATOM 2976 O O . PRO B 1 188 ? 11.717 32.910 -7.531 1.00 19.17 217 PRO B O 1
ATOM 2980 N N . ASP B 1 189 ? 12.244 35.097 -7.662 1.00 18.03 218 ASP B N 1
ATOM 2981 C CA . ASP B 1 189 ? 13.579 34.843 -8.189 1.00 18.34 218 ASP B CA 1
ATOM 2982 C C . ASP B 1 189 ? 14.608 34.667 -7.064 1.00 18.37 218 ASP B C 1
ATOM 2983 O O . ASP B 1 189 ? 15.801 34.539 -7.322 1.00 18.73 218 ASP B O 1
ATOM 2988 N N . GLY B 1 190 ? 14.139 34.675 -5.820 1.00 18.97 219 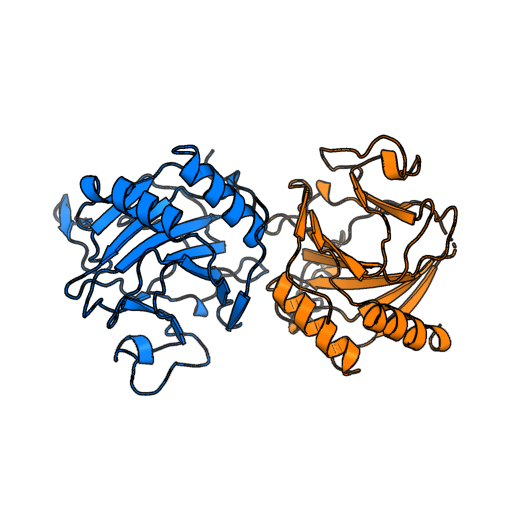GLY B N 1
ATOM 2989 C CA . GLY B 1 190 ? 14.980 34.372 -4.654 1.00 19.54 219 GLY B CA 1
ATOM 2990 C C . GLY B 1 190 ? 15.674 35.585 -4.046 1.00 20.07 219 GLY B C 1
ATOM 2991 O O . GLY B 1 190 ? 16.300 35.481 -2.994 1.00 20.78 219 GLY B O 1
ATOM 2992 N N . SER B 1 191 ? 15.575 36.734 -4.703 1.00 20.15 220 SER B N 1
ATOM 2993 C CA . SER B 1 191 ? 16.115 37.967 -4.134 1.00 20.01 220 SER B CA 1
ATOM 2994 C C . SER B 1 191 ? 15.299 38.474 -2.948 1.00 20.70 220 SER B C 1
ATOM 2995 O O . SER B 1 191 ? 14.083 38.267 -2.875 1.00 19.97 220 SER B O 1
ATOM 2998 N N . ASN B 1 192 ? 15.986 39.139 -2.021 1.00 20.83 221 ASN B N 1
ATOM 2999 C CA . ASN B 1 192 ? 15.341 39.711 -0.835 1.00 21.83 221 ASN B CA 1
ATOM 3000 C C . ASN B 1 192 ? 14.275 40.696 -1.293 1.00 21.78 221 ASN B C 1
ATOM 3001 O O . ASN B 1 192 ? 14.488 41.444 -2.237 1.00 21.65 221 ASN B O 1
ATOM 3006 N N . ASP B 1 193 ? 13.107 40.670 -0.663 1.00 21.74 222 ASP B N 1
ATOM 3007 C CA . ASP B 1 193 ? 12.069 41.638 -0.991 1.00 21.02 222 ASP B CA 1
ATOM 3008 C C . ASP B 1 193 ? 11.952 42.741 0.083 1.00 20.64 222 ASP B C 1
ATOM 3009 O O . ASP B 1 193 ? 11.391 42.498 1.158 1.00 20.09 222 ASP B O 1
ATOM 3014 N N . PRO B 1 194 ? 12.428 43.967 -0.233 1.00 20.32 223 PRO B N 1
ATOM 3015 C CA . PRO B 1 194 ? 12.374 45.076 0.733 1.00 19.67 223 PRO B CA 1
ATOM 3016 C C . PRO B 1 194 ? 10.936 45.491 1.071 1.00 19.29 223 PRO B C 1
ATOM 3017 O O . PRO B 1 194 ? 10.694 46.117 2.095 1.00 19.13 223 PRO B O 1
ATOM 3021 N N . ALA B 1 195 ? 9.983 45.139 0.215 1.00 18.96 224 ALA B N 1
ATOM 3022 C CA . ALA B 1 195 ? 8.567 45.373 0.514 1.00 18.61 224 ALA B CA 1
ATOM 3023 C C . ALA B 1 195 ? 8.057 44.561 1.707 1.00 19.07 224 ALA B C 1
ATOM 3024 O O . ALA B 1 195 ? 6.986 44.855 2.236 1.00 19.15 224 ALA B O 1
ATOM 3026 N N . SER B 1 196 ? 8.821 43.555 2.133 1.00 19.14 225 SER B N 1
ATOM 3027 C CA . SER B 1 196 ? 8.351 42.625 3.167 1.00 19.53 225 SER B CA 1
ATOM 3028 C C . SER B 1 196 ? 8.584 43.107 4.611 1.00 19.58 225 SER B C 1
ATOM 3029 O O . SER B 1 196 ? 8.294 42.390 5.568 1.00 19.27 225 SER B O 1
ATOM 3032 N N . LEU B 1 197 ? 9.062 44.345 4.751 1.00 19.43 226 LEU B N 1
ATOM 3033 C CA . LEU B 1 197 ? 9.231 44.980 6.053 1.00 19.40 226 LEU B CA 1
ATOM 3034 C C . LEU B 1 197 ? 7.944 44.867 6.873 1.00 19.21 226 LEU B C 1
ATOM 3035 O O . LEU B 1 197 ? 6.846 45.142 6.371 1.00 19.10 226 LEU B O 1
ATOM 3040 N N . HIS B 1 198 ? 8.080 44.476 8.130 1.00 19.19 227 HIS B N 1
ATOM 3041 C CA . HIS B 1 198 ? 6.904 44.262 8.971 1.00 20.04 227 HIS B CA 1
ATOM 3042 C C . HIS B 1 198 ? 7.248 44.363 10.459 1.00 21.11 227 HIS B C 1
ATOM 3043 O O . HIS B 1 198 ? 8.409 44.252 10.865 1.00 21.45 227 HIS B O 1
ATOM 3050 N N . GLY B 1 199 ? 6.218 44.572 11.264 1.00 22.20 228 GLY B N 1
ATOM 3051 C CA . GLY B 1 199 ? 6.363 44.624 12.712 1.00 23.65 228 GLY B CA 1
ATOM 3052 C C . GLY B 1 199 ? 5.015 44.369 13.350 1.00 23.86 228 GLY B C 1
ATOM 3053 O O . GLY B 1 199 ? 4.026 44.171 12.649 1.00 23.92 228 GLY B O 1
ATOM 3054 N N . SER B 1 200 ? 5.000 44.370 14.683 1.00 24.57 229 SER B N 1
ATOM 3055 C CA . SER B 1 200 ? 3.789 44.171 15.480 1.00 24.83 229 SER B CA 1
ATOM 3056 C C . SER B 1 200 ? 3.459 45.451 16.201 1.00 24.71 229 SER B C 1
ATOM 3057 O O . SER B 1 200 ? 4.338 46.072 16.806 1.00 25.26 229 SER B O 1
ATOM 3060 N N . CYS B 1 201 ? 2.194 45.848 16.142 1.00 24.44 230 CYS B N 1
ATOM 3061 C CA . CYS B 1 201 ? 1.74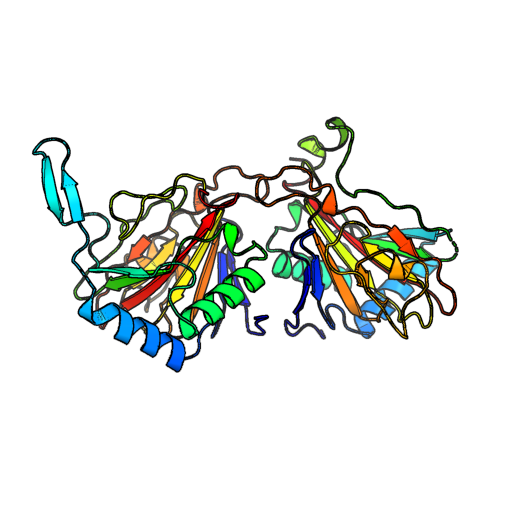7 47.024 16.873 1.00 24.23 230 CYS B CA 1
ATOM 3062 C C . CYS B 1 201 ? 1.514 46.686 18.350 1.00 24.09 230 CYS B C 1
ATOM 3063 O O . CYS B 1 201 ? 0.986 45.624 18.655 1.00 24.01 230 CYS B O 1
ATOM 3066 N N . PRO B 1 202 ? 1.950 47.566 19.270 1.00 24.62 231 PRO B N 1
ATOM 3067 C CA . PRO B 1 202 ? 1.620 47.354 20.686 1.00 24.87 231 PRO B CA 1
ATOM 3068 C C . PRO B 1 202 ? 0.156 46.906 20.870 1.00 24.93 231 PRO B C 1
ATOM 3069 O O . PRO B 1 202 ? -0.755 47.499 20.265 1.00 24.93 231 PRO B O 1
ATOM 3073 N N . THR B 1 203 ? -0.057 45.851 21.659 1.00 25.20 232 THR B N 1
ATOM 3074 C CA . THR B 1 203 ? -1.408 45.434 22.034 1.00 25.43 232 THR B CA 1
ATOM 3075 C C . THR B 1 203 ? -1.976 46.492 22.973 1.00 25.52 232 THR B C 1
ATOM 3076 O O . THR B 1 203 ? -1.323 46.881 23.948 1.00 25.47 232 THR B O 1
ATOM 3080 N N . LEU B 1 204 ? -3.173 46.983 22.659 1.00 25.53 233 LEU B N 1
ATOM 3081 C CA . LEU B 1 204 ? -3.788 48.049 23.461 1.00 25.38 233 LEU B CA 1
ATOM 3082 C C . LEU B 1 204 ? -4.869 47.511 24.399 1.00 25.47 233 LEU B C 1
ATOM 3083 O O . LEU B 1 204 ? -4.970 47.939 25.548 1.00 25.24 233 LEU B O 1
ATOM 3088 N N . LYS B 1 205 ? -5.655 46.560 23.904 1.00 25.42 234 LYS B N 1
ATOM 3089 C CA . LYS B 1 205 ? -6.637 45.857 24.718 1.00 25.62 234 LYS B CA 1
ATOM 3090 C C . LYS B 1 205 ? -6.722 44.391 24.291 1.00 25.36 234 LYS B C 1
ATOM 3091 O O . LYS B 1 205 ? -7.037 44.085 23.134 1.00 25.28 234 LYS B O 1
ATOM 3097 N N . GLY B 1 206 ? -6.430 43.499 25.233 1.00 24.93 235 GLY B N 1
ATOM 3098 C CA . GLY B 1 206 ? -6.467 42.062 24.994 1.00 25.02 235 GLY B CA 1
ATOM 3099 C C . GLY B 1 206 ? -5.157 41.378 25.341 1.00 25.37 235 GLY B C 1
ATOM 3100 O O . GLY B 1 206 ? -4.269 41.978 25.956 1.00 25.57 235 GLY B O 1
ATOM 3101 N N . ASP B 1 207 ? -5.034 40.122 24.929 1.00 25.01 236 ASP B N 1
ATOM 3102 C CA . ASP B 1 207 ? -3.924 39.281 25.344 1.00 24.92 236 ASP B CA 1
ATOM 3103 C C . ASP B 1 207 ? -3.433 38.512 24.129 1.00 24.36 236 ASP B C 1
ATOM 3104 O O . ASP B 1 207 ? -4.119 37.616 23.617 1.00 24.03 236 ASP B O 1
ATOM 3109 N N . LYS B 1 208 ? -2.253 38.891 23.654 1.00 23.72 237 LYS B N 1
ATOM 3110 C CA . LYS B 1 208 ? -1.766 38.403 22.370 1.00 23.03 237 LYS B CA 1
ATOM 3111 C C . LYS B 1 208 ? -0.846 37.207 22.492 1.00 23.03 237 LYS B C 1
ATOM 3112 O O . LYS B 1 208 ? 0.241 37.298 23.071 1.00 22.54 237 LYS B O 1
ATOM 3118 N N . TRP B 1 209 ? -1.303 36.091 21.927 1.00 22.79 238 TRP B N 1
ATOM 3119 C CA . TRP B 1 209 ? -0.480 34.896 21.731 1.00 22.28 238 TRP B CA 1
ATOM 3120 C C . TRP B 1 209 ? -0.389 34.585 20.246 1.00 21.92 238 TRP B C 1
ATOM 3121 O O . TRP B 1 209 ? -1.393 34.658 19.530 1.00 21.10 238 TRP B O 1
ATOM 3132 N N . SER B 1 210 ? 0.810 34.228 19.784 1.00 21.86 239 SER B N 1
ATOM 3133 C CA . SER B 1 210 ? 0.992 33.791 18.398 1.00 22.04 239 SER B CA 1
ATOM 3134 C C . SER B 1 210 ? 2.023 32.687 18.286 1.00 22.00 239 SER B C 1
ATOM 3135 O O . SER B 1 210 ? 2.751 32.401 19.245 1.00 22.36 239 SER B O 1
ATOM 3138 N N . ALA B 1 211 ? 2.051 32.044 17.118 1.00 21.49 240 ALA B N 1
ATOM 3139 C CA . ALA B 1 211 ? 3.022 31.007 16.823 1.00 21.40 240 ALA B CA 1
ATOM 3140 C C . ALA B 1 211 ? 3.602 31.378 15.469 1.00 21.43 240 ALA B C 1
ATOM 3141 O O . ALA B 1 211 ? 2.880 31.853 14.589 1.00 20.83 240 ALA B O 1
ATOM 3143 N N . THR B 1 212 ? 4.901 31.194 15.314 1.00 21.45 241 THR B N 1
ATOM 3144 C CA . THR B 1 212 ? 5.554 31.503 14.041 1.00 22.09 241 THR B CA 1
ATOM 3145 C C . THR B 1 212 ? 6.217 30.272 13.457 1.00 22.34 241 THR B C 1
ATOM 3146 O O . THR B 1 212 ? 6.965 29.578 14.147 1.00 23.28 241 THR B O 1
ATOM 3150 N N . LYS B 1 213 ? 5.925 29.993 12.186 1.00 21.99 242 LYS B N 1
ATOM 3151 C CA . LYS B 1 213 ? 6.650 28.988 11.431 1.00 21.58 242 LYS B CA 1
ATOM 3152 C C . LYS B 1 213 ? 7.522 29.683 10.366 1.00 21.37 242 LYS B C 1
ATOM 3153 O O . LYS B 1 213 ? 7.002 30.316 9.457 1.00 21.22 242 LYS B O 1
ATOM 3159 N N . TRP B 1 214 ? 8.843 29.601 10.521 1.00 20.26 243 TRP B N 1
ATOM 3160 C CA . TRP B 1 214 ? 9.777 30.123 9.518 1.00 20.13 243 TRP B CA 1
ATOM 3161 C C . TRP B 1 214 ? 10.162 29.001 8.560 1.00 19.95 243 TRP B C 1
ATOM 3162 O O . TRP B 1 214 ? 10.417 27.877 8.983 1.00 19.86 243 TRP B O 1
ATOM 3173 N N . ILE B 1 215 ? 10.134 29.300 7.268 1.00 20.07 244 ILE B N 1
ATOM 3174 C CA . ILE B 1 215 ? 10.367 28.293 6.234 1.00 19.62 244 ILE B CA 1
ATOM 3175 C C . ILE B 1 215 ? 11.490 28.785 5.322 1.00 19.96 244 ILE B C 1
ATOM 3176 O O . ILE B 1 215 ? 11.419 29.920 4.811 1.00 21.25 244 ILE B O 1
ATOM 3181 N N . HIS B 1 216 ? 12.502 27.937 5.108 1.00 19.16 245 HIS B N 1
ATOM 3182 C CA . HIS B 1 216 ? 13.684 28.287 4.301 1.00 19.16 245 HIS B CA 1
ATOM 3183 C C . HIS B 1 216 ? 13.614 27.762 2.844 1.00 19.64 245 HIS B C 1
ATOM 3184 O O . HIS B 1 216 ? 12.708 27.009 2.473 1.00 19.25 245 HIS B O 1
ATOM 3191 N N . VAL B 1 217 ? 14.571 28.168 2.021 1.00 19.76 246 VAL B N 1
ATOM 3192 C CA . VAL B 1 217 ? 14.572 27.775 0.613 1.00 19.51 246 VAL B CA 1
ATOM 3193 C C . VAL B 1 217 ? 15.124 26.371 0.425 1.00 19.62 246 VAL B C 1
ATOM 3194 O O . VAL B 1 217 ? 14.950 25.768 -0.650 1.00 20.32 246 VAL B O 1
ATOM 3198 N N . ALA B 1 218 ? 15.772 25.851 1.467 1.00 19.36 247 ALA B N 1
ATOM 3199 C CA . ALA B 1 218 ? 16.517 24.608 1.393 1.00 19.62 247 ALA B CA 1
ATOM 3200 C C . ALA B 1 218 ? 16.439 23.838 2.706 1.00 19.89 247 ALA B C 1
ATOM 3201 O O . ALA B 1 218 ? 16.077 24.416 3.753 1.00 18.46 247 ALA B O 1
ATOM 3203 N N . PRO B 1 219 ? 16.778 22.529 2.669 1.00 20.84 248 PRO B N 1
ATOM 3204 C CA . PRO B 1 219 ? 16.731 21.749 3.901 1.00 21.58 248 PRO B CA 1
ATOM 3205 C C . PRO B 1 219 ? 17.694 22.276 4.957 1.00 22.90 248 PRO B C 1
ATOM 3206 O O . PRO B 1 219 ? 18.849 22.574 4.653 1.00 22.92 248 PRO B O 1
ATOM 3210 N N . ILE B 1 220 ? 17.197 22.401 6.184 1.00 23.88 249 ILE B N 1
ATOM 3211 C CA . ILE B 1 220 ? 18.044 22.779 7.315 1.00 25.79 249 ILE B CA 1
ATOM 3212 C C . ILE B 1 220 ? 19.006 21.627 7.628 1.00 26.93 249 ILE B C 1
ATOM 3213 O O . ILE B 1 220 ? 18.589 20.476 7.718 1.00 26.87 249 ILE B O 1
ATOM 3218 N N . GLY B 1 221 ? 20.295 21.955 7.733 1.00 28.08 250 GLY B N 1
ATOM 3219 C CA . GLY B 1 221 ? 21.363 20.973 7.913 1.00 29.62 250 GLY B CA 1
ATOM 3220 C C . GLY B 1 221 ? 22.033 20.529 6.623 1.00 30.47 250 GLY B C 1
ATOM 3221 O O . GLY B 1 221 ? 22.996 19.755 6.656 1.00 30.84 250 GLY B O 1
ATOM 3222 N N . GLY B 1 222 ? 21.534 21.030 5.490 1.00 31.36 251 GLY B N 1
ATOM 3223 C CA . GLY B 1 222 ? 21.876 20.505 4.157 1.00 32.36 251 GLY B CA 1
ATOM 3224 C C . GLY B 1 222 ? 23.348 20.471 3.782 1.00 32.97 251 GLY B C 1
ATOM 3225 O O . GLY B 1 222 ? 23.923 21.479 3.359 1.00 33.50 251 GLY B O 1
#

Nearest PDB structures (foldseek):
  3gze-assembly2_C  TM=9.121E-01  e=3.674E-38  Chlamydomonas reinhardtii
  2jij-assembly2_B  TM=9.265E-01  e=2.240E-33  Chlamydomonas reinhardtii
  3gze-assembly2_D  TM=9.753E-01  e=1.817E-31  Chlamydomonas reinhardtii
  2jig-assembly2_B  TM=9.258E-01  e=4.704E-33  Chlamydomonas reinhardtii
  2v4a-assembly1_A  TM=9.688E-01  e=3.604E-31  Chlamydomonas reinhardtii

Foldseek 3Di:
DEDDADKDFQAVQFGKIKGPLLDPLVLLVVVCVVCVVVWDFQWAQDPPVRHIDGDPAFGWTKAWAAAPNDDSQVVSLVHVCNVVVHDSLQKGTKIKTKAADFGKHHWDAPQADDRRTHDDHWGAGFFKKKKAWSAFAQAFFKKAQQLTDDQDDDPPHDPVSRNHPTDGRHHRMMMMTTQADPVRHGRPSRTIMTGTRYGDMTMMIMMTGGPDGIDD/DQFPPDKDFQAVLFGKIKGPLLDPLVLLVVVCVVCVVVWCKIKDWDAAPPDPSVNVSLVSVCVVVVPDSLQKGTKMKMWNPNAWDKDAQWDPDQVCQDVQAQGTFFKKKKAWSAFAQAFFKKAQQLGPDADDDPRHDPVSRSHPIDGRHHRMIMMTTQADPVRHGRPSRIITTTPRDGDITMMMMMTGHNGGNRD

Sequence (411 aa):
EEWRGEVVHLSWSPRAFLLKNFLSDEECDYIVEKARPKMVKSSVVDNESGKSVDSEIRTSTGTWFAKGEDSVISKIEKRVAQVTMIPLENHEGLQVLHYHDGQKYEPHYDYFHDPVNAGPEHGGQRVVTMLMYLTTVEEGGETVLPNAEQKVTGDGWSECAKRGLAVKPIKGDALMFYSLKPDGSNDPASLHGSCPTLKGDKWSATKWIHVAPIGGEEWRGEVVHLSWSPRAFLLKNFLSDEECDYIVEKARPKMTSTGTWFAKGEDSVISKIEKRVAQVTMIPLENHEGLQVLHYHQKYEPHYDYFHDPVNAGPEHGGQRVVTMLMYLTTVEEGGETVLPNAEQKVTGDGWSECAKRGLAVKPIKGDALMFYSLKPDGSNDPASLHGSCPTLKGDKWSATKWIHVAPIGG

CATH classification: 2.60.120.620